Protein 2LTN (pdb70)

CATH classification: 2.60.120.200

Structure (mmCIF, N/CA/C/O backbone):
data_2LTN
#
_entry.id   2LTN
#
_cell.length_a   50.730
_cell.length_b   61.160
_cell.length_c   136.590
_cell.angle_alpha   90.00
_cell.angle_beta   90.00
_cell.angle_gamma   90.00
#
_symmetry.space_group_name_H-M   'P 21 21 21'
#
loop_
_entity.id
_entity.type
_entity.pdbx_description
1 polymer 'PEA LECTIN, ALPHA CHAIN'
2 polymer 'PEA LECTIN, BETA CHAIN'
3 non-polymer 'MANGANESE (II) ION'
4 non-polymer 'CALCIUM ION'
5 water water
#
loop_
_atom_site.group_PDB
_atom_site.id
_atom_site.type_symbol
_atom_site.label_atom_id
_atom_site.label_alt_id
_atom_site.label_comp_id
_atom_site.label_asym_id
_atom_site.label_entity_id
_atom_site.label_seq_id
_atom_site.pdbx_PDB_ins_code
_atom_site.Cartn_x
_atom_site.Cartn_y
_atom_site.Cartn_z
_atom_site.occupancy
_atom_site.B_iso_or_equiv
_atom_site.auth_seq_id
_atom_site.auth_comp_id
_atom_site.auth_asym_id
_atom_site.auth_atom_id
_atom_site.pdbx_PDB_model_num
ATOM 1 N N . THR A 1 1 ? 42.600 25.740 76.126 1.00 14.70 1 THR A N 1
ATOM 2 C CA . THR A 1 1 ? 41.440 25.338 75.320 1.00 15.91 1 THR A CA 1
ATOM 3 C C . THR A 1 1 ? 40.195 25.934 75.962 1.00 16.17 1 THR A C 1
ATOM 4 O O . THR A 1 1 ? 40.154 25.981 77.204 1.00 14.67 1 THR A O 1
ATOM 8 N N . GLU A 1 2 ? 39.223 26.302 75.127 1.00 13.20 2 GLU A N 1
ATOM 9 C CA . GLU A 1 2 ? 37.964 26.829 75.706 1.00 13.65 2 GLU A CA 1
ATOM 10 C C . GLU A 1 2 ? 36.826 26.334 74.871 1.00 14.08 2 GLU A C 1
ATOM 11 O O . GLU A 1 2 ? 36.930 26.549 73.647 1.00 13.24 2 GLU A O 1
ATOM 17 N N . THR A 1 3 ? 35.864 25.683 75.469 1.00 12.24 3 THR A N 1
ATOM 18 C CA . THR A 1 3 ? 34.676 25.199 74.653 1.00 12.92 3 THR A CA 1
ATOM 19 C C . THR A 1 3 ? 33.428 25.703 75.315 1.00 13.01 3 THR A C 1
ATOM 20 O O . THR A 1 3 ? 33.427 26.024 76.534 1.00 12.23 3 THR A O 1
ATOM 24 N N . THR A 1 4 ? 32.369 25.920 74.558 1.00 11.02 4 THR A N 1
ATOM 25 C CA . THR A 1 4 ? 31.067 26.386 75.011 1.00 10.98 4 THR A CA 1
ATOM 26 C C . THR A 1 4 ? 30.044 25.497 74.254 1.00 12.10 4 THR A C 1
ATOM 27 O O . THR A 1 4 ? 30.257 25.498 73.004 1.00 12.59 4 THR A O 1
ATOM 31 N N . SER A 1 5 ? 29.076 24.936 74.905 1.00 10.97 5 SER A N 1
ATOM 32 C CA . SER A 1 5 ? 28.110 24.116 74.157 1.00 11.41 5 SER A CA 1
ATOM 33 C C . SER A 1 5 ? 26.781 24.353 74.815 1.00 12.45 5 SER A C 1
ATOM 34 O O . SER A 1 5 ? 26.762 24.634 76.087 1.00 11.92 5 SER A O 1
ATOM 37 N N . PHE A 1 6 ? 25.714 24.226 74.079 1.00 8.52 6 PHE A N 1
ATOM 38 C CA . PHE A 1 6 ? 24.371 24.294 74.698 1.00 9.26 6 PHE A CA 1
ATOM 39 C C . PHE A 1 6 ? 23.441 23.566 73.749 1.00 9.33 6 PHE A C 1
ATOM 40 O O . PHE A 1 6 ? 23.794 23.501 72.563 1.00 9.68 6 PHE A O 1
ATOM 48 N N . LEU A 1 7 ? 22.398 23.037 74.297 1.00 10.66 7 LEU A N 1
ATOM 49 C CA . LEU A 1 7 ? 21.342 22.365 73.505 1.00 10.56 7 LEU A CA 1
ATOM 50 C C . LEU A 1 7 ? 20.043 22.788 74.114 1.00 12.34 7 LEU A C 1
ATOM 51 O O . LEU A 1 7 ? 19.889 22.616 75.371 1.00 11.33 7 LEU A O 1
ATOM 56 N N . ILE A 1 8 ? 19.065 23.215 73.338 1.00 10.89 8 ILE A N 1
ATOM 57 C CA . ILE A 1 8 ? 17.728 23.508 73.827 1.00 13.06 8 ILE A CA 1
ATOM 58 C C . ILE A 1 8 ? 16.753 22.812 72.861 1.00 15.21 8 ILE A C 1
ATOM 59 O O . ILE A 1 8 ? 16.749 23.306 71.684 1.00 15.81 8 ILE A O 1
ATOM 64 N N . THR A 1 9 ? 16.102 21.777 73.346 1.00 16.06 9 THR A N 1
ATOM 65 C CA . THR A 1 9 ? 15.168 21.099 72.357 1.00 17.82 9 THR A CA 1
ATOM 66 C C . THR A 1 9 ? 13.774 21.596 72.525 1.00 20.25 9 THR A C 1
ATOM 67 O O . THR A 1 9 ? 12.929 21.174 71.654 1.00 22.70 9 THR A O 1
ATOM 71 N N . LYS A 1 10 ? 13.456 22.357 73.515 1.00 21.37 10 LYS A N 1
ATOM 72 C CA . LYS A 1 10 ? 12.111 22.930 73.708 1.00 23.79 10 LYS A CA 1
ATOM 73 C C . LYS A 1 10 ? 12.321 24.099 74.661 1.00 23.58 10 LYS A C 1
ATOM 74 O O . LYS A 1 10 ? 13.045 24.007 75.675 1.00 24.02 10 LYS A O 1
ATOM 80 N N . PHE A 1 11 ? 11.814 25.231 74.241 1.00 22.08 11 PHE A N 1
ATOM 81 C CA . PHE A 1 11 ? 12.001 26.516 74.949 1.00 21.48 11 PHE A CA 1
ATOM 82 C C . PHE A 1 11 ? 11.001 26.589 76.100 1.00 22.55 11 PHE A C 1
ATOM 83 O O . PHE A 1 11 ? 9.929 25.968 75.953 1.00 24.64 11 PHE A O 1
ATOM 91 N N . SER A 1 12 ? 11.334 27.348 77.083 1.00 23.77 12 SER A N 1
ATOM 92 C CA . SER A 1 12 ? 10.428 27.574 78.240 1.00 23.63 12 SER A CA 1
ATOM 93 C C . SER A 1 12 ? 10.048 29.045 78.196 1.00 22.81 12 SER A C 1
ATOM 94 O O . SER A 1 12 ? 10.786 29.866 77.618 1.00 21.96 12 SER A O 1
ATOM 97 N N . PRO A 1 13 ? 8.922 29.403 78.802 1.00 22.95 13 PRO A N 1
ATOM 98 C CA . PRO A 1 13 ? 8.444 30.754 78.938 1.00 22.82 13 PRO A CA 1
ATOM 99 C C . PRO A 1 13 ? 9.385 31.691 79.673 1.00 23.35 13 PRO A C 1
ATOM 100 O O . PRO A 1 13 ? 9.421 32.902 79.389 1.00 23.62 13 PRO A O 1
ATOM 104 N N . ASP A 1 14 ? 10.170 31.143 80.603 1.00 23.58 14 ASP A N 1
ATOM 105 C CA . ASP A 1 14 ? 11.197 31.975 81.309 1.00 23.88 14 ASP A CA 1
ATOM 106 C C . ASP A 1 14 ? 12.546 31.386 80.930 1.00 21.96 14 ASP A C 1
ATOM 107 O O . ASP A 1 14 ? 13.093 30.598 81.734 1.00 22.70 14 ASP A O 1
ATOM 112 N N . GLN A 1 15 ? 12.992 31.760 79.715 1.00 18.65 15 GLN A N 1
ATOM 113 C CA . GLN A 1 15 ? 14.292 31.154 79.242 1.00 16.51 15 GLN A CA 1
ATOM 114 C C . GLN A 1 15 ? 15.370 32.103 79.598 1.00 14.88 15 GLN A C 1
ATOM 115 O O . GLN A 1 15 ? 15.746 32.988 78.818 1.00 14.23 15 GLN A O 1
ATOM 121 N N . GLN A 1 16 ? 15.948 32.027 80.849 1.00 11.59 16 GLN A N 1
ATOM 122 C CA . GLN A 1 16 ? 16.857 33.017 81.348 1.00 12.31 16 GLN A CA 1
ATOM 123 C C . GLN A 1 16 ? 18.252 33.085 80.754 1.00 10.69 16 GLN A C 1
ATOM 124 O O . GLN A 1 16 ? 18.949 34.032 81.018 1.00 11.68 16 GLN A O 1
ATOM 130 N N . ASN A 1 17 ? 18.565 32.048 79.952 1.00 11.29 17 ASN A N 1
ATOM 131 C CA . ASN A 1 17 ? 19.851 31.962 79.309 1.00 10.17 17 ASN A CA 1
ATOM 132 C C . ASN A 1 17 ? 19.779 32.627 77.862 1.00 10.14 17 ASN A C 1
ATOM 133 O O . ASN A 1 17 ? 20.848 32.475 77.271 1.00 9.69 17 ASN A O 1
ATOM 138 N N . LEU A 1 18 ? 18.673 33.178 77.554 1.00 10.26 18 LEU A N 1
ATOM 139 C CA . LEU A 1 18 ? 18.616 33.934 76.267 1.00 11.07 18 LEU A CA 1
ATOM 140 C C . LEU A 1 18 ? 18.417 35.404 76.590 1.00 11.43 18 LEU A C 1
ATOM 141 O O . LEU A 1 18 ? 17.747 35.741 77.616 1.00 11.76 18 LEU A O 1
ATOM 146 N N . ILE A 1 19 ? 18.852 36.258 75.690 1.00 8.92 19 ILE A N 1
ATOM 147 C CA . ILE A 1 19 ? 18.614 37.693 75.773 1.00 9.10 19 ILE A CA 1
ATOM 148 C C . ILE A 1 19 ? 17.555 37.967 74.649 1.00 10.78 19 ILE A C 1
ATOM 149 O O . ILE A 1 19 ? 17.895 37.534 73.511 1.00 10.33 19 ILE A O 1
ATOM 154 N N . PHE A 1 20 ? 16.498 38.628 74.960 1.00 10.36 20 PHE A N 1
ATOM 155 C CA . PHE A 1 20 ? 15.462 38.900 73.927 1.00 10.16 20 PHE A CA 1
ATOM 156 C C . PHE A 1 20 ? 15.484 40.361 73.612 1.00 10.54 20 PHE A C 1
ATOM 157 O O . PHE A 1 20 ? 15.575 41.317 74.430 1.00 10.44 20 PHE A O 1
ATOM 165 N N . GLN A 1 21 ? 15.322 40.679 72.283 1.00 9.25 21 GLN A N 1
ATOM 166 C CA . GLN A 1 21 ? 15.299 42.045 71.776 1.00 8.99 21 GLN A CA 1
ATOM 167 C C . GLN A 1 21 ? 14.107 42.230 70.815 1.00 8.89 21 GLN A C 1
ATOM 168 O O . GLN A 1 21 ? 13.735 41.242 70.185 1.00 8.18 21 GLN A O 1
ATOM 174 N N . GLY A 1 22 ? 13.618 43.421 70.881 1.00 9.71 22 GLY A N 1
ATOM 175 C CA . GLY A 1 22 ? 12.421 43.758 69.989 1.00 9.82 22 GLY A CA 1
ATOM 176 C C . GLY A 1 22 ? 11.262 42.887 70.365 1.00 11.21 22 GLY A C 1
ATOM 177 O O . GLY A 1 22 ? 10.801 42.742 71.550 1.00 10.19 22 GLY A O 1
ATOM 178 N N . ASP A 1 23 ? 10.698 42.121 69.382 1.00 8.00 23 ASP A N 1
ATOM 179 C CA . ASP A 1 23 ? 9.537 41.290 69.590 1.00 8.83 23 ASP A CA 1
ATOM 180 C C . ASP A 1 23 ? 9.810 39.870 70.104 1.00 8.48 23 ASP A C 1
ATOM 181 O O . ASP A 1 23 ? 8.819 39.132 70.278 1.00 10.37 23 ASP A O 1
ATOM 186 N N . GLY A 1 24 ? 11.038 39.529 70.306 1.00 8.39 24 GLY A N 1
ATOM 187 C CA . GLY A 1 24 ? 11.446 38.150 70.599 1.00 8.75 24 GLY A CA 1
ATOM 188 C C . GLY A 1 24 ? 10.885 37.709 72.007 1.00 10.51 24 GLY A C 1
ATOM 189 O O . GLY A 1 24 ? 11.093 38.535 72.887 1.00 10.56 24 GLY A O 1
ATOM 190 N N . TYR A 1 25 ? 10.429 36.516 72.013 1.00 12.08 25 TYR A N 1
ATOM 191 C CA . TYR A 1 25 ? 9.968 35.929 73.287 1.00 13.33 25 TYR A CA 1
ATOM 192 C C . TYR A 1 25 ? 9.770 34.449 73.054 1.00 14.28 25 TYR A C 1
ATOM 193 O O . TYR A 1 25 ? 9.718 33.940 71.963 1.00 13.92 25 TYR A O 1
ATOM 202 N N . THR A 1 26 ? 9.690 33.706 74.172 1.00 14.79 26 THR A N 1
ATOM 203 C CA . THR A 1 26 ? 9.462 32.283 74.145 1.00 14.48 26 THR A CA 1
ATOM 204 C C . THR A 1 26 ? 8.097 31.961 74.740 1.00 18.90 26 THR A C 1
ATOM 205 O O . THR A 1 26 ? 7.330 32.528 75.515 1.00 17.55 26 THR A O 1
ATOM 209 N N . THR A 1 27 ? 7.571 30.894 74.274 1.00 21.85 27 THR A N 1
ATOM 210 C CA . THR A 1 27 ? 6.648 29.911 74.325 1.00 27.54 27 THR A CA 1
ATOM 211 C C . THR A 1 27 ? 5.437 29.611 73.521 1.00 30.77 27 THR A C 1
ATOM 212 O O . THR A 1 27 ? 4.577 30.194 72.914 1.00 34.41 27 THR A O 1
ATOM 216 N N . LYS A 1 28 ? 5.262 28.313 73.395 1.00 33.80 28 LYS A N 1
ATOM 217 C CA . LYS A 1 28 ? 4.476 27.231 72.993 1.00 34.60 28 LYS A CA 1
ATOM 218 C C . LYS A 1 28 ? 5.650 26.167 72.762 1.00 33.67 28 LYS A C 1
ATOM 219 O O . LYS A 1 28 ? 5.657 25.410 71.819 1.00 33.77 28 LYS A O 1
ATOM 225 N N . GLU A 1 29 ? 6.564 26.336 73.715 1.00 32.22 29 GLU A N 1
ATOM 226 C CA . GLU A 1 29 ? 7.801 25.534 73.682 1.00 31.77 29 GLU A CA 1
ATOM 227 C C . GLU A 1 29 ? 8.714 26.060 72.542 1.00 28.80 29 GLU A C 1
ATOM 228 O O . GLU A 1 29 ? 9.740 25.377 72.273 1.00 29.20 29 GLU A O 1
ATOM 234 N N . LYS A 1 30 ? 8.224 27.106 71.872 1.00 23.39 30 LYS A N 1
ATOM 235 C CA . LYS A 1 30 ? 8.986 27.664 70.732 1.00 20.26 30 LYS A CA 1
ATOM 236 C C . LYS A 1 30 ? 9.500 29.066 71.008 1.00 16.50 30 LYS A C 1
ATOM 237 O O . LYS A 1 30 ? 9.016 29.758 71.899 1.00 15.30 30 LYS A O 1
ATOM 243 N N . LEU A 1 31 ? 10.514 29.460 70.250 1.00 13.21 31 LEU A N 1
ATOM 244 C CA . LEU A 1 31 ? 11.079 30.811 70.296 1.00 11.82 31 LEU A CA 1
ATOM 245 C C . LEU A 1 31 ? 10.437 31.606 69.110 1.00 12.94 31 LEU A C 1
ATOM 246 O O . LEU A 1 31 ? 10.691 31.198 67.961 1.00 13.04 31 LEU A O 1
ATOM 251 N N . THR A 1 32 ? 9.712 32.624 69.438 1.00 11.85 32 THR A N 1
ATOM 252 C CA . THR A 1 32 ? 9.077 33.483 68.395 1.00 13.42 32 THR A CA 1
ATOM 253 C C . THR A 1 32 ? 9.913 34.727 68.193 1.00 13.27 32 THR A C 1
ATOM 254 O O . THR A 1 32 ? 10.153 35.440 69.176 1.00 12.43 32 THR A O 1
ATOM 258 N N . LEU A 1 33 ? 10.333 34.993 66.948 1.00 10.50 33 LEU A N 1
ATOM 259 C CA . LEU A 1 33 ? 11.146 36.207 66.686 1.00 9.39 33 LEU A CA 1
ATOM 260 C C . LEU A 1 33 ? 10.160 37.309 66.245 1.00 9.23 33 LEU A C 1
ATOM 261 O O . LEU A 1 33 ? 10.306 38.430 66.676 1.00 9.84 33 LEU A O 1
ATOM 266 N N . THR A 1 34 ? 9.300 36.917 65.300 1.00 9.61 34 THR A N 1
ATOM 267 C CA . THR A 1 34 ? 8.227 37.857 64.897 1.00 9.75 34 THR A CA 1
ATOM 268 C C . THR A 1 34 ? 6.964 37.044 64.769 1.00 9.78 34 THR A C 1
ATOM 269 O O . THR A 1 34 ? 6.965 35.862 64.422 1.00 10.88 34 THR A O 1
ATOM 273 N N . LYS A 1 35 ? 5.848 37.677 65.111 1.00 11.53 35 LYS A N 1
ATOM 274 C CA . LYS A 1 35 ? 4.493 37.190 64.805 1.00 13.15 35 LYS A CA 1
ATOM 275 C C . LYS A 1 35 ? 4.279 37.707 63.335 1.00 13.21 35 LYS A C 1
ATOM 276 O O . LYS A 1 35 ? 5.173 38.417 62.862 1.00 13.34 35 LYS A O 1
ATOM 282 N N . ALA A 1 36 ? 3.098 37.336 62.834 1.00 14.16 36 ALA A N 1
ATOM 283 C CA . ALA A 1 36 ? 2.811 37.800 61.438 1.00 14.39 36 ALA A CA 1
ATOM 284 C C . ALA A 1 36 ? 2.239 39.196 61.475 1.00 14.26 36 ALA A C 1
ATOM 285 O O . ALA A 1 36 ? 1.001 39.374 61.398 1.00 15.34 36 ALA A O 1
ATOM 287 N N . VAL A 1 37 ? 3.083 40.205 61.611 1.00 12.96 37 VAL A N 1
ATOM 288 C CA . VAL A 1 37 ? 2.707 41.604 61.661 1.00 12.72 37 VAL A CA 1
ATOM 289 C C . VAL A 1 37 ? 3.742 42.380 60.845 1.00 10.69 37 VAL A C 1
ATOM 290 O O . VAL A 1 37 ? 4.848 41.840 60.687 1.00 12.09 37 VAL A O 1
ATOM 294 N N . LYS A 1 38 ? 3.316 43.515 60.357 1.00 10.74 38 LYS A N 1
ATOM 295 C CA . LYS A 1 38 ? 4.166 44.353 59.536 1.00 10.96 38 LYS A CA 1
ATOM 296 C C . LYS A 1 38 ? 5.183 45.166 60.264 1.00 11.17 38 LYS A C 1
ATOM 297 O O . LYS A 1 38 ? 5.013 45.608 61.433 1.00 12.21 38 LYS A O 1
ATOM 303 N N . ASN A 1 39 ? 6.300 45.438 59.585 1.00 8.50 39 ASN A N 1
ATOM 304 C CA . ASN A 1 39 ? 7.360 46.296 59.953 1.00 8.51 39 ASN A CA 1
ATOM 305 C C . ASN A 1 39 ? 7.873 46.063 61.424 1.00 9.41 39 ASN A C 1
ATOM 306 O O . ASN A 1 39 ? 7.857 47.065 62.123 1.00 10.02 39 ASN A O 1
ATOM 311 N N . THR A 1 40 ? 8.226 44.847 61.642 1.00 8.18 40 THR A N 1
ATOM 312 C CA . THR A 1 40 ? 8.781 44.573 63.038 1.00 9.15 40 THR A CA 1
ATOM 313 C C . THR A 1 40 ? 10.066 43.850 62.999 1.00 10.14 40 THR A C 1
ATOM 314 O O . THR A 1 40 ? 10.632 43.459 61.943 1.00 9.59 40 THR A O 1
ATOM 318 N N . VAL A 1 41 ? 10.719 43.676 64.177 1.00 9.08 41 VAL A N 1
ATOM 319 C CA . VAL A 1 41 ? 12.015 43.031 64.319 1.00 9.23 41 VAL A CA 1
ATOM 320 C C . VAL A 1 41 ? 12.007 42.280 65.707 1.00 9.57 41 VAL A C 1
ATOM 321 O O . VAL A 1 41 ? 11.373 42.812 66.610 1.00 10.29 41 VAL A O 1
ATOM 325 N N . GLY A 1 42 ? 12.611 41.135 65.641 1.00 10.05 42 GLY A N 1
ATOM 326 C CA . GLY A 1 42 ? 12.788 40.388 66.957 1.00 9.91 42 GLY A CA 1
ATOM 327 C C . GLY A 1 42 ? 14.141 39.721 66.818 1.00 10.79 42 GLY A C 1
ATOM 328 O O . GLY A 1 42 ? 14.550 39.228 65.765 1.00 9.52 42 GLY A O 1
ATOM 329 N N . ARG A 1 43 ? 14.899 39.660 67.964 1.00 8.53 43 ARG A N 1
ATOM 330 C CA . ARG A 1 43 ? 16.155 38.942 68.011 1.00 7.54 43 ARG A CA 1
ATOM 331 C C . ARG A 1 43 ? 16.243 38.134 69.349 1.00 8.17 43 ARG A C 1
ATOM 332 O O . ARG A 1 43 ? 15.498 38.548 70.264 1.00 8.84 43 ARG A O 1
ATOM 340 N N . ALA A 1 44 ? 17.092 37.165 69.256 1.00 8.55 44 ALA A N 1
ATOM 341 C CA . ALA A 1 44 ? 17.308 36.380 70.572 1.00 7.43 44 ALA A CA 1
ATOM 342 C C . ALA A 1 44 ? 18.756 36.020 70.547 1.00 9.08 44 ALA A C 1
ATOM 343 O O . ALA A 1 44 ? 19.262 35.426 69.503 1.00 9.52 44 ALA A O 1
ATOM 345 N N . LEU A 1 45 ? 19.497 36.256 71.638 1.00 7.90 45 LEU A N 1
ATOM 346 C CA . LEU A 1 45 ? 20.924 35.953 71.680 1.00 7.77 45 LEU A CA 1
ATOM 347 C C . LEU A 1 45 ? 21.229 34.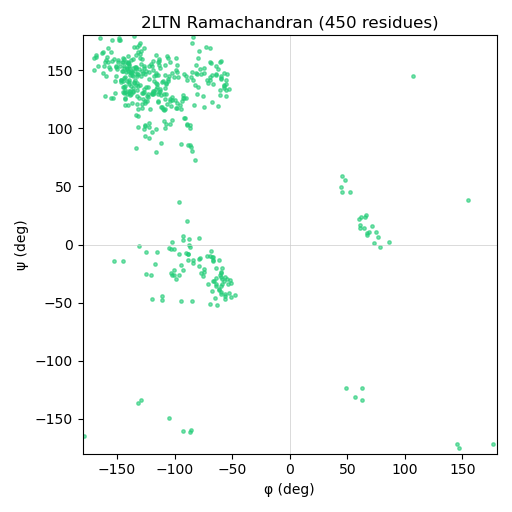960 72.870 1.00 7.63 45 LEU A C 1
ATOM 348 O O . LEU A 1 45 ? 20.412 35.017 73.817 1.00 9.42 45 LEU A O 1
ATOM 353 N N . TYR A 1 46 ? 22.226 34.171 72.612 1.00 8.31 46 TYR A N 1
ATOM 354 C CA . TYR A 1 46 ? 22.678 33.271 73.786 1.00 7.66 46 TYR A CA 1
ATOM 355 C C . TYR A 1 46 ? 23.338 34.250 74.771 1.00 7.73 46 TYR A C 1
ATOM 356 O O . TYR A 1 46 ? 24.067 35.171 74.495 1.00 8.83 46 TYR A O 1
ATOM 365 N N . SER A 1 47 ? 22.994 33.966 76.113 1.00 8.65 47 SER A N 1
ATOM 366 C CA . SER A 1 47 ? 23.497 34.879 77.182 1.00 10.10 47 SER A CA 1
ATOM 367 C C . SER A 1 47 ? 25.010 35.000 77.278 1.00 9.87 47 SER A C 1
ATOM 368 O O . SER A 1 47 ? 25.537 36.128 77.526 1.00 11.90 47 SER A O 1
ATOM 371 N N . SER A 1 48 ? 25.674 33.862 77.164 1.00 10.52 48 SER A N 1
ATOM 372 C CA . SER A 1 48 ? 27.171 33.934 77.364 1.00 12.78 48 SER A CA 1
ATOM 373 C C . SER A 1 48 ? 27.932 34.443 76.140 1.00 12.78 48 SER A C 1
ATOM 374 O O . SER A 1 48 ? 27.680 33.879 75.063 1.00 13.25 48 SER A O 1
ATOM 377 N N . PRO A 1 49 ? 28.853 35.325 76.370 1.00 12.01 49 PRO A N 1
ATOM 378 C CA . PRO A 1 49 ? 29.809 35.727 75.291 1.00 12.14 49 PRO A CA 1
ATOM 379 C C . PRO A 1 49 ? 30.584 34.486 74.978 1.00 11.96 49 PRO A C 1
ATOM 380 O O . PRO A 1 49 ? 30.803 33.559 75.818 1.00 11.34 49 PRO A O 1
ATOM 384 N N . ILE A 1 50 ? 30.974 34.308 73.709 1.00 9.36 50 ILE A N 1
ATOM 385 C CA . ILE A 1 50 ? 31.722 33.165 73.184 1.00 10.45 50 ILE A CA 1
ATOM 386 C C . ILE A 1 50 ? 33.140 33.612 72.755 1.00 9.78 50 ILE A C 1
ATOM 387 O O . ILE A 1 50 ? 33.198 34.692 72.104 1.00 7.70 50 ILE A O 1
ATOM 392 N N . HIS A 1 51 ? 34.149 32.897 73.150 1.00 8.86 51 HIS A N 1
ATOM 393 C CA . HIS A 1 51 ? 35.526 33.340 72.773 1.00 9.23 51 HIS A CA 1
ATOM 394 C C . HIS A 1 51 ? 35.807 32.673 71.412 1.00 9.17 51 HIS A C 1
ATOM 395 O O . HIS A 1 51 ? 35.971 31.439 71.344 1.00 9.94 51 HIS A O 1
ATOM 402 N N . ILE A 1 52 ? 35.682 33.528 70.375 1.00 10.40 52 ILE A N 1
ATOM 403 C CA . ILE A 1 52 ? 35.767 32.949 68.993 1.00 10.56 52 ILE A CA 1
ATOM 404 C C . ILE A 1 52 ? 37.125 32.983 68.357 1.00 10.59 52 ILE A C 1
ATOM 405 O O . ILE A 1 52 ? 37.308 32.145 67.419 1.00 10.94 52 ILE A O 1
ATOM 410 N N . TRP A 1 53 ? 38.042 33.790 68.836 1.00 9.30 53 TRP A N 1
ATOM 411 C CA . TRP A 1 53 ? 39.430 33.780 68.415 1.00 11.79 53 TRP A CA 1
ATOM 412 C C . TRP A 1 53 ? 40.312 34.249 69.581 1.00 12.13 53 TRP A C 1
ATOM 413 O O . TRP A 1 53 ? 39.773 34.962 70.464 1.00 13.49 53 TRP A O 1
ATOM 424 N N . ASP A 1 54 ? 41.536 33.821 69.577 1.00 13.76 54 ASP A N 1
ATOM 425 C CA . ASP A 1 54 ? 42.454 34.118 70.732 1.00 16.93 54 ASP A CA 1
ATOM 426 C C . ASP A 1 54 ? 43.535 35.067 70.267 1.00 17.37 54 ASP A C 1
ATOM 427 O O . ASP A 1 54 ? 44.313 34.736 69.344 1.00 16.43 54 ASP A O 1
ATOM 432 N N . ARG A 1 55 ? 43.550 36.221 70.895 1.00 19.04 55 ARG A N 1
ATOM 433 C CA . ARG A 1 55 ? 44.531 37.263 70.598 1.00 22.26 55 ARG A CA 1
ATOM 434 C C . ARG A 1 55 ? 45.971 36.801 70.814 1.00 23.02 55 ARG A C 1
ATOM 435 O O . ARG A 1 55 ? 46.826 37.140 69.992 1.00 23.08 55 ARG A O 1
ATOM 443 N N . GLU A 1 56 ? 46.214 36.051 71.883 1.00 24.40 56 GLU A N 1
ATOM 444 C CA . GLU A 1 56 ? 47.602 35.639 72.209 1.00 26.82 56 GLU A CA 1
ATOM 445 C C . GLU A 1 56 ? 48.196 34.752 71.133 1.00 26.42 56 GLU A C 1
ATOM 446 O O . GLU A 1 56 ? 49.301 35.002 70.594 1.00 26.77 56 GLU A O 1
ATOM 452 N N . THR A 1 57 ? 47.480 33.711 70.789 1.00 25.51 57 THR A N 1
ATOM 453 C CA . THR A 1 57 ? 47.854 32.657 69.859 1.00 24.24 57 THR A CA 1
ATOM 454 C C . THR A 1 57 ? 47.407 32.873 68.417 1.00 23.37 57 THR A C 1
ATOM 455 O O . THR A 1 57 ? 48.033 32.210 67.572 1.00 24.99 57 THR A O 1
ATOM 459 N N . GLY A 1 58 ? 46.413 33.672 68.188 1.00 22.27 58 GLY A N 1
ATOM 460 C CA . GLY A 1 58 ? 45.881 33.908 66.841 1.00 20.46 58 GLY A CA 1
ATOM 461 C C . GLY A 1 58 ? 45.022 32.721 66.381 1.00 20.24 58 GLY A C 1
ATOM 462 O O . GLY A 1 58 ? 44.523 32.784 65.224 1.00 20.41 58 GLY A O 1
ATOM 463 N N . ASN A 1 59 ? 44.777 31.758 67.287 1.00 18.15 59 ASN A N 1
ATOM 464 C CA . ASN A 1 59 ? 43.927 30.618 66.907 1.00 16.29 59 ASN A CA 1
ATOM 465 C C . ASN A 1 59 ? 42.495 31.105 66.742 1.00 14.40 59 ASN A C 1
ATOM 466 O O . ASN A 1 59 ? 42.117 32.017 67.473 1.00 14.22 59 ASN A O 1
ATOM 471 N N . VAL A 1 60 ? 41.703 30.377 65.974 1.00 12.10 60 VAL A N 1
ATOM 472 C CA . VAL A 1 60 ? 40.296 30.743 65.739 1.00 11.29 60 VAL A CA 1
ATOM 473 C C . VAL A 1 60 ? 39.495 29.492 66.074 1.00 8.99 60 VAL A C 1
ATOM 474 O O . VAL A 1 60 ? 40.037 28.416 65.862 1.00 10.94 60 VAL A O 1
ATOM 478 N N . ALA A 1 61 ? 38.278 29.620 66.576 1.00 10.13 61 ALA A N 1
ATOM 479 C CA . ALA A 1 61 ? 37.493 28.516 67.020 1.00 10.02 61 ALA A CA 1
ATOM 480 C C . ALA A 1 61 ? 36.805 27.787 65.857 1.00 10.54 61 ALA A C 1
ATOM 481 O O . ALA A 1 61 ? 36.505 28.468 64.869 1.00 12.03 61 ALA A O 1
ATOM 483 N N . ASN A 1 62 ? 36.673 26.509 66.018 1.00 10.69 62 ASN A N 1
ATOM 484 C CA . ASN A 1 62 ? 35.812 25.715 65.145 1.00 11.05 62 ASN A CA 1
ATOM 485 C C . ASN A 1 62 ? 34.426 25.878 65.829 1.00 12.71 62 ASN A C 1
ATOM 486 O O . ASN A 1 62 ? 34.415 25.864 67.078 1.00 13.23 62 ASN A O 1
ATOM 491 N N . PHE A 1 63 ? 33.340 25.944 65.061 1.00 10.19 63 PHE A N 1
ATOM 492 C CA . PHE A 1 63 ? 32.032 25.893 65.675 1.00 9.82 63 PHE A CA 1
ATOM 493 C C . PHE A 1 63 ? 31.010 25.246 64.784 1.00 11.01 63 PHE A C 1
ATOM 494 O O . PHE A 1 63 ? 31.249 25.211 63.537 1.00 9.48 63 PHE A O 1
ATOM 502 N N . VAL A 1 64 ? 29.973 24.751 65.398 1.00 9.75 64 VAL A N 1
ATOM 503 C CA . VAL A 1 64 ? 28.838 24.170 64.592 1.00 10.26 64 VAL A CA 1
ATOM 504 C C . VAL A 1 64 ? 27.584 24.583 65.304 1.00 10.76 64 VAL A C 1
ATOM 505 O O . VAL A 1 64 ? 27.603 24.569 66.588 1.00 8.00 64 VAL A O 1
ATOM 509 N N . THR A 1 65 ? 26.545 24.933 64.606 1.00 9.03 65 THR A N 1
ATOM 510 C CA . THR A 1 65 ? 25.243 25.271 65.242 1.00 8.52 65 THR A CA 1
ATOM 511 C C . THR A 1 65 ? 24.172 24.549 64.438 1.00 10.51 65 THR A C 1
ATOM 512 O O . THR A 1 65 ? 24.371 24.514 63.192 1.00 9.45 65 THR A O 1
ATOM 516 N N . SER A 1 66 ? 23.155 24.019 65.055 1.00 8.90 66 SER A N 1
ATOM 517 C CA . SER A 1 66 ? 22.078 23.331 64.313 1.00 10.93 66 SER A CA 1
ATOM 518 C C . SER A 1 66 ? 20.817 23.937 64.820 1.00 11.07 66 SER A C 1
ATOM 519 O O . SER A 1 66 ? 20.775 24.142 66.083 1.00 10.91 66 SER A O 1
ATOM 522 N N . PHE A 1 67 ? 19.757 24.140 64.078 1.00 8.67 67 PHE A N 1
ATOM 523 C CA . PHE A 1 67 ? 18.521 24.703 64.621 1.00 8.62 67 PHE A CA 1
ATOM 524 C C . PHE A 1 67 ? 17.414 24.296 63.633 1.00 10.20 67 PHE A C 1
ATOM 525 O O . PHE A 1 67 ? 17.801 24.031 62.467 1.00 10.99 67 PHE A O 1
ATOM 533 N N . THR A 1 68 ? 16.239 24.318 64.115 1.00 9.45 68 THR A N 1
ATOM 534 C CA . THR A 1 68 ? 15.064 24.030 63.241 1.00 11.45 68 THR A CA 1
ATOM 535 C C . THR A 1 68 ? 14.256 25.297 63.278 1.00 12.74 68 THR A C 1
ATOM 536 O O . THR A 1 68 ? 13.992 25.808 64.431 1.00 13.57 68 THR A O 1
ATOM 540 N N . PHE A 1 69 ? 13.818 25.872 62.158 1.00 11.11 69 PHE A N 1
ATOM 541 C CA . PHE A 1 69 ? 13.063 27.100 62.140 1.00 10.97 69 PHE A CA 1
ATOM 542 C C . PHE A 1 69 ? 11.865 26.958 61.141 1.00 11.15 69 PHE A C 1
ATOM 543 O O . PHE A 1 69 ? 11.963 26.098 60.277 1.00 11.38 69 PHE A O 1
ATOM 551 N N . VAL A 1 70 ? 10.931 27.787 61.351 1.00 11.96 70 VAL A N 1
ATOM 552 C CA . VAL A 1 70 ? 9.717 27.792 60.515 1.00 12.84 70 VAL A CA 1
ATOM 553 C C . VAL A 1 70 ? 9.431 29.228 60.190 1.00 13.15 70 VAL A C 1
ATOM 554 O O . VAL A 1 70 ? 9.515 30.174 61.029 1.00 13.09 70 VAL A O 1
ATOM 558 N N . ILE A 1 71 ? 9.008 29.424 58.900 1.00 11.95 71 ILE A N 1
ATOM 559 C CA . ILE A 1 71 ? 8.474 30.741 58.498 1.00 11.95 71 ILE A CA 1
ATOM 560 C C . ILE A 1 71 ? 7.012 30.427 58.186 1.00 12.42 71 ILE A C 1
ATOM 561 O O . ILE A 1 71 ? 6.814 29.495 57.373 1.00 12.33 71 ILE A O 1
ATOM 566 N N . ASN A 1 72 ? 6.097 31.178 58.739 1.00 11.96 72 ASN A N 1
ATOM 567 C CA . ASN A 1 72 ? 4.665 30.953 58.519 1.00 15.76 72 ASN A CA 1
ATOM 568 C C . ASN A 1 72 ? 4.069 32.250 58.028 1.00 16.95 72 ASN A C 1
ATOM 569 O O . ASN A 1 72 ? 3.878 33.178 58.805 1.00 14.99 72 ASN A O 1
ATOM 574 N N . ALA A 1 73 ? 3.821 32.293 56.701 1.00 18.63 73 ALA A N 1
ATOM 575 C CA . ALA A 1 73 ? 3.265 33.526 56.062 1.00 20.28 73 ALA A CA 1
ATOM 576 C C . ALA A 1 73 ? 1.823 33.250 55.673 1.00 22.93 73 ALA A C 1
ATOM 577 O O . ALA A 1 73 ? 1.486 32.089 55.446 1.00 21.99 73 ALA A O 1
ATOM 579 N N . PRO A 1 74 ? 1.046 34.307 55.597 1.00 26.12 74 PRO A N 1
ATOM 580 C CA . PRO A 1 74 ? -0.395 34.218 55.262 1.00 28.31 74 PRO A CA 1
ATOM 581 C C . PRO A 1 74 ? -0.649 33.582 53.917 1.00 30.73 74 PRO A C 1
ATOM 582 O O . PRO A 1 74 ? -1.634 32.835 53.748 1.00 30.98 74 PRO A O 1
ATOM 586 N N . ASN A 1 75 ? 0.259 33.835 52.987 1.00 32.73 75 ASN A N 1
ATOM 587 C CA . ASN A 1 75 ? 0.186 33.247 51.618 1.00 35.15 75 ASN A CA 1
ATOM 588 C C . ASN A 1 75 ? 1.659 33.147 51.224 1.00 35.37 75 ASN A C 1
ATOM 589 O O . ASN A 1 75 ? 2.395 34.036 51.746 1.00 36.96 75 ASN A O 1
ATOM 594 N N . SER A 1 76 ? 2.046 32.227 50.400 1.00 35.23 76 SER A N 1
ATOM 595 C CA . SER A 1 76 ? 3.430 32.071 50.000 1.00 35.29 76 SER A CA 1
ATOM 596 C C . SER A 1 76 ? 3.877 33.057 48.951 1.00 35.01 76 SER A C 1
ATOM 597 O O . SER A 1 76 ? 5.043 32.877 48.491 1.00 35.62 76 SER A O 1
ATOM 600 N N . TYR A 1 77 ? 3.021 34.016 48.601 1.00 33.91 77 TYR A N 1
ATOM 601 C CA . TYR A 1 77 ? 3.398 34.949 47.509 1.00 32.73 77 TYR A CA 1
ATOM 602 C C . TYR A 1 77 ? 3.928 36.259 48.044 1.00 30.50 77 TYR A C 1
ATOM 603 O O . TYR A 1 77 ? 4.810 36.894 47.373 1.00 31.87 77 TYR A O 1
ATOM 612 N N . ASN A 1 78 ? 3.453 36.639 49.206 1.00 27.20 78 ASN A N 1
ATOM 613 C CA . ASN A 1 78 ? 3.860 37.921 49.835 1.00 24.45 78 ASN A CA 1
ATOM 614 C C . ASN A 1 78 ? 4.527 37.627 51.200 1.00 22.19 78 ASN A C 1
ATOM 615 O O . ASN A 1 78 ? 3.757 37.354 52.123 1.00 21.19 78 ASN A O 1
ATOM 620 N N . VAL A 1 79 ? 5.797 37.593 51.138 1.00 19.11 79 VAL A N 1
ATOM 621 C CA . VAL A 1 79 ? 6.634 37.316 52.407 1.00 17.41 79 VAL A CA 1
ATOM 622 C C . VAL A 1 79 ? 7.832 38.227 52.090 1.00 16.46 79 VAL A C 1
ATOM 623 O O . VAL A 1 79 ? 8.236 38.161 50.910 1.00 20.47 79 VAL A O 1
ATOM 627 N N . ALA A 1 80 ? 7.727 38.626 53.426 1.00 15.25 80 ALA A N 1
ATOM 628 C CA . ALA A 1 80 ? 8.704 39.304 53.908 1.00 11.64 80 ALA A CA 1
ATOM 629 C C . ALA A 1 80 ? 9.533 39.272 55.238 1.00 11.67 80 ALA A C 1
ATOM 630 O O . ALA A 1 80 ? 8.721 39.097 56.072 1.00 9.85 80 ALA A O 1
ATOM 632 N N . ASP A 1 81 ? 10.480 39.869 55.789 1.00 8.75 81 ASP A N 1
ATOM 633 C CA . ASP A 1 81 ? 11.766 40.117 55.346 1.00 9.72 81 ASP A CA 1
ATOM 634 C C . ASP A 1 81 ? 12.770 38.991 55.204 1.00 10.48 81 ASP A C 1
ATOM 635 O O . ASP A 1 81 ? 13.562 38.798 54.226 1.00 8.97 81 ASP A O 1
ATOM 640 N N . GLY A 1 82 ? 12.870 38.223 56.309 1.00 8.84 82 GLY A N 1
ATOM 641 C CA . GLY A 1 82 ? 13.767 37.043 56.333 1.00 8.09 82 GLY A CA 1
ATOM 642 C C . GLY A 1 82 ? 14.321 36.897 57.823 1.00 8.52 82 GLY A C 1
ATOM 643 O O . GLY A 1 82 ? 13.740 37.560 58.654 1.00 8.60 82 GLY A O 1
ATOM 644 N N . PHE A 1 83 ? 15.154 35.964 57.828 1.00 8.05 83 PHE A N 1
ATOM 645 C CA . PHE A 1 83 ? 15.697 35.486 59.165 1.00 8.73 83 PHE A CA 1
ATOM 646 C C . PHE A 1 83 ? 17.163 35.302 59.006 1.00 9.66 83 PHE A C 1
ATOM 647 O O . PHE A 1 83 ? 17.702 34.967 57.897 1.00 8.64 83 PHE A O 1
ATOM 655 N N . THR A 1 84 ? 17.899 35.469 60.188 1.00 7.05 84 THR A N 1
ATOM 656 C CA . THR A 1 84 ? 19.321 35.252 60.110 1.00 8.52 84 THR A CA 1
ATOM 657 C C . THR A 1 84 ? 19.845 34.508 61.373 1.00 8.67 84 THR A C 1
ATOM 658 O O . THR A 1 84 ? 19.180 34.666 62.386 1.00 10.17 84 THR A O 1
ATOM 662 N N . PHE A 1 85 ? 20.935 33.885 61.126 1.00 7.74 85 PHE A N 1
ATOM 663 C CA . PHE A 1 85 ? 21.734 33.431 62.379 1.00 8.05 85 PHE A CA 1
ATOM 664 C C . PHE A 1 85 ? 22.875 34.420 62.293 1.00 8.50 85 PHE A C 1
ATOM 665 O O . PHE A 1 85 ? 23.520 34.551 61.208 1.00 7.79 85 PHE A O 1
ATOM 673 N N . PHE A 1 86 ? 23.381 35.032 63.399 1.00 5.85 86 PHE A N 1
ATOM 674 C CA . PHE A 1 86 ? 24.436 36.009 63.309 1.00 5.79 86 PHE A CA 1
ATOM 675 C C . PHE A 1 86 ? 25.476 35.948 64.440 1.00 6.77 86 PHE A C 1
ATOM 676 O O . PHE A 1 86 ? 25.115 35.306 65.439 1.00 7.63 86 PHE A O 1
ATOM 684 N N . ILE A 1 87 ? 26.593 36.435 64.174 1.00 6.36 87 ILE A N 1
ATOM 685 C CA . ILE A 1 87 ? 27.730 36.517 65.141 1.00 7.36 87 ILE A CA 1
ATOM 686 C C . ILE A 1 87 ? 28.077 37.977 65.109 1.00 7.72 87 ILE A C 1
ATOM 687 O O . ILE A 1 87 ? 28.449 38.594 64.113 1.00 9.12 87 ILE A O 1
ATOM 692 N N . ALA A 1 88 ? 28.042 38.639 66.343 1.00 6.69 88 ALA A N 1
ATOM 693 C CA . ALA A 1 88 ? 28.232 40.078 66.445 1.00 6.13 88 ALA A CA 1
ATOM 694 C C . ALA A 1 88 ? 28.960 40.413 67.820 1.00 6.69 88 ALA A C 1
ATOM 695 O O . ALA A 1 88 ? 29.100 39.461 68.565 1.00 7.55 88 ALA A O 1
ATOM 697 N N . PRO A 1 89 ? 29.245 41.653 67.946 1.00 8.00 89 PRO A N 1
ATOM 698 C CA . PRO A 1 89 ? 29.931 42.122 69.212 1.00 7.08 89 PRO A CA 1
ATOM 699 C C . PRO A 1 89 ? 28.938 41.755 70.348 1.00 8.18 89 PRO A C 1
ATOM 700 O O . PRO A 1 89 ? 27.766 41.674 70.226 1.00 6.77 89 PRO A O 1
ATOM 704 N N . VAL A 1 90 ? 29.590 41.635 71.562 1.00 8.63 90 VAL A N 1
ATOM 705 C CA . VAL A 1 90 ? 28.824 41.209 72.745 1.00 9.19 90 VAL A CA 1
ATOM 706 C C . VAL A 1 90 ? 27.618 42.062 73.067 1.00 7.57 90 VAL A C 1
ATOM 707 O O . VAL A 1 90 ? 26.574 41.450 73.375 1.00 9.03 90 VAL A O 1
ATOM 711 N N . ASP A 1 91 ? 27.752 43.368 72.979 1.00 8.29 91 ASP A N 1
ATOM 712 C CA . ASP A 1 91 ? 26.580 44.224 73.342 1.00 10.39 91 ASP A CA 1
ATOM 713 C C . ASP A 1 91 ? 25.730 44.667 72.154 1.00 12.32 91 ASP A C 1
ATOM 714 O O . ASP A 1 91 ? 25.167 45.787 72.189 1.00 15.06 91 ASP A O 1
ATOM 719 N N . THR A 1 92 ? 25.607 43.770 71.198 1.00 13.12 92 THR A N 1
ATOM 720 C CA . THR A 1 92 ? 24.767 44.100 70.009 1.00 14.24 92 THR A CA 1
ATOM 721 C C . THR A 1 92 ? 23.384 44.456 70.297 1.00 13.85 92 THR A C 1
ATOM 722 O O . THR A 1 92 ? 22.677 43.706 71.070 1.00 13.99 92 THR A O 1
ATOM 726 N N . LYS A 1 93 ? 22.785 45.480 69.711 1.00 14.87 93 LYS A N 1
ATOM 727 C CA . LYS A 1 93 ? 21.363 45.854 69.744 1.00 14.87 93 LYS A CA 1
ATOM 728 C C . LYS A 1 93 ? 20.842 45.733 68.262 1.00 12.56 93 LYS A C 1
ATOM 729 O O . LYS A 1 93 ? 21.686 45.710 67.368 1.00 13.96 93 LYS A O 1
ATOM 735 N N . PRO A 1 94 ? 19.547 45.688 68.175 1.00 11.73 94 PRO A N 1
ATOM 736 C CA . PRO A 1 94 ? 18.932 45.561 66.780 1.00 10.96 94 PRO A CA 1
ATOM 737 C C . PRO A 1 94 ? 19.416 46.731 65.938 1.00 10.46 94 PRO A C 1
ATOM 738 O O . PRO A 1 94 ? 19.516 47.916 66.301 1.00 11.17 94 PRO A O 1
ATOM 742 N N . GLN A 1 95 ? 19.825 46.362 64.688 1.00 9.91 95 GLN A N 1
ATOM 743 C CA . GLN A 1 95 ? 20.278 47.294 63.670 1.00 9.96 95 GLN A CA 1
ATOM 744 C C . GLN A 1 95 ? 19.028 47.605 62.870 1.00 9.94 95 GLN A C 1
ATOM 745 O O . GLN A 1 95 ? 17.883 47.517 63.326 1.00 11.72 95 GLN A O 1
ATOM 751 N N . THR A 1 96 ? 19.280 48.119 61.626 1.00 8.71 96 THR A N 1
ATOM 752 C CA . THR A 1 96 ? 18.084 48.480 60.790 1.00 8.66 96 THR A CA 1
ATOM 753 C C . THR A 1 96 ? 17.196 47.320 60.528 1.00 8.13 96 THR A C 1
ATOM 754 O O . THR A 1 96 ? 17.683 46.197 60.347 1.00 8.48 96 THR A O 1
ATOM 758 N N . GLY A 1 97 ? 15.884 47.533 60.469 1.00 8.68 97 GLY A N 1
ATOM 759 C CA . GLY A 1 97 ? 14.862 46.531 60.233 1.00 8.99 97 GLY A CA 1
ATOM 760 C C . GLY A 1 97 ? 14.606 46.291 58.685 1.00 9.51 97 GLY A C 1
ATOM 761 O O . GLY A 1 97 ? 15.540 46.620 57.916 1.00 9.15 97 GLY A O 1
ATOM 762 N N . GLY A 1 98 ? 13.483 45.716 58.502 1.00 9.57 98 GLY A N 1
ATOM 763 C CA . GLY A 1 98 ? 13.037 45.461 57.063 1.00 9.25 98 GLY A CA 1
ATOM 764 C C . GLY A 1 98 ? 14.092 44.644 56.346 1.00 9.07 98 GLY A C 1
ATOM 765 O O . GLY A 1 98 ? 14.494 43.625 56.828 1.00 8.24 98 GLY A O 1
ATOM 766 N N . GLY A 1 99 ? 14.456 45.169 55.090 1.00 8.72 99 GLY A N 1
ATOM 767 C CA . GLY A 1 99 ? 15.431 44.407 54.316 1.00 8.56 99 GLY A CA 1
ATOM 768 C C . GLY A 1 99 ? 16.822 44.183 54.864 1.00 8.94 99 GLY A C 1
ATOM 769 O O . GLY A 1 99 ? 17.603 43.384 54.376 1.00 8.35 99 GLY A O 1
ATOM 770 N N . TYR A 1 100 ? 17.134 44.974 55.947 1.00 7.20 100 TYR A N 1
ATOM 771 C CA . TYR A 1 100 ? 18.421 44.897 56.627 1.00 8.55 100 TYR A CA 1
ATOM 772 C C . TYR A 1 100 ? 18.483 43.813 57.742 1.00 6.98 100 TYR A C 1
ATOM 773 O O . TYR A 1 100 ? 19.573 43.535 58.251 1.00 7.74 100 TYR A O 1
ATOM 782 N N . LEU A 1 101 ? 17.354 43.186 57.920 1.00 7.16 101 LEU A N 1
ATOM 783 C CA . LEU A 1 101 ? 17.202 41.993 58.751 1.00 7.35 101 LEU A CA 1
ATOM 784 C C . LEU A 1 101 ? 17.551 42.206 60.240 1.00 7.98 101 LEU A C 1
ATOM 785 O O . LEU A 1 101 ? 17.830 41.173 60.914 1.00 9.09 101 LEU A O 1
ATOM 790 N N . GLY A 1 102 ? 17.597 43.450 60.627 1.00 8.82 102 GLY A N 1
ATOM 791 C CA . GLY A 1 102 ? 17.973 43.760 62.061 1.00 9.10 102 GLY A CA 1
ATOM 792 C C . GLY A 1 102 ? 19.376 43.517 62.321 1.00 8.18 102 GLY A C 1
ATOM 793 O O . GLY A 1 102 ? 19.842 43.591 63.554 1.00 8.47 102 GLY A O 1
ATOM 794 N N . VAL A 1 103 ? 20.315 43.363 61.367 1.00 7.51 103 VAL A N 1
ATOM 795 C CA . VAL A 1 103 ? 21.721 43.100 61.567 1.00 8.18 103 VAL A CA 1
ATOM 796 C C . VAL A 1 103 ? 22.679 44.034 60.937 1.00 8.58 103 VAL A C 1
ATOM 797 O O . VAL A 1 103 ? 23.827 44.143 61.357 1.00 8.81 103 VAL A O 1
ATOM 801 N N . PHE A 1 104 ? 22.237 44.701 59.827 1.00 8.94 104 PHE A N 1
ATOM 802 C CA . PHE A 1 104 ? 23.117 45.655 59.112 1.00 8.63 104 PHE A CA 1
ATOM 803 C C . PHE A 1 104 ? 22.386 46.972 58.864 1.00 7.80 104 PHE A C 1
ATOM 804 O O . PHE A 1 104 ? 21.219 47.054 59.108 1.00 9.10 104 PHE A O 1
ATOM 812 N N . ASN A 1 105 ? 23.169 47.940 58.377 1.00 9.85 105 ASN A N 1
ATOM 813 C CA . ASN A 1 105 ? 22.575 49.297 58.192 1.00 10.82 105 ASN A CA 1
ATOM 814 C C . ASN A 1 105 ? 22.931 49.760 56.758 1.00 11.93 105 ASN A C 1
ATOM 815 O O . ASN A 1 105 ? 22.478 50.900 56.541 1.00 13.26 105 ASN A O 1
ATOM 820 N N . SER A 1 106 ? 23.660 48.950 56.029 1.00 13.07 106 SER A N 1
ATOM 821 C CA . SER A 1 106 ? 24.001 49.437 54.659 1.00 14.72 106 SER A CA 1
ATOM 822 C C . SER A 1 106 ? 24.324 48.194 53.819 1.00 14.39 106 SER A C 1
ATOM 823 O O . SER A 1 106 ? 24.506 47.090 54.257 1.00 12.69 106 SER A O 1
ATOM 826 N N . ALA A 1 107 ? 24.417 48.514 52.510 1.00 16.50 107 ALA A N 1
ATOM 827 C CA . ALA A 1 107 ? 24.745 47.572 51.457 1.00 18.97 107 ALA A CA 1
ATOM 828 C C . ALA A 1 107 ? 26.197 47.769 51.054 1.00 20.51 107 ALA A C 1
ATOM 829 O O . ALA A 1 107 ? 26.657 47.032 50.143 1.00 21.92 107 ALA A O 1
ATOM 831 N N . GLU A 1 108 ? 26.889 48.660 51.707 1.00 21.73 108 GLU A N 1
ATOM 832 C CA . GLU A 1 108 ? 28.324 48.872 51.483 1.00 24.37 108 GLU A CA 1
ATOM 833 C C . GLU A 1 108 ? 29.019 48.203 52.706 1.00 23.64 108 GLU A C 1
ATOM 834 O O . GLU A 1 108 ? 28.346 48.139 53.760 1.00 23.88 108 GLU A O 1
ATOM 840 N N . TYR A 1 109 ? 30.251 47.839 52.538 1.00 22.55 109 TYR A N 1
ATOM 841 C CA . TYR A 1 109 ? 31.047 47.250 53.603 1.00 21.53 109 TYR A CA 1
ATOM 842 C C . TYR A 1 109 ? 31.326 48.278 54.710 1.00 21.46 109 TYR A C 1
ATOM 843 O O . TYR A 1 109 ? 31.928 49.325 54.448 1.00 22.04 109 TYR A O 1
ATOM 852 N N . ASP A 1 110 ? 30.920 47.927 55.913 1.00 19.95 110 ASP A N 1
ATOM 853 C CA . ASP A 1 110 ? 31.160 48.798 57.092 1.00 19.34 110 ASP A CA 1
ATOM 854 C C . ASP A 1 110 ? 31.961 47.964 58.109 1.00 18.31 110 ASP A C 1
ATOM 855 O O . ASP A 1 110 ? 31.310 47.119 58.725 1.00 16.68 110 ASP A O 1
ATOM 860 N N . LYS A 1 111 ? 33.239 48.222 58.224 1.00 18.08 111 LYS A N 1
ATOM 861 C CA . LYS A 1 111 ? 34.081 47.408 59.137 1.00 17.94 111 LYS A CA 1
ATOM 862 C C . LYS A 1 111 ? 33.656 47.558 60.594 1.00 16.70 111 LYS A C 1
ATOM 863 O O . LYS A 1 111 ? 34.019 46.633 61.356 1.00 17.35 111 LYS A O 1
ATOM 869 N N . THR A 1 112 ? 32.945 48.633 60.923 1.00 15.70 112 THR A N 1
ATOM 870 C CA . THR A 1 112 ? 32.600 48.790 62.369 1.00 15.51 112 THR A CA 1
ATOM 871 C C . THR A 1 112 ? 31.454 47.922 62.767 1.00 14.77 112 THR A C 1
ATOM 872 O O . THR A 1 112 ? 31.277 47.692 63.976 1.00 13.74 112 THR A O 1
ATOM 876 N N . THR A 1 113 ? 30.651 47.422 61.825 1.00 12.92 113 THR A N 1
ATOM 877 C CA . THR A 1 113 ? 29.514 46.567 62.126 1.00 12.49 113 THR A CA 1
ATOM 878 C C . THR A 1 113 ? 30.010 45.284 62.808 1.00 10.62 113 THR A C 1
ATOM 879 O O . THR A 1 113 ? 29.295 44.803 63.702 1.00 11.05 113 THR A O 1
ATOM 883 N N . GLN A 1 114 ? 31.141 44.794 62.318 1.00 9.93 114 GLN A N 1
ATOM 884 C CA . GLN A 1 114 ? 31.798 43.617 62.934 1.00 8.99 114 GLN A CA 1
ATOM 885 C C . GLN A 1 114 ? 30.902 42.426 63.111 1.00 9.99 114 GLN A C 1
ATOM 886 O O . GLN A 1 114 ? 30.870 41.724 64.176 1.00 7.87 114 GLN A O 1
ATOM 892 N N . THR A 1 115 ? 30.119 42.108 62.023 1.00 6.92 115 THR A N 1
ATOM 893 C CA . THR A 1 115 ? 29.111 41.081 62.120 1.00 8.19 115 THR A CA 1
ATOM 894 C C . THR A 1 115 ? 29.149 40.140 60.887 1.00 9.34 115 THR A C 1
ATOM 895 O O . THR A 1 115 ? 29.264 40.702 59.798 1.00 10.26 115 THR A O 1
ATOM 899 N N . VAL A 1 116 ? 28.982 38.899 61.194 1.00 7.97 116 VAL A N 1
ATOM 900 C CA . VAL A 1 116 ? 28.829 37.883 60.125 1.00 9.03 116 VAL A CA 1
ATOM 901 C C . VAL A 1 116 ? 27.432 37.341 60.293 1.00 8.80 116 VAL A C 1
ATOM 902 O O . VAL A 1 116 ? 27.000 36.984 61.436 1.00 9.34 116 VAL A O 1
ATOM 906 N N . ALA A 1 117 ? 26.658 37.178 59.212 1.00 7.47 117 ALA A N 1
ATOM 907 C CA . ALA A 1 117 ? 25.337 36.623 59.279 1.00 7.80 117 ALA A CA 1
ATOM 908 C C . ALA A 1 117 ? 25.065 35.617 58.110 1.00 9.20 117 ALA A C 1
ATOM 909 O O . ALA A 1 117 ? 25.623 35.827 57.031 1.00 10.49 117 ALA A O 1
ATOM 911 N N . VAL A 1 118 ? 24.273 34.679 58.495 1.00 6.93 118 VAL A N 1
ATOM 912 C CA . VAL A 1 118 ? 23.743 33.691 57.462 1.00 9.52 118 VAL A CA 1
ATOM 913 C C . VAL A 1 118 ? 22.301 34.079 57.350 1.00 9.08 118 VAL A C 1
ATOM 914 O O . VAL A 1 118 ? 21.478 33.960 58.309 1.00 8.48 118 VAL A O 1
ATOM 918 N N . GLU A 1 119 ? 21.922 34.558 56.103 1.00 8.00 119 GLU A N 1
ATOM 919 C CA . GLU A 1 119 ? 20.573 35.025 55.893 1.00 6.53 119 GLU A CA 1
ATOM 920 C C . GLU A 1 119 ? 19.689 34.092 55.115 1.00 7.73 119 GLU A C 1
ATOM 921 O O . GLU A 1 119 ? 20.221 33.363 54.307 1.00 7.53 119 GLU A O 1
ATOM 927 N N . PHE A 1 120 ? 18.454 34.028 55.411 1.00 7.52 120 PHE A N 1
ATOM 928 C CA . PHE A 1 120 ? 17.371 33.247 54.743 1.00 7.52 120 PHE A CA 1
ATOM 929 C C . PHE A 1 120 ? 16.424 34.377 54.383 1.00 8.88 120 PHE A C 1
ATOM 930 O O . PHE A 1 120 ? 15.581 34.876 55.123 1.00 6.97 120 PHE A O 1
ATOM 938 N N . ASP A 1 121 ? 16.676 34.865 53.122 1.00 8.39 121 ASP A N 1
ATOM 939 C CA . ASP A 1 121 ? 16.059 36.127 52.653 1.00 7.62 121 ASP A CA 1
ATOM 940 C C . ASP A 1 121 ? 14.831 35.893 51.778 1.00 8.10 121 ASP A C 1
ATOM 941 O O . ASP A 1 121 ? 14.970 35.159 50.795 1.00 10.17 121 ASP A O 1
ATOM 946 N N . THR A 1 122 ? 13.712 36.356 52.223 1.00 7.40 122 THR A N 1
ATOM 947 C CA . THR A 1 122 ? 12.430 35.997 51.565 1.00 9.16 122 THR A CA 1
ATOM 948 C C . THR A 1 122 ? 11.918 37.101 50.646 1.00 8.79 122 THR A C 1
ATOM 949 O O . THR A 1 122 ? 10.820 36.849 50.107 1.00 9.57 122 THR A O 1
ATOM 953 N N . PHE A 1 123 ? 12.614 38.205 50.634 1.00 9.24 123 PHE A N 1
ATOM 954 C CA . PHE A 1 123 ? 12.031 39.351 49.827 1.00 9.87 123 PHE A CA 1
ATOM 955 C C . PHE A 1 123 ? 13.139 39.967 49.042 1.00 10.11 123 PHE A C 1
ATOM 956 O O . PHE A 1 123 ? 14.211 40.304 49.513 1.00 8.25 123 PHE A O 1
ATOM 964 N N . TYR A 1 124 ? 12.804 40.226 47.699 1.00 10.04 124 TYR A N 1
ATOM 965 C CA . TYR A 1 124 ? 13.855 40.827 46.840 1.00 11.34 124 TYR A CA 1
ATOM 966 C C . TYR A 1 124 ? 13.928 42.314 46.984 1.00 10.87 124 TYR A C 1
ATOM 967 O O . TYR A 1 124 ? 12.938 43.053 46.763 1.00 11.15 124 TYR A O 1
ATOM 976 N N . ASN A 1 125 ? 15.095 42.754 47.405 1.00 11.22 125 ASN A N 1
ATOM 977 C CA . ASN A 1 125 ? 15.442 44.175 47.553 1.00 11.86 125 ASN A CA 1
ATOM 978 C C . ASN A 1 125 ? 16.317 44.487 46.291 1.00 12.10 125 ASN A C 1
ATOM 979 O O . ASN A 1 125 ? 17.442 44.060 46.241 1.00 12.42 125 ASN A O 1
ATOM 984 N N . ALA A 1 126 ? 15.643 45.247 45.394 1.00 13.49 126 ALA A N 1
ATOM 985 C CA . ALA A 1 126 ? 16.418 45.570 44.130 1.00 14.55 126 ALA A CA 1
ATOM 986 C C . ALA A 1 126 ? 17.754 46.181 44.301 1.00 14.84 126 ALA A C 1
ATOM 987 O O . ALA A 1 126 ? 18.707 45.903 43.451 1.00 15.83 126 ALA A O 1
ATOM 989 N N . ALA A 1 127 ? 17.963 47.018 45.319 1.00 14.33 127 ALA A N 1
ATOM 990 C CA . ALA A 1 127 ? 19.253 47.662 45.560 1.00 14.83 127 ALA A CA 1
ATOM 991 C C . ALA A 1 127 ? 20.417 46.757 45.716 1.00 13.83 127 ALA A C 1
ATOM 992 O O . ALA A 1 127 ? 21.548 47.204 45.460 1.00 15.96 127 ALA A O 1
ATOM 994 N N . TRP A 1 128 ? 20.255 45.520 46.184 1.00 12.88 128 TRP A N 1
ATOM 995 C CA . TRP A 1 128 ? 21.322 44.587 46.465 1.00 11.45 128 TRP A CA 1
ATOM 996 C C . TRP A 1 128 ? 21.051 43.120 46.378 1.00 11.15 128 TRP A C 1
ATOM 997 O O . TRP A 1 128 ? 22.137 42.446 46.376 1.00 13.53 128 TRP A O 1
ATOM 1008 N N . ASP A 1 129 ? 19.852 42.577 46.316 1.00 10.80 129 ASP A N 1
ATOM 1009 C CA . ASP A 1 129 ? 19.665 41.118 46.269 1.00 10.56 129 ASP A CA 1
ATOM 1010 C C . ASP A 1 129 ? 19.930 40.603 44.820 1.00 12.23 129 ASP A C 1
ATOM 1011 O O . ASP A 1 129 ? 19.832 41.475 43.915 1.00 13.08 129 ASP A O 1
ATOM 1016 N N . PRO A 1 130 ? 20.073 39.340 44.691 1.00 13.93 130 PRO A N 1
ATOM 1017 C CA . PRO A 1 130 ? 20.292 38.705 43.359 1.00 14.38 130 PRO A CA 1
ATOM 1018 C C . PRO A 1 130 ? 19.152 39.121 42.405 1.00 15.45 130 PRO A C 1
ATOM 1019 O O . PRO A 1 130 ? 17.973 39.014 42.702 1.00 14.92 130 PRO A O 1
ATOM 1023 N N . SER A 1 131 ? 19.593 39.534 41.174 1.00 17.02 131 SER A N 1
ATOM 1024 C CA . SER A 1 131 ? 18.628 40.036 40.196 1.00 18.49 131 SER A CA 1
ATOM 1025 C C . SER A 1 131 ? 17.671 38.991 39.695 1.00 18.77 131 SER A C 1
ATOM 1026 O O . SER A 1 131 ? 16.653 39.447 39.072 1.00 20.19 131 SER A O 1
ATOM 1029 N N . ASN A 1 132 ? 17.896 37.730 39.926 1.00 17.94 132 ASN A N 1
ATOM 1030 C CA . ASN A 1 132 ? 16.942 36.681 39.572 1.00 19.14 132 ASN A CA 1
ATOM 1031 C C . ASN A 1 132 ? 15.661 36.766 40.382 1.00 19.16 132 ASN A C 1
ATOM 1032 O O . ASN A 1 132 ? 14.631 36.136 40.067 1.00 20.07 132 ASN A O 1
ATOM 1037 N N . ARG A 1 133 ? 15.702 37.558 41.469 1.00 18.71 133 ARG A N 1
ATOM 1038 C CA . ARG A 1 133 ? 14.581 37.794 42.341 1.00 18.01 133 ARG A CA 1
ATOM 1039 C C . ARG A 1 133 ? 14.182 36.561 43.154 1.00 16.04 133 ARG A C 1
ATOM 1040 O O . ARG A 1 133 ? 13.106 36.663 43.778 1.00 18.45 133 ARG A O 1
ATOM 1048 N N . ASP A 1 134 ? 14.953 35.541 43.167 1.00 14.34 134 ASP A N 1
ATOM 1049 C CA . ASP A 1 134 ? 14.653 34.327 43.929 1.00 13.87 134 ASP A CA 1
ATOM 1050 C C . ASP A 1 134 ? 14.902 34.602 45.480 1.00 13.06 134 ASP A C 1
ATOM 1051 O O . ASP A 1 134 ? 15.816 35.362 45.722 1.00 12.87 134 ASP A O 1
ATOM 1056 N N . ARG A 1 135 ? 14.116 33.827 46.203 1.00 11.55 135 ARG A N 1
ATOM 1057 C CA . ARG A 1 135 ? 14.423 33.847 47.711 1.00 11.08 135 ARG A CA 1
ATOM 1058 C C . ARG A 1 135 ? 15.757 33.167 47.754 1.00 10.39 135 ARG A C 1
ATOM 1059 O O . ARG A 1 135 ? 16.133 32.353 46.826 1.00 10.67 135 ARG A O 1
ATOM 1067 N N . HIS A 1 136 ? 16.588 33.405 48.808 1.00 8.98 136 HIS A N 1
ATOM 1068 C CA . HIS A 1 136 ? 17.922 32.858 48.811 1.00 7.46 136 HIS A CA 1
ATOM 1069 C C . HIS A 1 136 ? 18.557 32.756 50.243 1.00 9.32 136 HIS A C 1
ATOM 1070 O O . HIS A 1 136 ? 18.013 33.493 51.086 1.00 10.57 136 HIS A O 1
ATOM 1077 N N . ILE A 1 137 ? 19.529 31.944 50.254 1.00 9.53 137 ILE A N 1
ATOM 1078 C CA . ILE A 1 137 ? 20.366 31.856 51.491 1.00 10.25 137 ILE A CA 1
ATOM 1079 C C . ILE A 1 137 ? 21.569 32.689 51.120 1.00 11.03 137 ILE A C 1
ATOM 1080 O O . ILE A 1 137 ? 22.083 32.562 49.941 1.00 11.34 137 ILE A O 1
ATOM 1085 N N . GLY A 1 138 ? 22.195 33.444 52.025 1.00 10.43 138 GLY A N 1
ATOM 1086 C CA . GLY A 1 138 ? 23.320 34.221 51.835 1.00 10.79 138 GLY A CA 1
ATOM 1087 C C . GLY A 1 138 ? 24.299 34.316 53.038 1.00 11.08 138 GLY A C 1
ATOM 1088 O O . GLY A 1 138 ? 23.782 34.154 54.153 1.00 10.38 138 GLY A O 1
ATOM 1089 N N . ILE A 1 139 ? 25.533 34.479 52.659 1.00 10.82 139 ILE A N 1
ATOM 1090 C CA . ILE A 1 139 ? 26.554 34.696 53.762 1.00 9.29 139 ILE A CA 1
ATOM 1091 C C . ILE A 1 139 ? 26.812 36.167 53.668 1.00 10.08 139 ILE A C 1
ATOM 1092 O O . ILE A 1 139 ? 27.260 36.731 52.617 1.00 9.22 139 ILE A O 1
ATOM 1097 N N . ASP A 1 140 ? 26.625 36.911 54.757 1.00 8.98 140 ASP A N 1
ATOM 1098 C CA . ASP A 1 140 ? 26.758 38.328 54.883 1.00 9.06 140 ASP A CA 1
ATOM 1099 C C . ASP A 1 140 ? 27.942 38.683 55.804 1.00 10.28 140 ASP A C 1
ATOM 1100 O O . ASP A 1 140 ? 27.994 38.151 56.936 1.00 11.27 140 ASP A O 1
ATOM 1105 N N . VAL A 1 141 ? 28.749 39.589 55.278 1.00 9.64 141 VAL A N 1
ATOM 1106 C CA . VAL A 1 141 ? 29.941 40.019 56.069 1.00 9.67 141 VAL A CA 1
ATOM 1107 C C . VAL A 1 141 ? 29.999 41.512 56.082 1.00 10.09 141 VAL A C 1
ATOM 1108 O O . VAL A 1 141 ? 30.422 42.157 55.037 1.00 10.36 141 VAL A O 1
ATOM 1112 N N . ASN A 1 142 ? 29.573 42.141 57.169 1.00 8.98 142 ASN A N 1
ATOM 1113 C CA . ASN A 1 142 ? 29.620 43.598 57.352 1.00 7.77 142 ASN A CA 1
ATOM 1114 C C . ASN A 1 142 ? 28.803 44.376 56.301 1.00 7.52 142 ASN A C 1
ATOM 1115 O O . ASN A 1 142 ? 29.153 45.500 56.000 1.00 9.19 142 ASN A O 1
ATOM 1120 N N . SER A 1 143 ? 27.853 43.711 55.686 1.00 8.58 143 SER A N 1
ATOM 1121 C CA . SER A 1 143 ? 26.956 44.304 54.710 1.00 9.80 143 SER A CA 1
ATOM 1122 C C . SER A 1 143 ? 25.787 43.397 54.426 1.00 9.16 143 SER A C 1
ATOM 1123 O O . SER A 1 143 ? 25.877 42.174 54.540 1.00 11.12 143 SER A O 1
ATOM 1126 N N . ILE A 1 144 ? 24.675 44.047 54.012 1.00 8.30 144 ILE A N 1
ATOM 1127 C CA . ILE A 1 144 ? 23.484 43.270 53.629 1.00 7.85 144 ILE A CA 1
ATOM 1128 C C . ILE A 1 144 ? 23.591 42.637 52.185 1.00 8.78 144 ILE A C 1
ATOM 1129 O O . ILE A 1 144 ? 22.770 41.833 51.803 1.00 8.76 144 ILE A O 1
ATOM 1134 N N . LYS A 1 145 ? 24.607 43.115 51.523 1.00 10.29 145 LYS A N 1
ATOM 1135 C CA . LYS A 1 145 ? 24.910 42.601 50.149 1.00 11.63 145 LYS A CA 1
ATOM 1136 C C . LYS A 1 145 ? 25.790 41.371 50.325 1.00 8.89 145 LYS A C 1
ATOM 1137 O O . LYS A 1 145 ? 27.003 41.580 50.621 1.00 11.45 145 LYS A O 1
ATOM 1143 N N . SER A 1 146 ? 25.187 40.195 50.222 1.00 9.14 146 SER A N 1
ATOM 1144 C CA . SER A 1 146 ? 25.895 38.947 50.475 1.00 9.18 146 SER A CA 1
ATOM 1145 C C . SER A 1 146 ? 27.156 38.700 49.702 1.00 11.43 146 SER A C 1
ATOM 1146 O O . SER A 1 146 ? 27.220 39.129 48.461 1.00 12.05 146 SER A O 1
ATOM 1149 N N . VAL A 1 147 ? 28.128 38.040 50.276 1.00 10.93 147 VAL A N 1
ATOM 1150 C CA . VAL A 1 147 ? 29.337 37.638 49.543 1.00 10.97 147 VAL A CA 1
ATOM 1151 C C . VAL A 1 147 ? 28.984 36.476 48.661 1.00 10.92 147 VAL A C 1
ATOM 1152 O O . VAL A 1 147 ? 29.742 36.275 47.643 1.00 11.34 147 VAL A O 1
ATOM 1156 N N . ASN A 1 148 ? 28.020 35.662 48.944 1.00 11.06 148 ASN A N 1
ATOM 1157 C CA . ASN A 1 148 ? 27.624 34.507 48.151 1.00 11.68 148 ASN A CA 1
ATOM 1158 C C . ASN A 1 148 ? 26.187 34.204 48.477 1.00 12.36 148 ASN A C 1
ATOM 1159 O O . ASN A 1 148 ? 25.791 34.433 49.647 1.00 9.97 148 ASN A O 1
ATOM 1164 N N . THR A 1 149 ? 25.458 33.650 47.548 1.00 11.35 149 THR A N 1
ATOM 1165 C CA . THR A 1 149 ? 24.034 33.361 47.708 1.00 11.92 149 THR A CA 1
ATOM 1166 C C . THR A 1 149 ? 23.723 32.068 46.957 1.00 13.18 149 THR A C 1
ATOM 1167 O O . THR A 1 149 ? 24.473 31.679 46.026 1.00 12.91 149 THR A O 1
ATOM 1171 N N . LYS A 1 150 ? 22.660 31.494 47.401 1.00 13.08 150 LYS A N 1
ATOM 1172 C CA . LYS A 1 150 ? 22.128 30.256 46.698 1.00 14.69 150 LYS A CA 1
ATOM 1173 C C . LYS A 1 150 ? 20.662 30.405 46.680 1.00 13.96 150 LYS A C 1
ATOM 1174 O O . LYS A 1 150 ? 20.038 30.675 47.755 1.00 12.19 150 LYS A O 1
ATOM 1180 N N . SER A 1 151 ? 19.958 30.243 45.526 1.00 12.61 151 SER A N 1
ATOM 1181 C CA . SER A 1 151 ? 18.508 30.267 45.477 1.00 13.13 151 SER A CA 1
ATOM 1182 C C . SER A 1 151 ? 17.953 29.136 46.394 1.00 11.80 151 SER A C 1
ATOM 1183 O O . SER A 1 151 ? 18.507 28.031 46.486 1.00 12.91 151 SER A O 1
ATOM 1186 N N . TRP A 1 152 ? 16.855 29.517 47.015 1.00 10.87 152 TRP A N 1
ATOM 1187 C CA . TRP A 1 152 ? 16.132 28.644 47.960 1.00 12.04 152 TRP A CA 1
ATOM 1188 C C . TRP A 1 152 ? 14.641 28.819 47.787 1.00 11.81 152 TRP A C 1
ATOM 1189 O O . TRP A 1 152 ? 14.076 29.939 47.681 1.00 12.89 152 TRP A O 1
ATOM 1200 N N . LYS A 1 153 ? 13.960 27.670 47.649 1.00 11.66 153 LYS A N 1
ATOM 1201 C CA . LYS A 1 153 ? 12.491 27.650 47.569 1.00 13.33 153 LYS A CA 1
ATOM 1202 C C . LYS A 1 153 ? 11.913 27.479 49.003 1.00 13.04 153 LYS A C 1
ATOM 1203 O O . LYS A 1 153 ? 11.930 26.359 49.534 1.00 13.33 153 LYS A O 1
ATOM 1209 N N . LEU A 1 154 ? 11.333 28.539 49.477 1.00 12.50 154 LEU A N 1
ATOM 1210 C CA . LEU A 1 154 ? 10.629 28.541 50.765 1.00 13.41 154 LEU A CA 1
ATOM 1211 C C . LEU A 1 154 ? 9.485 27.551 50.729 1.00 13.16 154 LEU A C 1
ATOM 1212 O O . LEU A 1 154 ? 8.634 27.554 49.796 1.00 13.87 154 LEU A O 1
ATOM 1217 N N . GLN A 1 155 ? 9.371 26.723 51.759 1.00 11.87 155 GLN A N 1
ATOM 1218 C CA . GLN A 1 155 ? 8.233 25.807 51.981 1.00 12.29 155 GLN A CA 1
ATOM 1219 C C . GLN A 1 155 ? 7.480 26.449 53.174 1.00 13.82 155 GLN A C 1
ATOM 1220 O O . GLN A 1 155 ? 8.019 26.329 54.311 1.00 13.94 155 GLN A O 1
ATOM 1226 N N . ASN A 1 156 ? 6.415 27.144 52.835 1.00 14.10 156 ASN A N 1
ATOM 1227 C CA . ASN A 1 156 ? 5.686 27.882 53.914 1.00 14.94 156 ASN A CA 1
ATOM 1228 C C . ASN A 1 156 ? 5.161 26.934 54.994 1.00 15.10 156 ASN A C 1
ATOM 1229 O O . ASN A 1 156 ? 4.536 25.933 54.649 1.00 15.87 156 ASN A O 1
ATOM 1234 N N . GLY A 1 157 ? 5.503 27.298 56.271 1.00 14.31 157 GLY A N 1
ATOM 1235 C CA . GLY A 1 157 ? 5.016 26.474 57.369 1.00 15.27 157 GLY A CA 1
ATOM 1236 C C . GLY A 1 157 ? 5.758 25.183 57.620 1.00 15.89 157 GLY A C 1
ATOM 1237 O O . GLY A 1 157 ? 5.384 24.461 58.597 1.00 16.89 157 GLY A O 1
ATOM 1238 N N . GLU A 1 158 ? 6.752 24.804 56.873 1.00 14.81 158 GLU A N 1
ATOM 1239 C CA . GLU A 1 158 ? 7.533 23.604 57.035 1.00 15.18 158 GLU A CA 1
ATOM 1240 C C . GLU A 1 158 ? 8.737 23.832 57.944 1.00 14.33 158 GLU A C 1
ATOM 1241 O O . GLU A 1 158 ? 9.358 24.900 57.896 1.00 13.39 158 GLU A O 1
ATOM 1247 N N . GLU A 1 159 ? 9.040 22.784 58.701 1.00 14.04 159 GLU A N 1
ATOM 1248 C CA . GLU A 1 159 ? 10.279 22.897 59.559 1.00 14.40 159 GLU A CA 1
ATOM 1249 C C . GLU A 1 159 ? 11.495 22.747 58.669 1.00 13.64 159 GLU A C 1
ATOM 1250 O O . GLU A 1 159 ? 11.658 21.701 57.994 1.00 16.00 159 GLU A O 1
ATOM 1256 N N . ALA A 1 160 ? 12.406 23.660 58.745 1.00 10.93 160 ALA A N 1
ATOM 1257 C CA . ALA A 1 160 ? 13.705 23.637 58.087 1.00 11.77 160 ALA A CA 1
ATOM 1258 C C . ALA A 1 160 ? 14.835 23.259 59.077 1.00 13.07 160 ALA A C 1
ATOM 1259 O O . ALA A 1 160 ? 14.942 23.999 60.093 1.00 13.30 160 ALA A O 1
ATOM 1261 N N . ASN A 1 161 ? 15.548 22.262 58.739 1.00 12.50 161 ASN A N 1
ATOM 1262 C CA . ASN A 1 161 ? 16.713 21.875 59.611 1.00 13.87 161 ASN A CA 1
ATOM 1263 C C . ASN A 1 161 ? 17.921 22.557 59.042 1.00 13.03 161 ASN A C 1
ATOM 1264 O O . ASN A 1 161 ? 18.312 22.231 57.860 1.00 12.70 161 ASN A O 1
ATOM 1269 N N . VAL A 1 162 ? 18.617 23.354 59.872 1.00 11.06 162 VAL A N 1
ATOM 1270 C CA . VAL A 1 162 ? 19.832 24.017 59.378 1.00 11.10 162 VAL A CA 1
ATOM 1271 C C . VAL A 1 162 ? 21.053 23.568 60.152 1.00 11.51 162 VAL A C 1
ATOM 1272 O O . VAL A 1 162 ? 20.906 23.351 61.386 1.00 12.25 162 VAL A O 1
ATOM 1276 N N . VAL A 1 163 ? 22.166 23.467 59.468 1.00 9.50 163 VAL A N 1
ATOM 1277 C CA . VAL A 1 163 ? 23.450 23.233 60.122 1.00 10.17 163 VAL A CA 1
ATOM 1278 C C . VAL A 1 163 ? 24.374 24.312 59.588 1.00 11.39 163 VAL A C 1
ATOM 1279 O O . VAL A 1 163 ? 24.483 24.415 58.332 1.00 11.35 163 VAL A O 1
ATOM 1283 N N . ILE A 1 164 ? 25.084 25.041 60.414 1.00 8.27 164 ILE A N 1
ATOM 1284 C CA . ILE A 1 164 ? 26.063 26.038 60.031 1.00 8.82 164 ILE A CA 1
ATOM 1285 C C . ILE A 1 164 ? 27.364 25.628 60.726 1.00 11.34 164 ILE A C 1
ATOM 1286 O O . ILE A 1 164 ? 27.288 25.434 61.972 1.00 11.28 164 ILE A O 1
ATOM 1291 N N . ALA A 1 165 ? 28.409 25.442 59.993 1.00 10.16 165 ALA A N 1
ATOM 1292 C CA . ALA A 1 165 ? 29.696 24.996 60.585 1.00 11.21 165 ALA A CA 1
ATOM 1293 C C . ALA A 1 165 ? 30.806 25.866 60.052 1.00 12.14 165 ALA A C 1
ATOM 1294 O O . ALA A 1 165 ? 30.824 26.299 58.866 1.00 12.98 165 ALA A O 1
ATOM 1296 N N . PHE A 1 166 ? 31.785 26.113 60.916 1.00 11.03 166 PHE A N 1
ATOM 1297 C CA . PHE A 1 166 ? 32.939 26.937 60.580 1.00 12.31 166 PHE A CA 1
ATOM 1298 C C . PHE A 1 166 ? 34.159 26.084 60.817 1.00 13.24 166 PHE A C 1
ATOM 1299 O O . PHE A 1 166 ? 34.293 25.545 61.948 1.00 12.41 166 PHE A O 1
ATOM 1307 N N . ASN A 1 167 ? 35.033 25.971 59.824 1.00 12.70 167 ASN A N 1
ATOM 1308 C CA . ASN A 1 167 ? 36.250 25.175 59.925 1.00 13.99 167 ASN A CA 1
ATOM 1309 C C . ASN A 1 167 ? 37.430 26.096 59.975 1.00 14.02 167 ASN A C 1
ATOM 1310 O O . ASN A 1 167 ? 37.770 26.800 59.005 1.00 15.31 167 ASN A O 1
ATOM 1315 N N . ALA A 1 168 ? 38.038 26.242 61.165 1.00 14.98 168 ALA A N 1
ATOM 1316 C CA . ALA A 1 168 ? 39.142 27.119 61.410 1.00 15.23 168 ALA A CA 1
ATOM 1317 C C . ALA A 1 168 ? 40.403 26.855 60.595 1.00 16.26 168 ALA A C 1
ATOM 1318 O O . ALA A 1 168 ? 41.090 27.890 60.382 1.00 17.72 168 ALA A O 1
ATOM 1320 N N . ALA A 1 169 ? 40.621 25.652 60.164 1.00 16.58 169 ALA A N 1
ATOM 1321 C CA . ALA A 1 169 ? 41.891 25.405 59.412 1.00 17.41 169 ALA A CA 1
ATOM 1322 C C . ALA A 1 169 ? 41.799 25.987 58.002 1.00 18.55 169 ALA A C 1
ATOM 1323 O O . ALA A 1 169 ? 42.823 26.334 57.406 1.00 20.34 169 ALA A O 1
ATOM 1325 N N . THR A 1 170 ? 40.616 26.125 57.551 1.00 17.00 170 THR A N 1
ATOM 1326 C CA . THR A 1 170 ? 40.277 26.528 56.150 1.00 18.16 170 THR A CA 1
ATOM 1327 C C . THR A 1 170 ? 39.553 27.807 56.005 1.00 17.20 170 THR A C 1
ATOM 1328 O O . THR A 1 170 ? 39.421 28.405 54.922 1.00 17.71 170 THR A O 1
ATOM 1332 N N . ASN A 1 171 ? 38.966 28.310 57.111 1.00 14.97 171 ASN A N 1
ATOM 1333 C CA . ASN A 1 171 ? 38.199 29.559 57.177 1.00 14.28 171 ASN A CA 1
ATOM 1334 C C . ASN A 1 171 ? 36.931 29.429 56.328 1.00 12.56 171 ASN A C 1
ATOM 1335 O O . ASN A 1 171 ? 36.398 30.444 55.845 1.00 12.74 171 ASN A O 1
ATOM 1340 N N . VAL A 1 172 ? 36.506 28.196 56.127 1.00 12.21 172 VAL A N 1
ATOM 1341 C CA . VAL A 1 172 ? 35.276 27.928 55.373 1.00 12.26 172 VAL A CA 1
ATOM 1342 C C . VAL A 1 172 ? 34.038 27.884 56.264 1.00 11.68 172 VAL A C 1
ATOM 1343 O O . VAL A 1 172 ? 34.039 27.051 57.200 1.00 13.41 172 VAL A O 1
ATOM 1347 N N . LEU A 1 173 ? 33.067 28.682 55.901 1.00 12.04 173 LEU A N 1
ATOM 1348 C CA . LEU A 1 173 ? 31.761 28.637 56.613 1.00 11.87 173 LEU A CA 1
ATOM 1349 C C . LEU A 1 173 ? 30.798 27.847 55.674 1.00 13.72 173 LEU A C 1
ATOM 1350 O O . LEU A 1 173 ? 30.609 28.283 54.509 1.00 13.52 173 LEU A O 1
ATOM 1355 N N . THR A 1 174 ? 30.199 26.851 56.201 1.00 12.33 174 THR A N 1
ATOM 1356 C CA . THR A 1 174 ? 29.259 26.027 55.413 1.00 12.47 174 THR A CA 1
ATOM 1357 C C . THR A 1 174 ? 27.860 26.120 55.975 1.00 13.60 174 THR A C 1
ATOM 1358 O O . THR A 1 174 ? 27.742 26.022 57.230 1.00 12.93 174 THR A O 1
ATOM 1362 N N . VAL A 1 175 ? 26.848 26.219 55.125 1.00 11.26 175 VAL A N 1
ATOM 1363 C CA . VAL A 1 175 ? 25.468 26.290 55.559 1.00 11.86 175 VAL A CA 1
ATOM 1364 C C . VAL A 1 175 ? 24.686 25.201 54.833 1.00 13.34 175 VAL A C 1
ATOM 1365 O O . VAL A 1 175 ? 24.931 25.085 53.618 1.00 11.40 175 VAL A O 1
ATOM 1369 N N . SER A 1 176 ? 23.874 24.477 55.576 1.00 11.38 176 SER A N 1
ATOM 1370 C CA . SER A 1 176 ? 22.984 23.491 54.916 1.00 13.50 176 SER A CA 1
ATOM 1371 C C . SER A 1 176 ? 21.598 23.652 55.444 1.00 13.12 176 SER A C 1
ATOM 1372 O O . SER A 1 176 ? 21.415 23.802 56.706 1.00 12.40 176 SER A O 1
ATOM 1375 N N . LEU A 1 177 ? 20.581 23.627 54.620 1.00 10.49 177 LEU A N 1
ATOM 1376 C CA . LEU A 1 177 ? 19.177 23.739 54.935 1.00 11.81 177 LEU A CA 1
ATOM 1377 C C . LEU A 1 177 ? 18.507 22.511 54.277 1.00 12.74 177 LEU A C 1
ATOM 1378 O O . LEU A 1 177 ? 18.724 22.238 53.120 1.00 11.91 177 LEU A O 1
ATOM 1383 N N . THR A 1 178 ? 17.707 21.857 55.108 1.00 11.16 178 THR A N 1
ATOM 1384 C CA . THR A 1 178 ? 17.016 20.618 54.631 1.00 12.56 178 THR A CA 1
ATOM 1385 C C . THR A 1 178 ? 15.594 20.639 55.074 1.00 12.11 178 THR A C 1
ATOM 1386 O O . THR A 1 178 ? 15.190 20.931 56.244 1.00 11.61 178 THR A O 1
ATOM 1390 N N . TYR A 1 179 ? 14.681 20.352 54.083 1.00 9.82 179 TYR A N 1
ATOM 1391 C CA . TYR A 1 179 ? 13.270 20.117 54.313 1.00 9.83 179 TYR A CA 1
ATOM 1392 C C . TYR A 1 179 ? 13.011 18.608 54.083 1.00 10.95 179 TYR A C 1
ATOM 1393 O O . TYR A 1 179 ? 13.755 17.999 53.281 1.00 10.91 179 TYR A O 1
ATOM 1402 N N . PRO A 1 180 ? 12.103 18.039 54.833 1.00 13.58 180 PRO A N 1
ATOM 1403 C CA . PRO A 1 180 ? 11.828 16.619 54.762 1.00 14.59 180 PRO A CA 1
ATOM 1404 C C . PRO A 1 180 ? 11.237 16.235 53.387 1.00 15.83 180 PRO A C 1
ATOM 1405 O O . PRO A 1 180 ? 11.591 15.089 53.045 1.00 15.35 180 PRO A O 1
ATOM 1409 N N . ASN A 1 181 ? 10.500 17.112 52.748 1.00 17.12 181 ASN A N 1
ATOM 1410 C CA . ASN A 1 181 ? 9.982 16.723 51.411 1.00 20.94 181 ASN A CA 1
ATOM 1411 C C . ASN A 1 181 ? 10.045 17.690 50.245 1.00 22.59 181 ASN A C 1
ATOM 1412 O O . ASN A 1 181 ? 10.020 18.848 50.149 1.00 23.26 181 ASN A O 1
ATOM 1418 N N . VAL B 2 1 ? 12.850 15.011 50.463 1.00 14.06 1 VAL B N 1
ATOM 1419 C CA . VAL B 2 1 ? 14.061 15.600 51.122 1.00 15.21 1 VAL B CA 1
ATOM 1420 C C . VAL B 2 1 ? 14.670 16.562 50.121 1.00 16.02 1 VAL B C 1
ATOM 1421 O O . VAL B 2 1 ? 15.142 16.136 49.020 1.00 16.13 1 VAL B O 1
ATOM 1425 N N . THR B 2 2 ? 14.696 17.822 50.509 1.00 14.41 2 THR B N 1
ATOM 1426 C CA . THR B 2 2 ? 15.249 18.885 49.613 1.00 14.68 2 THR B CA 1
ATOM 1427 C C . THR B 2 2 ? 16.314 19.627 50.405 1.00 14.61 2 THR B C 1
ATOM 1428 O O . THR B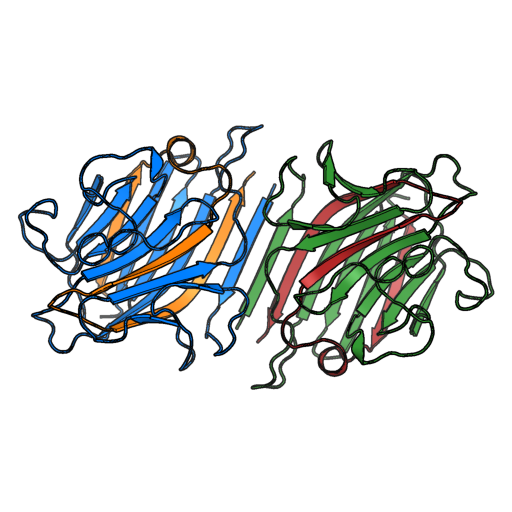 2 2 ? 15.902 20.212 51.454 1.00 15.54 2 THR B O 1
ATOM 1432 N N . SER B 2 3 ? 17.498 19.658 49.940 1.00 15.91 3 SER B N 1
ATOM 1433 C CA . SER B 2 3 ? 18.615 20.339 50.639 1.00 16.87 3 SER B CA 1
ATOM 1434 C C . SER B 2 3 ? 19.236 21.452 49.812 1.00 16.50 3 SER B C 1
ATOM 1435 O O . SER B 2 3 ? 19.219 21.426 48.586 1.00 16.19 3 SER B O 1
ATOM 1438 N N . TYR B 2 4 ? 19.813 22.408 50.502 1.00 14.66 4 TYR B N 1
ATOM 1439 C CA . TYR B 2 4 ? 20.477 23.588 49.953 1.00 13.71 4 TYR B CA 1
ATOM 1440 C C . TYR B 2 4 ? 21.787 23.685 50.679 1.00 15.45 4 TYR B C 1
ATOM 1441 O O . TYR B 2 4 ? 21.709 23.546 51.943 1.00 15.41 4 TYR B O 1
ATOM 1450 N N . THR B 2 5 ? 22.883 23.887 49.996 1.00 15.15 5 THR B N 1
ATOM 1451 C CA . THR B 2 5 ? 24.172 24.030 50.702 1.00 16.12 5 THR B CA 1
ATOM 1452 C C . THR B 2 5 ? 24.827 25.243 50.142 1.00 16.52 5 THR B C 1
ATOM 1453 O O . THR B 2 5 ? 24.694 25.474 48.892 1.00 17.49 5 THR B O 1
ATOM 1457 N N . LEU B 2 6 ? 25.579 25.976 50.916 1.00 13.18 6 LEU B N 1
ATOM 1458 C CA . LEU B 2 6 ? 26.316 27.156 50.468 1.00 13.08 6 LEU B CA 1
ATOM 1459 C C . LEU B 2 6 ? 27.596 27.197 51.281 1.00 14.16 6 LEU B C 1
ATOM 1460 O O . LEU B 2 6 ? 27.482 26.914 52.511 1.00 13.86 6 LEU B O 1
ATOM 1465 N N . SER B 2 7 ? 28.706 27.539 50.665 1.00 13.62 7 SER B N 1
ATOM 1466 C CA . SER B 2 7 ? 29.963 27.669 51.453 1.00 14.87 7 SER B CA 1
ATOM 1467 C C . SER B 2 7 ? 30.765 28.847 50.947 1.00 15.95 7 SER B C 1
ATOM 1468 O O . SER B 2 7 ? 30.607 29.220 49.757 1.00 17.21 7 SER B O 1
ATOM 1471 N N . ASP B 2 8 ? 31.559 29.463 51.815 1.00 14.95 8 ASP B N 1
ATOM 1472 C CA . ASP B 2 8 ? 32.433 30.551 51.376 1.00 14.74 8 ASP B CA 1
ATOM 1473 C C . ASP B 2 8 ? 33.506 30.737 52.454 1.00 15.19 8 ASP B C 1
ATOM 1474 O O . ASP B 2 8 ? 33.353 30.183 53.546 1.00 14.98 8 ASP B O 1
ATOM 1479 N N . VAL B 2 9 ? 34.510 31.438 52.092 1.00 13.62 9 VAL B N 1
ATOM 1480 C CA . VAL B 2 9 ? 35.668 31.730 52.974 1.00 14.70 9 VAL B CA 1
ATOM 1481 C C . VAL B 2 9 ? 35.391 33.037 53.658 1.00 15.28 9 VAL B C 1
ATOM 1482 O O . VAL B 2 9 ? 35.065 34.096 53.113 1.00 15.03 9 VAL B O 1
ATOM 1486 N N . VAL B 2 10 ? 35.483 32.955 55.044 1.00 14.26 10 VAL B N 1
ATOM 1487 C CA . VAL B 2 10 ? 35.306 34.168 55.870 1.00 15.18 10 VAL B CA 1
ATOM 1488 C C . VAL B 2 10 ? 36.473 34.181 56.886 1.00 14.25 10 VAL B C 1
ATOM 1489 O O . VAL B 2 10 ? 36.529 33.175 57.583 1.00 13.85 10 VAL B O 1
ATOM 1493 N N . SER B 2 11 ? 37.268 35.225 56.863 1.00 14.40 11 SER B N 1
ATOM 1494 C CA . SER B 2 11 ? 38.377 35.276 57.842 1.00 15.89 11 SER B CA 1
ATOM 1495 C C . SER B 2 11 ? 37.792 35.949 59.107 1.00 15.11 11 SER B C 1
ATOM 1496 O O . SER B 2 11 ? 37.846 37.165 59.253 1.00 14.91 11 SER B O 1
ATOM 1499 N N . LEU B 2 12 ? 37.191 35.109 59.899 1.00 15.40 12 LEU B N 1
ATOM 1500 C CA . LEU B 2 12 ? 36.501 35.556 61.150 1.00 16.12 12 LEU B CA 1
ATOM 1501 C C . LEU B 2 12 ? 37.351 36.481 61.964 1.00 15.67 12 LEU B C 1
ATOM 1502 O O . LEU B 2 12 ? 36.868 37.491 62.472 1.00 15.47 12 LEU B O 1
ATOM 1507 N N . LYS B 2 13 ? 38.633 36.129 62.100 1.00 16.29 13 LYS B N 1
ATOM 1508 C CA . LYS B 2 13 ? 39.585 36.907 62.912 1.00 17.89 13 LYS B CA 1
ATOM 1509 C C . LYS B 2 13 ? 39.703 38.331 62.490 1.00 18.08 13 LYS B C 1
ATOM 1510 O O . LYS B 2 13 ? 40.005 39.203 63.335 1.00 18.10 13 LYS B O 1
ATOM 1516 N N . ASP B 2 14 ? 39.527 38.620 61.188 1.00 17.48 14 ASP B N 1
ATOM 1517 C CA . ASP B 2 14 ? 39.616 39.983 60.660 1.00 17.36 14 ASP B CA 1
ATOM 1518 C C . ASP B 2 14 ? 38.294 40.702 60.670 1.00 15.90 14 ASP B C 1
ATOM 1519 O O . ASP B 2 14 ? 38.295 41.951 60.413 1.00 17.84 14 ASP B O 1
ATOM 1524 N N . VAL B 2 15 ? 37.168 40.078 60.991 1.00 13.63 15 VAL B N 1
ATOM 1525 C CA . VAL B 2 15 ? 35.889 40.691 60.963 1.00 12.46 15 VAL B CA 1
ATOM 1526 C C . VAL B 2 15 ? 35.219 40.924 62.336 1.00 11.77 15 VAL B C 1
ATOM 1527 O O . VAL B 2 15 ? 34.702 42.016 62.520 1.00 13.90 15 VAL B O 1
ATOM 1531 N N . VAL B 2 16 ? 35.254 39.843 63.131 1.00 9.85 16 VAL B N 1
ATOM 1532 C CA . VAL B 2 16 ? 34.512 40.017 64.431 1.00 9.59 16 VAL B CA 1
ATOM 1533 C C . VAL B 2 16 ? 35.554 40.171 65.552 1.00 8.67 16 VAL B C 1
ATOM 1534 O O . VAL B 2 16 ? 36.694 39.825 65.401 1.00 8.99 16 VAL B O 1
ATOM 1538 N N . PRO B 2 17 ? 35.015 40.704 66.663 1.00 9.83 17 PRO B N 1
ATOM 1539 C CA . PRO B 2 17 ? 35.885 40.815 67.867 1.00 10.01 17 PRO B CA 1
ATOM 1540 C C . PRO B 2 17 ? 36.168 39.419 68.411 1.00 9.91 17 PRO B C 1
ATOM 1541 O O . PRO B 2 17 ? 35.569 38.374 68.103 1.00 10.04 17 PRO B O 1
ATOM 1545 N N . GLU B 2 18 ? 37.163 39.462 69.370 1.00 9.33 18 GLU B N 1
ATOM 1546 C CA . GLU B 2 18 ? 37.607 38.226 70.045 1.00 10.43 18 GLU B CA 1
ATOM 1547 C C . GLU B 2 18 ? 36.511 37.517 70.807 1.00 9.58 18 GLU B C 1
ATOM 1548 O O . GLU B 2 18 ? 36.444 36.279 70.851 1.00 9.92 18 GLU B O 1
ATOM 1554 N N . TRP B 2 19 ? 35.611 38.248 71.416 1.00 8.78 19 TRP B N 1
ATOM 1555 C CA . TRP B 2 19 ? 34.420 37.779 72.120 1.00 7.96 19 TRP B CA 1
ATOM 1556 C C . TRP B 2 19 ? 33.190 38.231 71.340 1.00 7.20 19 TRP B C 1
ATOM 1557 O O . TRP B 2 19 ? 33.138 39.395 70.926 1.00 8.15 19 TRP B O 1
ATOM 1568 N N . VAL B 2 20 ? 32.268 37.347 71.143 1.00 8.50 20 VAL B N 1
ATOM 1569 C CA . VAL B 2 20 ? 31.017 37.665 70.453 1.00 7.82 20 VAL B CA 1
ATOM 1570 C C . VAL B 2 20 ? 29.796 37.139 71.190 1.00 7.65 20 VAL B C 1
ATOM 1571 O O . VAL B 2 20 ? 29.959 36.264 72.044 1.00 10.29 20 VAL B O 1
ATOM 1575 N N . ARG B 2 21 ? 28.627 37.590 70.696 1.00 7.88 21 ARG B N 1
ATOM 1576 C CA . ARG B 2 21 ? 27.375 36.949 71.080 1.00 7.69 21 ARG B CA 1
ATOM 1577 C C . ARG B 2 21 ? 26.801 36.352 69.732 1.00 9.51 21 ARG B C 1
ATOM 1578 O O . ARG B 2 21 ? 27.113 37.003 68.717 1.00 9.47 21 ARG B O 1
ATOM 1586 N N . ILE B 2 22 ? 26.159 35.257 69.857 1.00 8.08 22 ILE B N 1
ATOM 1587 C CA . ILE B 2 22 ? 25.481 34.633 68.689 1.00 8.06 22 ILE B CA 1
ATOM 1588 C C . ILE B 2 22 ? 24.006 34.678 68.929 1.00 9.07 22 ILE B C 1
ATOM 1589 O O . ILE B 2 22 ? 23.478 34.736 70.054 1.00 8.36 22 ILE B O 1
ATOM 1594 N N . GLY B 2 23 ? 23.190 34.601 67.807 1.00 8.35 23 GLY B N 1
ATOM 1595 C CA . GLY B 2 23 ? 21.752 34.709 67.957 1.00 8.09 23 GLY B CA 1
ATOM 1596 C C . GLY B 2 23 ? 21.014 34.688 66.596 1.00 8.00 23 GLY B C 1
ATOM 1597 O O . GLY B 2 23 ? 21.744 34.463 65.635 1.00 6.77 23 GLY B O 1
ATOM 1598 N N . PHE B 2 24 ? 19.789 34.951 66.768 1.00 7.93 24 PHE B N 1
ATOM 1599 C CA . PHE B 2 24 ? 18.891 34.973 65.515 1.00 7.82 24 PHE B CA 1
ATOM 1600 C C . PHE B 2 24 ? 18.277 36.334 65.468 1.00 9.69 24 PHE B C 1
ATOM 1601 O O . PHE B 2 24 ? 17.981 37.009 66.475 1.00 8.62 24 PHE B O 1
ATOM 1609 N N . SER B 2 25 ? 17.912 36.792 64.217 1.00 7.67 25 SER B N 1
ATOM 1610 C CA . SER B 2 25 ? 17.144 37.984 64.018 1.00 8.07 25 SER B CA 1
ATOM 1611 C C . SER B 2 25 ? 16.100 37.653 62.910 1.00 8.09 25 SER B C 1
ATOM 1612 O O . SER B 2 25 ? 16.376 36.725 62.142 1.00 9.86 25 SER B O 1
ATOM 1615 N N . ALA B 2 26 ? 15.006 38.290 63.003 1.00 7.37 26 ALA B N 1
ATOM 1616 C CA . ALA B 2 26 ? 13.964 38.177 61.922 1.00 7.38 26 ALA B CA 1
ATOM 1617 C C . ALA B 2 26 ? 13.320 39.528 61.824 1.00 9.36 26 ALA B C 1
ATOM 1618 O O . ALA B 2 26 ? 13.150 40.262 62.830 1.00 9.47 26 ALA B O 1
ATOM 1620 N N . THR B 2 27 ? 12.852 39.887 60.601 1.00 7.17 27 THR B N 1
ATOM 1621 C CA . THR B 2 27 ? 12.176 41.155 60.388 1.00 5.53 27 THR B CA 1
ATOM 1622 C C . THR B 2 27 ? 11.038 40.944 59.303 1.00 7.17 27 THR B C 1
ATOM 1623 O O . THR B 2 27 ? 11.103 39.948 58.624 1.00 6.93 27 THR B O 1
ATOM 1627 N N . THR B 2 28 ? 10.210 41.921 59.428 1.00 7.53 28 THR B N 1
ATOM 1628 C CA . THR B 2 28 ? 9.049 41.982 58.487 1.00 8.70 28 THR B CA 1
ATOM 1629 C C . THR B 2 28 ? 9.031 43.383 57.943 1.00 9.44 28 THR B C 1
ATOM 1630 O O . THR B 2 28 ? 9.614 44.334 58.455 1.00 11.36 28 THR B O 1
ATOM 1634 N N . GLY B 2 29 ? 8.253 43.513 56.822 1.00 11.69 29 GLY B N 1
ATOM 1635 C CA . GLY B 2 29 ? 8.040 44.843 56.209 1.00 11.99 29 GLY B CA 1
ATOM 1636 C C . GLY B 2 29 ? 6.556 44.997 55.969 1.00 13.04 29 GLY B C 1
ATOM 1637 O O . GLY B 2 29 ? 5.691 44.572 56.729 1.00 12.65 29 GLY B O 1
ATOM 1638 N N . ALA B 2 30 ? 6.258 45.543 54.733 1.00 14.19 30 ALA B N 1
ATOM 1639 C CA . ALA B 2 30 ? 4.852 45.653 54.300 1.00 14.81 30 ALA B CA 1
ATOM 1640 C C . ALA B 2 30 ? 4.242 44.275 54.153 1.00 14.62 30 ALA B C 1
ATOM 1641 O O . ALA B 2 30 ? 3.044 44.018 54.333 1.00 15.53 30 ALA B O 1
ATOM 1643 N N . GLU B 2 31 ? 5.087 43.342 53.699 1.00 14.76 31 GLU B N 1
ATOM 1644 C CA . GLU B 2 31 ? 4.779 41.919 53.607 1.00 15.29 31 GLU B CA 1
ATOM 1645 C C . GLU B 2 31 ? 5.443 41.272 54.894 1.00 13.67 31 GLU B C 1
ATOM 1646 O O . GLU B 2 3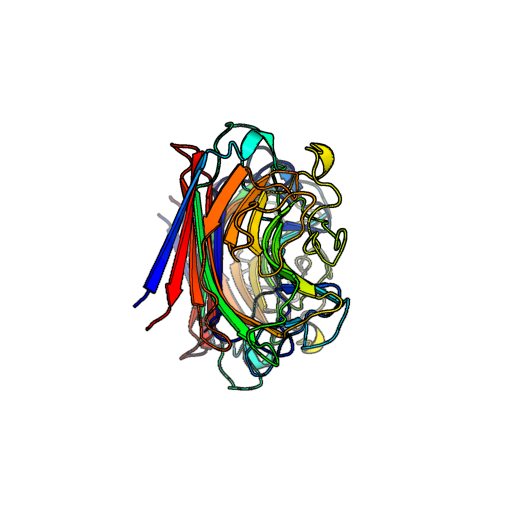1 ? 6.425 41.872 55.329 1.00 13.21 31 GLU B O 1
ATOM 1652 N N . TYR B 2 32 ? 4.803 40.236 55.285 1.00 13.26 32 TYR B N 1
ATOM 1653 C CA . TYR B 2 32 ? 5.263 39.629 56.582 1.00 13.83 32 TYR B CA 1
ATOM 1654 C C . TYR B 2 32 ? 4.977 38.182 56.725 1.00 13.89 32 TYR B C 1
ATOM 1655 O O . TYR B 2 32 ? 4.295 37.487 55.935 1.00 13.62 32 TYR B O 1
ATOM 1664 N N . ALA B 2 33 ? 5.484 37.650 57.880 1.00 11.71 33 ALA B N 1
ATOM 1665 C CA . ALA B 2 33 ? 5.305 36.265 58.258 1.00 10.39 33 ALA B CA 1
ATOM 1666 C C . ALA B 2 33 ? 5.787 36.080 59.712 1.00 10.42 33 ALA B C 1
ATOM 1667 O O . ALA B 2 33 ? 6.564 36.978 60.157 1.00 10.54 33 ALA B O 1
ATOM 1669 N N . ALA B 2 34 ? 5.280 34.986 60.252 1.00 11.42 34 ALA B N 1
ATOM 1670 C CA . ALA B 2 34 ? 5.866 34.651 61.638 1.00 10.17 34 ALA B CA 1
ATOM 1671 C C . ALA B 2 34 ? 7.170 33.961 61.418 1.00 11.97 34 ALA B C 1
ATOM 1672 O O . ALA B 2 34 ? 7.335 33.197 60.430 1.00 10.77 34 ALA B O 1
ATOM 1674 N N . HIS B 2 35 ? 8.171 34.141 62.349 1.00 9.26 35 HIS B N 1
ATOM 1675 C CA . HIS B 2 35 ? 9.448 33.543 62.277 1.00 9.20 35 HIS B CA 1
ATOM 1676 C C . HIS B 2 35 ? 9.691 32.831 63.668 1.00 11.05 35 HIS B C 1
ATOM 1677 O O . HIS B 2 35 ? 9.664 33.662 64.586 1.00 9.89 35 HIS B O 1
ATOM 1684 N N . GLU B 2 36 ? 9.823 31.575 63.557 1.00 11.45 36 GLU B N 1
ATOM 1685 C CA . GLU B 2 36 ? 9.968 30.855 64.902 1.00 13.63 36 GLU B CA 1
ATOM 1686 C C . GLU B 2 36 ? 11.067 29.883 64.822 1.00 13.66 36 GLU B C 1
ATOM 1687 O O . GLU B 2 36 ? 11.423 29.328 63.775 1.00 12.01 36 GLU B O 1
ATOM 1693 N N . VAL B 2 37 ? 11.692 29.604 66.000 1.00 10.27 37 VAL B N 1
ATOM 1694 C CA . VAL B 2 37 ? 12.769 28.651 66.147 1.00 10.02 37 VAL B CA 1
ATOM 1695 C C . VAL B 2 37 ? 12.282 27.542 67.132 1.00 10.55 37 VAL B C 1
ATOM 1696 O O . VAL B 2 37 ? 11.710 27.963 68.141 1.00 9.81 37 VAL B O 1
ATOM 1700 N N . LEU B 2 38 ? 12.499 26.336 66.703 1.00 10.57 38 LEU B N 1
ATOM 1701 C CA . LEU B 2 38 ? 11.980 25.183 67.508 1.00 10.52 38 LEU B CA 1
ATOM 1702 C C . LEU B 2 38 ? 13.075 24.513 68.331 1.00 10.78 38 LEU B C 1
ATOM 1703 O O . LEU B 2 38 ? 12.624 23.851 69.309 1.00 11.99 38 LEU B O 1
ATOM 1708 N N . SER B 2 39 ? 14.303 24.569 67.952 1.00 10.42 39 SER B N 1
ATOM 1709 C CA . SER B 2 39 ? 15.383 23.885 68.719 1.00 11.40 39 SER B CA 1
ATOM 1710 C C . SER B 2 39 ? 16.678 24.488 68.319 1.00 11.63 39 SER B C 1
ATOM 1711 O O . SER B 2 39 ? 16.754 25.110 67.225 1.00 11.42 39 SER B O 1
ATOM 1714 N N . TRP B 2 40 ? 17.679 24.444 69.210 1.00 8.86 40 TRP B N 1
ATOM 1715 C CA . TRP B 2 40 ? 18.948 25.117 68.921 1.00 9.72 40 TRP B CA 1
ATOM 1716 C C . TRP B 2 40 ? 20.074 24.433 69.626 1.00 11.83 40 TRP B C 1
ATOM 1717 O O . TRP B 2 40 ? 19.880 24.213 70.847 1.00 11.32 40 TRP B O 1
ATOM 1728 N N . SER B 2 41 ? 21.133 24.130 68.907 1.00 10.24 41 SER B N 1
ATOM 1729 C CA . SER B 2 41 ? 22.316 23.554 69.611 1.00 11.32 41 SER B CA 1
ATOM 1730 C C . SER B 2 41 ? 23.519 24.305 69.060 1.00 10.91 41 SER B C 1
ATOM 1731 O O . SER B 2 41 ? 23.496 24.826 67.892 1.00 9.25 41 SER B O 1
ATOM 1734 N N . PHE B 2 42 ? 24.526 24.445 69.941 1.00 9.38 42 PHE B N 1
ATOM 1735 C CA . PHE B 2 42 ? 25.740 25.184 69.537 1.00 10.29 42 PHE B CA 1
ATOM 1736 C C . PHE B 2 42 ? 26.934 24.562 70.229 1.00 11.83 42 PHE B C 1
ATOM 1737 O O . PHE B 2 42 ? 26.804 24.158 71.413 1.00 11.68 42 PHE B O 1
ATOM 1745 N N . HIS B 2 43 ? 28.037 24.484 69.497 1.00 11.12 43 HIS B N 1
ATOM 1746 C CA . HIS B 2 43 ? 29.294 24.009 70.117 1.00 12.72 43 HIS B CA 1
ATOM 1747 C C . HIS B 2 43 ? 30.431 24.783 69.506 1.00 13.20 43 HIS B C 1
ATOM 1748 O O . HIS B 2 43 ? 30.497 24.776 68.241 1.00 13.20 43 HIS B O 1
ATOM 1755 N N . SER B 2 44 ? 31.377 25.257 70.292 1.00 12.13 44 SER B N 1
ATOM 1756 C CA . SER B 2 44 ? 32.567 25.933 69.753 1.00 13.00 44 SER B CA 1
ATOM 1757 C C . SER B 2 44 ? 33.787 25.353 70.474 1.00 14.26 44 SER B C 1
ATOM 1758 O O . SER B 2 44 ? 33.616 24.894 71.661 1.00 13.11 44 SER B O 1
ATOM 1761 N N . GLU B 2 45 ? 34.886 25.376 69.825 1.00 12.10 45 GLU B N 1
ATOM 1762 C CA . GLU B 2 45 ? 36.139 24.868 70.451 1.00 14.75 45 GLU B CA 1
ATOM 1763 C C . GLU B 2 45 ? 37.241 25.750 69.990 1.00 14.65 45 GLU B C 1
ATOM 1764 O O . GLU B 2 45 ? 37.560 25.742 68.783 1.00 12.56 45 GLU B O 1
ATOM 1770 N N . LEU B 2 46 ? 37.931 26.419 70.898 1.00 14.02 46 LEU B N 1
ATOM 1771 C CA . LEU B 2 46 ? 39.075 27.270 70.664 1.00 13.59 46 LEU B CA 1
ATOM 1772 C C . LEU B 2 46 ? 40.306 26.561 71.238 1.00 16.29 46 LEU B C 1
ATOM 1773 O O . LEU B 2 46 ? 40.325 26.278 72.449 1.00 13.80 46 LEU B O 1
ATOM 1778 N N . SER B 2 47 ? 41.244 26.221 70.335 1.00 19.33 47 SER B N 1
ATOM 1779 C CA . SER B 2 47 ? 42.444 25.511 70.914 1.00 23.90 47 SER B CA 1
ATOM 1780 C C . SER B 2 47 ? 43.461 26.528 71.335 1.00 25.63 47 SER B C 1
ATOM 1781 O O . SER B 2 47 ? 44.364 26.028 72.124 1.00 27.94 47 SER B O 1
ATOM 1784 N N . GLY B 2 48 ? 43.397 27.767 71.093 1.00 26.73 48 GLY B N 1
ATOM 1785 N N . THR C 1 1 ? 14.667 18.852 76.276 1.00 20.45 1 THR C N 1
ATOM 1786 C CA . THR C 1 1 ? 16.000 18.648 76.903 1.00 20.22 1 THR C CA 1
ATOM 1787 C C . THR C 1 1 ? 16.792 19.941 76.865 1.00 18.27 1 THR C C 1
ATOM 1788 O O . THR C 1 1 ? 16.749 20.604 75.804 1.00 15.71 1 THR C O 1
ATOM 1792 N N . GLU C 1 2 ? 17.522 20.243 77.930 1.00 14.56 2 GLU C N 1
ATOM 1793 C CA . GLU C 1 2 ? 18.356 21.449 77.965 1.00 14.71 2 GLU C CA 1
ATOM 1794 C C . GLU C 1 2 ? 19.703 21.138 78.568 1.00 15.34 2 GLU C C 1
ATOM 1795 O O . GLU C 1 2 ? 19.703 20.567 79.708 1.00 14.59 2 GLU C O 1
ATOM 1801 N N . THR C 1 3 ? 20.776 21.384 77.813 1.00 12.82 3 THR C N 1
ATOM 1802 C CA . THR C 1 3 ? 22.131 21.116 78.365 1.00 13.06 3 THR C CA 1
ATOM 1803 C C . THR C 1 3 ? 22.933 22.376 78.251 1.00 13.08 3 THR C C 1
ATOM 1804 O O . THR C 1 3 ? 22.728 23.246 77.380 1.00 12.46 3 THR C O 1
ATOM 1808 N N . THR C 1 4 ? 23.865 22.532 79.224 1.00 12.73 4 THR C N 1
ATOM 1809 C CA . THR C 1 4 ? 24.795 23.690 79.271 1.00 12.42 4 THR C CA 1
ATOM 1810 C C . THR C 1 4 ? 26.159 23.096 79.525 1.00 12.19 4 THR C C 1
ATOM 1811 O O . THR C 1 4 ? 26.255 22.230 80.429 1.00 11.12 4 THR C O 1
ATOM 1815 N N . SER C 1 5 ? 27.188 23.421 78.706 1.00 11.66 5 SER C N 1
ATOM 1816 C CA . SER C 1 5 ? 28.522 22.827 78.979 1.00 11.42 5 SER C CA 1
ATOM 1817 C C . SER C 1 5 ? 29.586 23.880 78.687 1.00 11.78 5 SER C C 1
ATOM 1818 O O . SER C 1 5 ? 29.323 24.767 77.858 1.00 12.92 5 SER C O 1
ATOM 1821 N N . PHE C 1 6 ? 30.689 23.848 79.394 1.00 10.44 6 PHE C N 1
ATOM 1822 C CA . PHE C 1 6 ? 31.829 24.742 79.081 1.00 9.70 6 PHE C CA 1
ATOM 1823 C C . PHE C 1 6 ? 33.069 24.052 79.593 1.00 10.01 6 PHE C C 1
ATOM 1824 O O . PHE C 1 6 ? 33.003 23.190 80.509 1.00 10.14 6 PHE C O 1
ATOM 1832 N N . LEU C 1 7 ? 34.212 24.433 79.029 1.00 7.45 7 LEU C N 1
ATOM 1833 C CA . LEU C 1 7 ? 35.520 23.980 79.428 1.00 9.82 7 LEU C CA 1
ATOM 1834 C C . LEU C 1 7 ? 36.457 25.166 79.256 1.00 11.71 7 LEU C C 1
ATOM 1835 O O . LEU C 1 7 ? 36.499 25.796 78.173 1.00 10.54 7 LEU C O 1
ATOM 1840 N N . ILE C 1 8 ? 37.237 25.455 80.308 1.00 11.41 8 ILE C N 1
ATOM 1841 C CA . ILE C 1 8 ? 38.234 26.506 80.255 1.00 10.91 8 ILE C CA 1
ATOM 1842 C C . ILE C 1 8 ? 39.519 25.935 80.856 1.00 12.36 8 ILE C C 1
ATOM 1843 O O . ILE C 1 8 ? 39.475 25.687 82.082 1.00 11.84 8 ILE C O 1
ATOM 1848 N N . THR C 1 9 ? 40.539 25.736 80.039 1.00 12.00 9 THR C N 1
ATOM 1849 C CA . THR C 1 9 ? 41.800 25.191 80.614 1.00 13.04 9 THR C CA 1
ATOM 1850 C C . THR C 1 9 ? 42.834 26.263 80.782 1.00 14.62 9 THR C C 1
ATOM 1851 O O . THR C 1 9 ? 43.889 25.910 81.307 1.00 16.29 9 THR C O 1
ATOM 1855 N N . LYS C 1 10 ? 42.575 27.447 80.368 1.00 16.17 10 LYS C N 1
ATOM 1856 C CA . LYS C 1 10 ? 43.549 28.579 80.502 1.00 18.46 10 LYS C CA 1
ATOM 1857 C C . LYS C 1 10 ? 42.693 29.799 80.488 1.00 17.14 10 LYS C C 1
ATOM 1858 O O . LYS C 1 10 ? 41.814 29.884 79.607 1.00 17.23 10 LYS C O 1
ATOM 1864 N N . PHE C 1 11 ? 42.837 30.663 81.512 1.00 16.51 11 PHE C N 1
ATOM 1865 C CA . PHE C 1 11 ? 41.966 31.852 81.612 1.00 15.56 11 PHE C CA 1
ATOM 1866 C C . PHE C 1 11 ? 42.676 33.005 80.896 1.00 17.07 11 PHE C C 1
ATOM 1867 O O . PHE C 1 11 ? 43.902 33.039 80.951 1.00 19.79 11 PHE C O 1
ATOM 1875 N N . SER C 1 12 ? 41.924 33.865 80.283 1.00 15.47 12 SER C N 1
ATOM 1876 C CA . SER C 1 12 ? 42.457 35.005 79.545 1.00 16.27 12 SER C CA 1
ATOM 1877 C C . SER C 1 12 ? 42.362 36.217 80.461 1.00 14.22 12 SER C C 1
ATOM 1878 O O . SER C 1 12 ? 41.483 36.219 81.366 1.00 14.42 12 SER C O 1
ATOM 1881 N N . PRO C 1 13 ? 43.133 37.213 80.148 1.00 13.91 13 PRO C N 1
ATOM 1882 C CA . PRO C 1 13 ? 43.145 38.467 80.922 1.00 15.43 13 PRO C CA 1
ATOM 1883 C C . PRO C 1 13 ? 41.819 39.156 80.954 1.00 16.60 13 PRO C C 1
ATOM 1884 O O . PRO C 1 13 ? 41.606 39.916 81.936 1.00 18.73 13 PRO C O 1
ATOM 1888 N N . ASP C 1 14 ? 40.980 38.988 79.954 1.00 16.43 14 ASP C N 1
ATOM 1889 C CA . ASP C 1 14 ? 39.640 39.645 79.999 1.00 16.61 14 ASP C CA 1
ATOM 1890 C C . ASP C 1 14 ? 38.712 38.529 79.600 1.00 16.44 14 ASP C C 1
ATOM 1891 O O . ASP C 1 14 ? 38.386 38.336 78.420 1.00 17.30 14 ASP C O 1
ATOM 1896 N N . GLN C 1 15 ? 38.372 37.709 80.606 1.00 12.44 15 GLN C N 1
ATOM 1897 C CA . GLN C 1 15 ? 37.519 36.536 80.407 1.00 11.40 15 GLN C CA 1
ATOM 1898 C C . GLN C 1 15 ? 36.091 36.907 80.482 1.00 11.88 15 GLN C C 1
ATOM 1899 O O . GLN C 1 15 ? 35.426 36.882 81.534 1.00 11.66 15 GLN C O 1
ATOM 1905 N N . GLN C 1 16 ? 35.494 37.398 79.362 1.00 9.78 16 GLN C N 1
ATOM 1906 C CA . GLN C 1 16 ? 34.176 37.979 79.308 1.00 10.25 16 GLN C CA 1
ATOM 1907 C C . GLN C 1 16 ? 33.047 37.028 79.586 1.00 8.70 16 GLN C C 1
ATOM 1908 O O . GLN C 1 16 ? 31.933 37.594 79.769 1.00 11.50 16 GLN C O 1
ATOM 1914 N N . ASN C 1 17 ? 33.285 35.729 79.641 1.00 9.44 17 ASN C N 1
ATOM 1915 C CA . ASN C 1 17 ? 32.187 34.808 79.941 1.00 7.98 17 ASN C CA 1
ATOM 1916 C C . ASN C 1 17 ? 32.140 34.547 81.498 1.00 7.23 17 ASN C C 1
ATOM 1917 O O . ASN C 1 17 ? 31.387 33.626 81.776 1.00 8.99 17 ASN C O 1
ATOM 1922 N N . LEU C 1 18 ? 32.942 35.281 82.175 1.00 7.32 18 LEU C N 1
ATOM 1923 C CA . LEU C 1 18 ? 32.789 35.123 83.722 1.00 9.81 18 LEU C CA 1
ATOM 1924 C C . LEU C 1 18 ? 32.446 36.485 84.270 1.00 9.20 18 LEU C C 1
ATOM 1925 O O . LEU C 1 18 ? 32.697 37.559 83.676 1.00 10.83 18 LEU C O 1
ATOM 1930 N N . ILE C 1 19 ? 31.764 36.456 85.462 1.00 8.08 19 ILE C N 1
ATOM 1931 C CA . ILE C 1 19 ? 31.428 37.717 86.165 1.00 9.97 19 ILE C CA 1
ATOM 1932 C C . ILE C 1 19 ? 32.349 37.747 87.424 1.00 10.09 19 ILE C C 1
ATOM 1933 O O . ILE C 1 19 ? 32.314 36.701 88.107 1.00 10.82 19 ILE C O 1
ATOM 1938 N N . PHE C 1 20 ? 33.036 38.833 87.622 1.00 10.47 20 PHE C N 1
ATOM 1939 C CA . PHE C 1 20 ? 33.988 38.911 88.751 1.00 10.11 20 PHE C CA 1
ATOM 1940 C C . PHE C 1 20 ? 33.330 39.807 89.820 1.00 11.88 20 PHE C C 1
ATOM 1941 O O . PHE C 1 20 ? 32.620 40.781 89.528 1.00 12.37 20 PHE C O 1
ATOM 1949 N N . GLN C 1 21 ? 33.604 39.355 91.056 1.00 10.54 21 GLN C N 1
ATOM 1950 C CA . GLN C 1 21 ? 33.004 40.086 92.226 1.00 10.99 21 GLN C CA 1
ATOM 1951 C C . GLN C 1 21 ? 34.164 40.128 93.242 1.00 11.10 21 GLN C C 1
ATOM 1952 O O . GLN C 1 21 ? 35.044 39.285 93.269 1.00 11.67 21 GLN C O 1
ATOM 1958 N N . GLY C 1 22 ? 34.132 41.260 93.963 1.00 12.32 22 GLY C N 1
ATOM 1959 C CA . GLY C 1 22 ? 35.228 41.457 94.969 1.00 11.72 22 GLY C CA 1
ATOM 1960 C C . GLY C 1 22 ? 36.561 41.526 94.328 1.00 12.62 22 GLY C C 1
ATOM 1961 O O . GLY C 1 22 ? 36.705 42.270 93.282 1.00 14.44 22 GLY C O 1
ATOM 1962 N N . ASP C 1 23 ? 37.607 40.872 94.765 1.00 11.89 23 ASP C N 1
ATOM 1963 C CA . ASP C 1 23 ? 38.938 40.943 94.234 1.00 14.72 23 ASP C CA 1
ATOM 1964 C C . ASP C 1 23 ? 39.243 39.952 93.069 1.00 13.62 23 ASP C C 1
ATOM 1965 O O . ASP C 1 23 ? 40.404 39.958 92.714 1.00 15.32 23 ASP C O 1
ATOM 1970 N N . GLY C 1 24 ? 38.230 39.250 92.645 1.00 12.80 24 GLY C N 1
ATOM 1971 C CA . GLY C 1 24 ? 38.543 38.197 91.602 1.00 12.22 24 GLY C CA 1
ATOM 1972 C C . GLY C 1 24 ? 38.932 38.877 90.263 1.00 12.02 24 GLY C C 1
ATOM 1973 O O . GLY C 1 24 ? 38.292 39.829 89.901 1.00 11.76 24 GLY C O 1
ATOM 1974 N N . TYR C 1 25 ? 39.916 38.204 89.671 1.00 13.94 25 TYR C N 1
ATOM 1975 C CA . TYR C 1 25 ? 40.342 38.625 88.296 1.00 14.05 25 TYR C CA 1
ATOM 1976 C C . TYR C 1 25 ? 41.160 37.482 87.747 1.00 15.33 25 TYR C C 1
ATOM 1977 O O . TYR C 1 25 ? 41.363 36.494 88.454 1.00 14.79 25 TYR C O 1
ATOM 1986 N N . THR C 1 26 ? 41.634 37.603 86.484 1.00 14.70 26 THR C N 1
ATOM 1987 C CA . THR C 1 26 ? 42.455 36.532 85.896 1.00 16.50 26 THR C CA 1
ATOM 1988 C C . THR C 1 26 ? 43.857 37.062 85.646 1.00 19.13 26 THR C C 1
ATOM 1989 O O . THR C 1 26 ? 43.980 38.270 85.341 1.00 19.09 26 THR C O 1
ATOM 1993 N N . THR C 1 27 ? 44.831 36.192 85.803 1.00 20.74 27 THR C N 1
ATOM 1994 C CA . THR C 1 27 ? 46.251 36.587 85.591 1.00 22.44 27 THR C CA 1
ATOM 1995 C C . THR C 1 27 ? 47.136 35.374 85.391 1.00 20.99 27 THR C C 1
ATOM 1996 O O . THR C 1 27 ? 46.868 34.366 86.041 1.00 20.98 27 THR C O 1
ATOM 2000 N N . LYS C 1 28 ? 48.170 35.482 84.602 1.00 21.95 28 LYS C N 1
ATOM 2001 C CA . LYS C 1 28 ? 49.093 34.340 84.361 1.00 22.93 28 LYS C CA 1
ATOM 2002 C C . LYS C 1 28 ? 48.307 33.048 84.094 1.00 21.60 28 LYS C C 1
ATOM 2003 O O . LYS C 1 28 ? 48.631 31.906 84.548 1.00 20.57 28 LYS C O 1
ATOM 2009 N N . GLU C 1 29 ? 47.283 33.192 83.252 1.00 20.59 29 GLU C N 1
ATOM 2010 C CA . GLU C 1 29 ? 46.399 32.130 82.810 1.00 21.31 29 GLU C CA 1
ATOM 2011 C C . GLU C 1 29 ? 45.585 31.410 83.907 1.00 19.94 29 GLU C C 1
ATOM 2012 O O . GLU C 1 29 ? 44.934 30.370 83.621 1.00 18.51 29 GLU C O 1
ATOM 2018 N N . LYS C 1 30 ? 45.586 32.048 85.069 1.00 18.10 30 LYS C N 1
ATOM 2019 C CA . LYS C 1 30 ? 44.824 31.486 86.222 1.00 17.72 30 LYS C CA 1
ATOM 2020 C C . LYS C 1 30 ? 43.754 32.449 86.650 1.00 15.54 30 LYS C C 1
ATOM 2021 O O . LYS C 1 30 ? 43.829 33.632 86.325 1.00 14.56 30 LYS C O 1
ATOM 2027 N N . LEU C 1 31 ? 42.744 31.909 87.320 1.00 14.22 31 LEU C N 1
ATOM 2028 C CA . LEU C 1 31 ? 41.660 32.681 87.906 1.00 13.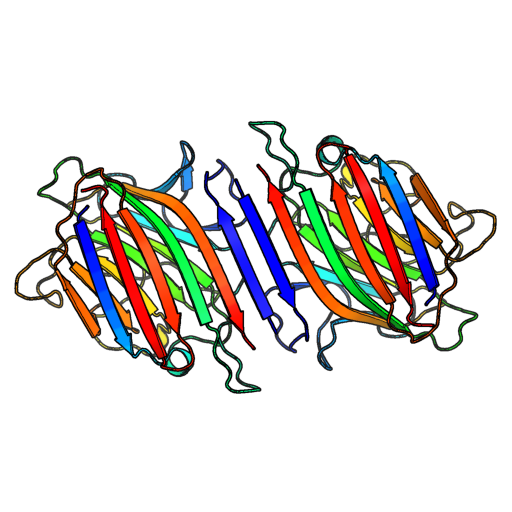48 31 LEU C CA 1
ATOM 2029 C C . LEU C 1 31 ? 42.098 32.943 89.427 1.00 13.00 31 LEU C C 1
ATOM 2030 O O . LEU C 1 31 ? 42.192 31.900 90.082 1.00 14.04 31 LEU C O 1
ATOM 2035 N N . THR C 1 32 ? 42.277 34.185 89.713 1.00 13.33 32 THR C N 1
ATOM 2036 C CA . THR C 1 32 ? 42.700 34.444 91.153 1.00 15.21 32 THR C CA 1
ATOM 2037 C C . THR C 1 32 ? 41.529 35.023 91.854 1.00 14.17 32 THR C C 1
ATOM 2038 O O . THR C 1 32 ? 40.896 35.979 91.422 1.00 13.25 32 THR C O 1
ATOM 2042 N N . LEU C 1 33 ? 41.123 34.280 92.929 1.00 13.32 33 LEU C N 1
ATOM 2043 C CA . LEU C 1 33 ? 39.959 34.695 93.749 1.00 13.72 33 LEU C CA 1
ATOM 2044 C C . LEU C 1 33 ? 40.487 35.713 94.805 1.00 13.16 33 LEU C C 1
ATOM 2045 O O . LEU C 1 33 ? 39.881 36.773 94.965 1.00 13.17 33 LEU C O 1
ATOM 2050 N N . THR C 1 34 ? 41.589 35.276 95.434 1.00 12.85 34 THR C N 1
ATOM 2051 C CA . THR C 1 34 ? 42.248 36.221 96.372 1.00 13.83 34 THR C CA 1
ATOM 2052 C C . THR C 1 34 ? 43.747 36.055 96.189 1.00 14.58 34 THR C C 1
ATOM 2053 O O . THR C 1 34 ? 44.336 35.061 95.759 1.00 14.76 34 THR C O 1
ATOM 2057 N N . LYS C 1 35 ? 44.415 37.193 96.425 1.00 17.49 35 LYS C N 1
ATOM 2058 C CA . LYS C 1 35 ? 45.895 37.274 96.537 1.00 18.94 35 LYS C CA 1
ATOM 2059 C C . LYS C 1 35 ? 46.129 36.918 98.034 1.00 19.01 35 LYS C C 1
ATOM 2060 O O . LYS C 1 35 ? 45.119 36.884 98.776 1.00 19.11 35 LYS C O 1
ATOM 2066 N N . ALA C 1 36 ? 47.362 36.772 98.421 1.00 19.35 36 ALA C N 1
ATOM 2067 C CA . ALA C 1 36 ? 47.746 36.468 99.800 1.00 20.08 36 ALA C CA 1
ATOM 2068 C C . ALA C 1 36 ? 47.751 37.789 100.604 1.00 20.51 36 ALA C C 1
ATOM 2069 O O . ALA C 1 36 ? 48.834 38.305 100.855 1.00 20.48 36 ALA C O 1
ATOM 2071 N N . VAL C 1 37 ? 46.564 38.265 100.869 1.00 20.80 37 VAL C N 1
ATOM 2072 C CA . VAL C 1 37 ? 46.385 39.542 101.605 1.00 22.57 37 VAL C CA 1
ATOM 2073 C C . VAL C 1 37 ? 45.227 39.383 102.591 1.00 22.32 37 VAL C C 1
ATOM 2074 O O . VAL C 1 37 ? 44.302 38.559 102.428 1.00 21.73 37 VAL C O 1
ATOM 2078 N N . LYS C 1 38 ? 45.315 40.173 103.688 1.00 22.50 38 LYS C N 1
ATOM 2079 C CA . LYS C 1 38 ? 44.336 40.115 104.765 1.00 21.89 38 LYS C CA 1
ATOM 2080 C C . LYS C 1 38 ? 42.954 40.587 104.427 1.00 21.06 38 LYS C C 1
ATOM 2081 O O . LYS C 1 38 ? 42.822 41.539 103.658 1.00 20.55 38 LYS C O 1
ATOM 2087 N N . ASN C 1 39 ? 41.923 39.998 105.001 1.00 19.33 39 ASN C N 1
ATOM 2088 C CA . ASN C 1 39 ? 40.551 40.349 104.951 1.00 19.28 39 ASN C CA 1
ATOM 2089 C C . ASN C 1 39 ? 39.947 40.712 103.598 1.00 18.59 39 ASN C C 1
ATOM 2090 O O . ASN C 1 39 ? 39.386 41.837 103.448 1.00 18.71 39 ASN C O 1
ATOM 2095 N N . THR C 1 40 ? 40.040 39.776 102.703 1.00 16.40 40 THR C N 1
ATOM 2096 C CA . THR C 1 40 ? 39.485 40.066 101.325 1.00 15.72 40 THR C CA 1
ATOM 2097 C C . THR C 1 40 ? 38.556 38.950 100.880 1.00 14.68 40 THR C C 1
ATOM 2098 O O . THR C 1 40 ? 38.452 37.939 101.587 1.00 14.08 40 THR C O 1
ATOM 2102 N N . VAL C 1 41 ? 37.815 39.232 99.825 1.00 12.26 41 VAL C N 1
ATOM 2103 C CA . VAL C 1 41 ? 36.842 38.275 99.256 1.00 11.85 41 VAL C CA 1
ATOM 2104 C C . VAL C 1 41 ? 36.961 38.408 97.698 1.00 11.14 41 VAL C C 1
ATOM 2105 O O . VAL C 1 41 ? 37.093 39.557 97.277 1.00 11.83 41 VAL C O 1
ATOM 2109 N N . GLY C 1 42 ? 36.847 37.216 97.096 1.00 10.64 42 GLY C N 1
ATOM 2110 C CA . GLY C 1 42 ? 36.835 37.290 95.566 1.00 9.47 42 GLY C CA 1
ATOM 2111 C C . GLY C 1 42 ? 35.881 36.202 95.133 1.00 9.12 42 GLY C C 1
ATOM 2112 O O . GLY C 1 42 ? 35.849 35.139 95.770 1.00 9.93 42 GLY C O 1
ATOM 2113 N N . ARG C 1 43 ? 35.080 36.511 94.097 1.00 9.08 43 ARG C N 1
ATOM 2114 C CA . ARG C 1 43 ? 34.134 35.472 93.574 1.00 7.62 43 ARG C CA 1
ATOM 2115 C C . ARG C 1 43 ? 34.159 35.602 91.988 1.00 8.36 43 ARG C C 1
ATOM 2116 O O . ARG C 1 43 ? 34.449 36.681 91.529 1.00 10.01 43 ARG C O 1
ATOM 2124 N N . ALA C 1 44 ? 33.856 34.486 91.400 1.00 8.78 44 ALA C N 1
ATOM 2125 C CA . ALA C 1 44 ? 33.792 34.463 89.891 1.00 9.89 44 ALA C CA 1
ATOM 2126 C C . ALA C 1 44 ? 32.629 33.523 89.553 1.00 9.48 44 ALA C C 1
ATOM 2127 O O . ALA C 1 44 ? 32.511 32.427 90.141 1.00 10.19 44 ALA C O 1
ATOM 2129 N N . LEU C 1 45 ? 31.735 33.961 88.630 1.00 7.78 45 LEU C N 1
ATOM 2130 C CA . LEU C 1 45 ? 30.573 33.197 88.270 1.00 7.82 45 LEU C CA 1
ATOM 2131 C C . LEU C 1 45 ? 30.530 32.987 86.674 1.00 7.69 45 LEU C C 1
ATOM 2132 O O . LEU C 1 45 ? 31.045 33.954 86.096 1.00 10.74 45 LEU C O 1
ATOM 2137 N N . TYR C 1 46 ? 29.992 31.827 86.410 1.00 8.00 46 TYR C N 1
ATOM 2138 C CA . TYR C 1 46 ? 29.854 31.689 84.860 1.00 8.22 46 TYR C CA 1
ATOM 2139 C C . TYR C 1 46 ? 28.734 32.639 84.521 1.00 7.49 46 TYR C C 1
ATOM 2140 O O . TYR C 1 46 ? 27.683 32.802 85.166 1.00 8.37 46 TYR C O 1
ATOM 2149 N N . SER C 1 47 ? 28.968 33.329 83.295 1.00 6.95 47 SER C N 1
ATOM 2150 C CA . SER C 1 47 ? 28.008 34.296 82.834 1.00 10.22 47 SER C CA 1
ATOM 2151 C C . SER C 1 47 ? 26.588 33.824 82.659 1.00 10.77 47 SER C C 1
ATOM 2152 O O . SER C 1 47 ? 25.650 34.608 83.037 1.00 12.27 47 SER C O 1
ATOM 2155 N N . SER C 1 48 ? 26.335 32.678 82.073 1.00 11.84 48 SER C N 1
ATOM 2156 C CA . SER C 1 48 ? 24.972 32.257 81.765 1.00 12.26 48 SER C CA 1
ATOM 2157 C C . SER C 1 48 ? 24.247 31.622 82.971 1.00 11.79 48 SER C C 1
ATOM 2158 O O . SER C 1 48 ? 24.880 30.752 83.533 1.00 11.84 48 SER C O 1
ATOM 2161 N N . PRO C 1 49 ? 23.003 32.001 83.114 1.00 11.99 49 PRO C N 1
ATOM 2162 C CA . PRO C 1 49 ? 22.148 31.309 84.114 1.00 11.40 49 PRO C CA 1
ATOM 2163 C C . PRO C 1 49 ? 22.071 29.878 83.676 1.00 12.99 49 PRO C C 1
ATOM 2164 O O . PRO C 1 49 ? 22.117 29.580 82.430 1.00 12.14 49 PRO C O 1
ATOM 2168 N N . ILE C 1 50 ? 21.910 28.917 84.549 1.00 11.32 50 ILE C N 1
ATOM 2169 C CA . ILE C 1 50 ? 21.816 27.506 84.340 1.00 12.26 50 ILE C CA 1
ATOM 2170 C C . ILE C 1 50 ? 20.442 27.004 84.809 1.00 10.75 50 ILE C C 1
ATOM 2171 O O . ILE C 1 50 ? 19.996 27.449 85.884 1.00 11.34 50 ILE C O 1
ATOM 2176 N N . HIS C 1 51 ? 19.808 26.221 83.954 1.00 9.68 51 HIS C N 1
ATOM 2177 C CA . HIS C 1 51 ? 18.459 25.720 84.282 1.00 10.95 51 HIS C CA 1
ATOM 2178 C C . HIS C 1 51 ? 18.653 24.427 85.016 1.00 11.72 51 HIS C C 1
ATOM 2179 O O . HIS C 1 51 ? 19.016 23.376 84.491 1.00 11.76 51 HIS C O 1
ATOM 2186 N N . ILE C 1 52 ? 18.462 24.530 86.371 1.00 12.19 52 ILE C N 1
ATOM 2187 C CA . ILE C 1 52 ? 18.739 23.397 87.281 1.00 13.81 52 ILE C CA 1
ATOM 2188 C C . ILE C 1 52 ? 17.527 22.574 87.627 1.00 14.62 52 ILE C C 1
ATOM 2189 O O . ILE C 1 52 ? 17.765 21.382 87.918 1.00 14.77 52 ILE C O 1
ATOM 2194 N N . TRP C 1 53 ? 16.342 23.142 87.589 1.00 14.28 53 TRP C N 1
ATOM 2195 C CA . TRP C 1 53 ? 15.130 22.313 87.818 1.00 17.03 53 TRP C CA 1
ATOM 2196 C C . TRP C 1 53 ? 14.002 23.042 87.113 1.00 18.32 53 TRP C C 1
ATOM 2197 O O . TRP C 1 53 ? 14.130 24.236 86.779 1.00 16.47 53 TRP C O 1
ATOM 2208 N N . ASP C 1 54 ? 12.915 22.289 86.952 1.00 21.33 54 ASP C N 1
ATOM 2209 C CA . ASP C 1 54 ? 11.736 22.887 86.267 1.00 25.33 54 ASP C CA 1
ATOM 2210 C C . ASP C 1 54 ? 10.468 22.645 87.070 1.00 27.46 54 ASP C C 1
ATOM 2211 O O . ASP C 1 54 ? 10.159 21.481 87.367 1.00 26.52 54 ASP C O 1
ATOM 2216 N N . ARG C 1 55 ? 9.787 23.721 87.341 1.00 30.78 55 ARG C N 1
ATOM 2217 C CA . ARG C 1 55 ? 8.503 23.714 88.040 1.00 35.04 55 ARG C CA 1
ATOM 2218 C C . ARG C 1 55 ? 7.438 23.042 87.182 1.00 36.07 55 ARG C C 1
ATOM 2219 O O . ARG C 1 55 ? 6.570 22.410 87.809 1.00 37.15 55 ARG C O 1
ATOM 2227 N N . GLU C 1 56 ? 7.520 23.127 85.874 1.00 37.48 56 GLU C N 1
ATOM 2228 C CA . GLU C 1 56 ? 6.526 22.506 84.993 1.00 38.47 56 GLU C CA 1
ATOM 2229 C C . GLU C 1 56 ? 6.474 20.993 85.034 1.00 37.13 56 GLU C C 1
ATOM 2230 O O . GLU C 1 56 ? 5.357 20.438 85.068 1.00 37.89 56 GLU C O 1
ATOM 2236 N N . THR C 1 57 ? 7.596 20.325 84.979 1.00 35.21 57 THR C N 1
ATOM 2237 C CA . THR C 1 57 ? 7.728 18.881 84.980 1.00 32.78 57 THR C CA 1
ATOM 2238 C C . THR C 1 57 ? 8.162 18.250 86.291 1.00 31.46 57 THR C C 1
ATOM 2239 O O . THR C 1 57 ? 7.944 17.028 86.531 1.00 31.06 57 THR C O 1
ATOM 2243 N N . GLY C 1 58 ? 8.852 19.036 87.110 1.00 28.97 58 GLY C N 1
ATOM 2244 C CA . GLY C 1 58 ? 9.412 18.583 88.372 1.00 26.61 58 GLY C CA 1
ATOM 2245 C C . GLY C 1 58 ? 10.795 17.962 88.158 1.00 24.91 58 GLY C C 1
ATOM 2246 O O . GLY C 1 58 ? 11.422 17.522 89.147 1.00 25.24 58 GLY C O 1
ATOM 2247 N N . ASN C 1 59 ? 11.253 17.987 86.906 1.00 22.26 59 ASN C N 1
ATOM 2248 C CA . ASN C 1 59 ? 12.569 17.457 86.588 1.00 20.80 59 ASN C CA 1
ATOM 2249 C C . ASN C 1 59 ? 13.667 18.355 87.191 1.00 18.29 59 ASN C C 1
ATOM 2250 O O . ASN C 1 59 ? 13.544 19.569 87.203 1.00 18.31 59 ASN C O 1
ATOM 2255 N N . VAL C 1 60 ? 14.707 17.689 87.615 1.00 16.66 60 VAL C N 1
ATOM 2256 C CA . VAL C 1 60 ? 15.910 18.282 88.182 1.00 15.51 60 VAL C CA 1
ATOM 2257 C C . VAL C 1 60 ? 17.065 17.791 87.301 1.00 14.09 60 VAL C C 1
ATOM 2258 O O . VAL C 1 60 ? 17.083 16.598 86.914 1.00 13.93 60 VAL C O 1
ATOM 2262 N N . ALA C 1 61 ? 18.006 18.665 87.088 1.00 13.70 61 ALA C N 1
ATOM 2263 C CA . ALA C 1 61 ? 19.166 18.349 86.268 1.00 13.42 61 ALA C CA 1
ATOM 2264 C C . ALA C 1 61 ? 20.195 17.491 86.951 1.00 13.60 61 ALA C C 1
ATOM 2265 O O . ALA C 1 61 ? 20.434 17.664 88.165 1.00 13.34 61 ALA C O 1
ATOM 2267 N N . ASN C 1 62 ? 20.868 16.639 86.187 1.00 12.22 62 ASN C N 1
ATOM 2268 C CA . ASN C 1 62 ? 22.101 15.983 86.560 1.00 12.43 62 ASN C CA 1
ATOM 2269 C C . ASN C 1 62 ? 23.207 16.993 86.228 1.00 13.19 62 ASN C C 1
ATOM 2270 O O . ASN C 1 62 ? 23.046 17.728 85.150 1.00 13.85 62 ASN C O 1
ATOM 2275 N N . PHE C 1 63 ? 24.242 17.121 87.014 1.00 11.32 63 PHE C N 1
ATOM 2276 C CA . PHE C 1 63 ? 25.362 18.020 86.648 1.00 10.83 63 PHE C CA 1
ATOM 2277 C C . PHE C 1 63 ? 26.678 17.444 87.134 1.00 10.89 63 PHE C C 1
ATOM 2278 O O . PHE C 1 63 ? 26.700 16.600 88.100 1.00 11.51 63 PHE C O 1
ATOM 2286 N N . VAL C 1 64 ? 27.755 17.856 86.516 1.00 9.54 64 VAL C N 1
ATOM 2287 C CA . VAL C 1 64 ? 29.104 17.419 86.940 1.00 9.97 64 VAL C CA 1
ATOM 2288 C C . VAL C 1 64 ? 29.958 18.659 86.732 1.00 9.95 64 VAL C C 1
ATOM 2289 O O . VAL C 1 64 ? 29.785 19.383 85.699 1.00 11.80 64 VAL C O 1
ATOM 2293 N N . THR C 1 65 ? 30.945 18.875 87.633 1.00 7.68 65 THR C N 1
ATOM 2294 C CA . THR C 1 65 ? 31.898 19.996 87.418 1.00 7.94 65 THR C CA 1
ATOM 2295 C C . THR C 1 65 ? 33.261 19.461 87.810 1.00 8.15 65 THR C C 1
ATOM 2296 O O . THR C 1 65 ? 33.356 18.703 88.815 1.00 9.94 65 THR C O 1
ATOM 2300 N N . SER C 1 66 ? 34.302 19.791 87.082 1.00 6.51 66 SER C N 1
ATOM 2301 C CA . SER C 1 66 ? 35.679 19.464 87.348 1.00 7.58 66 SER C CA 1
ATOM 2302 C C . SER C 1 66 ? 36.449 20.757 87.417 1.00 9.74 66 SER C C 1
ATOM 2303 O O . SER C 1 66 ? 36.252 21.668 86.575 1.00 9.71 66 SER C O 1
ATOM 2306 N N . PHE C 1 67 ? 37.337 20.882 88.447 1.00 8.96 67 PHE C N 1
ATOM 2307 C CA . PHE C 1 67 ? 38.232 22.053 88.474 1.00 8.73 67 PHE C CA 1
ATOM 2308 C C . PHE C 1 67 ? 39.490 21.634 89.228 1.00 8.67 67 PHE C C 1
ATOM 2309 O O . PHE C 1 67 ? 39.449 20.670 89.990 1.00 7.89 67 PHE C O 1
ATOM 2317 N N . THR C 1 68 ? 40.506 22.401 88.958 1.00 8.51 68 THR C N 1
ATOM 2318 C CA . THR C 1 68 ? 41.818 22.211 89.655 1.00 9.92 68 THR C CA 1
ATOM 2319 C C . THR C 1 68 ? 42.045 23.505 90.353 1.00 10.96 68 THR C C 1
ATOM 2320 O O . THR C 1 68 ? 41.964 24.612 89.750 1.00 9.14 68 THR C O 1
ATOM 2324 N N . PHE C 1 69 ? 42.353 23.487 91.677 1.00 11.02 69 PHE C N 1
ATOM 2325 C CA . PHE C 1 69 ? 42.549 24.720 92.438 1.00 10.95 69 PHE C CA 1
ATOM 2326 C C . PHE C 1 69 ? 43.891 24.602 93.229 1.00 10.57 69 PHE C C 1
ATOM 2327 O O . PHE C 1 69 ? 44.293 23.435 93.417 1.00 12.10 69 PHE C O 1
ATOM 2335 N N . VAL C 1 70 ? 44.342 25.738 93.600 1.00 11.42 70 VAL C N 1
ATOM 2336 C CA . VAL C 1 70 ? 45.612 25.782 94.395 1.00 13.34 70 VAL C CA 1
ATOM 2337 C C . VAL C 1 70 ? 45.411 26.845 95.461 1.00 13.67 70 VAL C C 1
ATOM 2338 O O . VAL C 1 70 ? 44.853 27.868 95.258 1.00 12.71 70 VAL C O 1
ATOM 2342 N N . ILE C 1 71 ? 45.912 26.458 96.674 1.00 15.43 71 ILE C N 1
ATOM 2343 C CA . ILE C 1 71 ? 45.928 27.387 97.818 1.00 16.62 71 ILE C CA 1
ATOM 2344 C C . ILE C 1 71 ? 47.433 27.607 98.076 1.00 17.25 71 ILE C C 1
ATOM 2345 O O . ILE C 1 71 ? 48.115 26.593 98.186 1.00 18.30 71 ILE C O 1
ATOM 2350 N N . ASN C 1 72 ? 47.867 28.811 98.044 1.00 19.34 72 ASN C N 1
ATOM 2351 C CA . ASN C 1 72 ? 49.270 29.175 98.215 1.00 22.37 72 ASN C CA 1
ATOM 2352 C C . ASN C 1 72 ? 49.348 30.149 99.408 1.00 23.41 72 ASN C C 1
ATOM 2353 O O . ASN C 1 72 ? 49.074 31.328 99.175 1.00 21.41 72 ASN C O 1
ATOM 2358 N N . ALA C 1 73 ? 49.747 29.609 100.548 1.00 24.29 73 ALA C N 1
ATOM 2359 C CA . ALA C 1 73 ? 49.889 30.447 101.755 1.00 25.50 73 ALA C CA 1
ATOM 2360 C C . ALA C 1 73 ? 51.381 30.662 102.000 1.00 27.13 73 ALA C C 1
ATOM 2361 O O . ALA C 1 73 ? 52.203 29.757 101.738 1.00 26.53 73 ALA C O 1
ATOM 2363 N N . PRO C 1 74 ? 51.690 31.895 102.406 1.00 29.20 74 PRO C N 1
ATO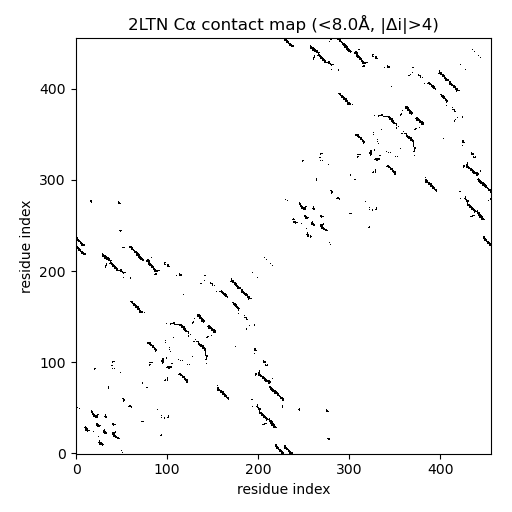M 2364 C CA . PRO C 1 74 ? 53.089 32.263 102.704 1.00 30.73 74 PRO C CA 1
ATOM 2365 C C . PRO C 1 74 ? 53.557 31.270 103.767 1.00 32.11 74 PRO C C 1
ATOM 2366 O O . PRO C 1 74 ? 54.633 30.656 103.642 1.00 32.58 74 PRO C O 1
ATOM 2370 N N . ASN C 1 75 ? 52.688 31.108 104.776 1.00 33.79 75 ASN C N 1
ATOM 2371 C CA . ASN C 1 75 ? 52.972 30.105 105.824 1.00 34.73 75 ASN C CA 1
ATOM 2372 C C . ASN C 1 75 ? 51.948 28.986 105.795 1.00 34.49 75 ASN C C 1
ATOM 2373 O O . ASN C 1 75 ? 50.769 29.353 105.968 1.00 34.85 75 ASN C O 1
ATOM 2378 N N . SER C 1 76 ? 52.346 27.758 105.660 1.00 34.24 76 SER C N 1
ATOM 2379 C CA . SER C 1 76 ? 51.431 26.623 105.607 1.00 34.59 76 SER C CA 1
ATOM 2380 C C . SER C 1 76 ? 50.676 26.294 106.885 1.00 34.00 76 SER C C 1
ATOM 2381 O O . SER C 1 76 ? 49.773 25.410 106.835 1.00 34.49 76 SER C O 1
ATOM 2384 N N . TYR C 1 77 ? 51.062 26.912 107.993 1.00 32.41 77 TYR C N 1
ATOM 2385 C CA . TYR C 1 77 ? 50.388 26.645 109.276 1.00 30.73 77 TYR C CA 1
ATOM 2386 C C . TYR C 1 77 ? 49.403 27.728 109.627 1.00 29.18 77 TYR C C 1
ATOM 2387 O O . TYR C 1 77 ? 48.432 27.508 110.414 1.00 29.42 77 TYR C O 1
ATOM 2396 N N . ASN C 1 78 ? 49.595 28.891 109.044 1.00 26.92 78 ASN C N 1
ATOM 2397 C CA . ASN C 1 78 ? 48.745 30.068 109.296 1.00 25.04 78 ASN C CA 1
ATOM 2398 C C . ASN C 1 78 ? 47.923 30.411 108.045 1.00 22.75 78 ASN C C 1
ATOM 2399 O O . ASN C 1 78 ? 48.394 31.263 107.283 1.00 22.22 78 ASN C O 1
ATOM 2404 N N . VAL C 1 79 ? 46.803 29.795 107.932 1.00 20.26 79 VAL C N 1
ATOM 2405 C CA . VAL C 1 79 ? 45.846 29.935 106.788 1.00 19.68 79 VAL C CA 1
ATOM 2406 C C . VAL C 1 79 ? 44.435 29.877 107.364 1.00 17.75 79 VAL C C 1
ATOM 2407 O O . VAL C 1 79 ? 44.051 29.070 108.244 1.00 20.88 79 VAL C O 1
ATOM 2411 N N . ALA C 1 80 ? 44.153 30.924 106.527 1.00 15.87 80 ALA C N 1
ATOM 2412 C CA . ALA C 1 80 ? 43.028 31.320 106.127 1.00 12.86 80 ALA C CA 1
ATOM 2413 C C . ALA C 1 80 ? 41.946 31.874 105.237 1.00 13.94 80 ALA C C 1
ATOM 2414 O O . ALA C 1 80 ? 42.487 32.344 104.330 1.00 14.86 80 ALA C O 1
ATOM 2416 N N . ASP C 1 81 ? 40.782 31.660 104.756 1.00 10.37 81 ASP C N 1
ATOM 2417 C CA . ASP C 1 81 ? 39.573 31.287 105.243 1.00 10.96 81 ASP C CA 1
ATOM 2418 C C . ASP C 1 81 ? 39.084 29.914 104.591 1.00 10.70 81 ASP C C 1
ATOM 2419 O O . ASP C 1 81 ? 38.533 28.933 105.169 1.00 9.79 81 ASP C O 1
ATOM 2424 N N . GLY C 1 82 ? 39.287 30.014 103.228 1.00 10.49 82 GLY C N 1
ATOM 2425 C CA . GLY C 1 82 ? 38.907 28.780 102.472 1.00 9.81 82 GLY C CA 1
ATOM 2426 C C . GLY C 1 82 ? 38.343 29.295 101.094 1.00 10.48 82 GLY C C 1
ATOM 2427 O O . GLY C 1 82 ? 38.263 30.453 100.857 1.00 9.96 82 GLY C O 1
ATOM 2428 N N . PHE C 1 83 ? 37.848 28.245 100.497 1.00 11.29 83 PHE C N 1
ATOM 2429 C CA . PHE C 1 83 ? 37.376 28.395 99.047 1.00 12.09 83 PHE C CA 1
ATOM 2430 C C . PHE C 1 83 ? 36.121 27.590 98.894 1.00 11.25 83 PHE C C 1
ATOM 2431 O O . PHE C 1 83 ? 35.955 26.525 99.539 1.00 10.17 83 PHE C O 1
ATOM 2439 N N . THR C 1 84 ? 35.215 28.013 97.970 1.00 8.41 84 THR C N 1
ATOM 2440 C CA . THR C 1 84 ? 34.013 27.210 97.733 1.00 8.00 84 THR C CA 1
ATOM 2441 C C . THR C 1 84 ? 33.632 27.156 96.174 1.00 7.86 84 THR C C 1
ATOM 2442 O O . THR C 1 84 ? 33.975 28.114 95.525 1.00 9.01 84 THR C O 1
ATOM 2446 N N . PHE C 1 85 ? 32.928 26.072 95.955 1.00 7.75 85 PHE C N 1
ATOM 2447 C CA . PHE C 1 85 ? 32.213 26.061 94.605 1.00 7.86 85 PHE C CA 1
ATOM 2448 C C . PHE C 1 85 ? 30.805 26.261 95.067 1.00 8.38 85 PHE C C 1
ATOM 2449 O O . PHE C 1 85 ? 30.381 25.499 95.996 1.00 9.53 85 PHE C O 1
ATOM 2457 N N . PHE C 1 86 ? 29.949 27.071 94.447 1.00 7.19 86 PHE C N 1
ATOM 2458 C CA . PHE C 1 86 ? 28.585 27.275 94.916 1.00 7.86 86 PHE C CA 1
ATOM 2459 C C . PHE C 1 86 ? 27.535 27.379 93.810 1.00 10.06 86 PHE C C 1
ATOM 2460 O O . PHE C 1 86 ? 27.994 27.686 92.682 1.00 9.96 86 PHE C O 1
ATOM 2468 N N . ILE C 1 87 ? 26.331 27.212 94.168 1.00 9.37 87 ILE C N 1
ATOM 2469 C CA . ILE C 1 87 ? 25.178 27.353 93.289 1.00 10.48 87 ILE C CA 1
ATOM 2470 C C . ILE C 1 87 ? 24.240 28.323 94.008 1.00 11.32 87 ILE C C 1
ATOM 2471 O O . ILE C 1 87 ? 23.861 28.005 95.135 1.00 10.79 87 ILE C O 1
ATOM 2476 N N . ALA C 1 88 ? 23.851 29.405 93.326 1.00 9.87 88 ALA C N 1
ATOM 2477 C CA . ALA C 1 88 ? 22.990 30.418 94.036 1.00 9.25 88 ALA C CA 1
ATOM 2478 C C . ALA C 1 88 ? 22.055 31.068 93.052 1.00 10.78 88 ALA C C 1
ATOM 2479 O O . ALA C 1 88 ? 22.128 30.692 91.843 1.00 10.08 88 ALA C O 1
ATOM 2481 N N . PRO C 1 89 ? 21.205 31.945 93.499 1.00 10.84 89 PRO C N 1
ATOM 2482 C CA . PRO C 1 89 ? 20.292 32.670 92.601 1.00 11.14 89 PRO C CA 1
ATOM 2483 C C . PRO C 1 89 ? 21.170 33.441 91.589 1.00 10.46 89 PRO C C 1
ATOM 2484 O O . PRO C 1 89 ? 22.314 33.831 91.768 1.00 10.26 89 PRO C O 1
ATOM 2488 N N . VAL C 1 90 ? 20.452 33.715 90.468 1.00 12.48 90 VAL C N 1
ATOM 2489 C CA . VAL C 1 90 ? 21.086 34.495 89.373 1.00 13.81 90 VAL C CA 1
ATOM 2490 C C . VAL C 1 90 ? 21.701 35.798 89.799 1.00 14.25 90 VAL C C 1
ATOM 2491 O O . VAL C 1 90 ? 22.795 36.117 89.351 1.00 14.91 90 VAL C O 1
ATOM 2495 N N . ASP C 1 91 ? 21.037 36.564 90.667 1.00 16.39 91 ASP C N 1
ATOM 2496 C CA . ASP C 1 91 ? 21.490 37.884 91.117 1.00 18.81 91 ASP C CA 1
ATOM 2497 C C . ASP C 1 91 ? 22.390 37.876 92.358 1.00 18.15 91 ASP C C 1
ATOM 2498 O O . ASP C 1 91 ? 22.618 38.936 92.982 1.00 18.39 91 ASP C O 1
ATOM 2503 N N . THR C 1 92 ? 22.975 36.748 92.620 1.00 17.66 92 THR C N 1
ATOM 2504 C CA . THR C 1 92 ? 23.893 36.576 93.794 1.00 16.73 92 THR C CA 1
ATOM 2505 C C . THR C 1 92 ? 25.014 37.557 93.815 1.00 17.03 92 THR C C 1
ATOM 2506 O O . THR C 1 92 ? 25.778 37.831 92.843 1.00 16.06 92 THR C O 1
ATOM 2510 N N . LYS C 1 93 ? 25.337 38.103 94.996 1.00 16.48 93 LYS C N 1
ATOM 2511 C CA . LYS C 1 93 ? 26.431 39.032 95.312 1.00 16.95 93 LYS C CA 1
ATOM 2512 C C . LYS C 1 93 ? 27.114 38.494 96.593 1.00 15.02 93 LYS C C 1
ATOM 2513 O O . LYS C 1 93 ? 26.494 37.617 97.194 1.00 14.20 93 LYS C O 1
ATOM 2519 N N . PRO C 1 94 ? 28.298 38.965 96.849 1.00 14.43 94 PRO C N 1
ATOM 2520 C CA . PRO C 1 94 ? 29.064 38.495 98.025 1.00 13.15 94 PRO C CA 1
ATOM 2521 C C . PRO C 1 94 ? 28.218 38.686 99.318 1.00 12.79 94 PRO C C 1
ATOM 2522 O O . PRO C 1 94 ? 27.525 39.686 99.444 1.00 11.10 94 PRO C O 1
ATOM 2526 N N . GLN C 1 95 ? 28.399 37.657 100.133 1.00 12.80 95 GLN C N 1
ATOM 2527 C CA . GLN C 1 95 ? 27.647 37.665 101.462 1.00 13.43 95 GLN C CA 1
ATOM 2528 C C . GLN C 1 95 ? 28.741 38.024 102.463 1.00 13.69 95 GLN C C 1
ATOM 2529 O O . GLN C 1 95 ? 29.720 38.736 102.133 1.00 15.95 95 GLN C O 1
ATOM 2535 N N . THR C 1 96 ? 28.580 37.494 103.689 1.00 12.38 96 THR C N 1
ATOM 2536 C CA . THR C 1 96 ? 29.578 37.817 104.741 1.00 12.10 96 THR C CA 1
ATOM 2537 C C . THR C 1 96 ? 30.915 37.273 104.369 1.00 11.72 96 THR C C 1
ATOM 2538 O O . THR C 1 96 ? 30.983 36.130 103.797 1.00 12.68 96 THR C O 1
ATOM 2542 N N . GLY C 1 97 ? 32.017 37.948 104.707 1.00 11.01 97 GLY C N 1
ATOM 2543 C CA . GLY C 1 97 ? 33.367 37.494 104.465 1.00 10.67 97 GLY C CA 1
ATOM 2544 C C . GLY C 1 97 ? 33.923 36.574 105.555 1.00 10.72 97 GLY C C 1
ATOM 2545 O O . GLY C 1 97 ? 33.131 35.980 106.352 1.00 12.89 97 GLY C O 1
ATOM 2546 N N . GLY C 1 98 ? 35.200 36.477 105.594 1.00 10.52 98 GLY C N 1
ATOM 2547 C CA . GLY C 1 98 ? 35.989 35.685 106.518 1.00 10.59 98 GLY C CA 1
ATOM 2548 C C . GLY C 1 98 ? 35.499 34.308 106.618 1.00 11.74 98 GLY C C 1
ATOM 2549 O O . GLY C 1 98 ? 35.509 33.582 105.523 1.00 11.54 98 GLY C O 1
ATOM 2550 N N . GLY C 1 99 ? 35.121 33.711 107.742 1.00 11.36 99 GLY C N 1
ATOM 2551 C CA . GLY C 1 99 ? 34.701 32.345 107.841 1.00 9.36 99 GLY C CA 1
ATOM 2552 C C . GLY C 1 99 ? 33.400 32.000 107.197 1.00 8.24 99 GLY C C 1
ATOM 2553 O O . GLY C 1 99 ? 32.993 30.815 107.131 1.00 11.73 99 GLY C O 1
ATOM 2554 N N . TYR C 1 100 ? 32.678 32.993 106.681 1.00 9.26 100 TYR C N 1
ATOM 2555 C CA . TYR C 1 100 ? 31.413 32.829 105.999 1.00 9.38 100 TYR C CA 1
ATOM 2556 C C . TYR C 1 100 ? 31.693 32.580 104.431 1.00 8.81 100 TYR C C 1
ATOM 2557 O O . TYR C 1 100 ? 30.680 32.275 103.863 1.00 8.34 100 TYR C O 1
ATOM 2566 N N . LEU C 1 101 ? 32.915 32.755 104.145 1.00 9.10 101 LEU C N 1
ATOM 2567 C CA . LEU C 1 101 ? 33.376 32.357 102.778 1.00 10.31 101 LEU C CA 1
ATOM 2568 C C . LEU C 1 101 ? 32.742 33.170 101.667 1.00 10.57 101 LEU C C 1
ATOM 2569 O O . LEU C 1 101 ? 32.923 32.690 100.492 1.00 10.26 101 LEU C O 1
ATOM 2574 N N . GLY C 1 102 ? 32.120 34.264 101.972 1.00 10.27 102 GLY C N 1
ATOM 2575 C CA . GLY C 1 102 ? 31.509 35.137 100.955 1.00 11.20 102 GLY C CA 1
ATOM 2576 C C . GLY C 1 102 ? 30.249 34.568 100.407 1.00 10.73 102 GLY C C 1
ATOM 2577 O O . GLY C 1 102 ? 29.674 35.187 99.472 1.00 11.97 102 GLY C O 1
ATOM 2578 N N . VAL C 1 103 ? 29.669 33.486 100.986 1.00 9.48 103 VAL C N 1
ATOM 2579 C CA . VAL C 1 103 ? 28.492 32.854 100.519 1.00 9.32 103 VAL C CA 1
ATOM 2580 C C . VAL C 1 103 ? 27.275 32.772 101.440 1.00 9.72 103 VAL C C 1
ATOM 2581 O O . VAL C 1 103 ? 26.136 32.578 101.054 1.00 9.83 103 VAL C O 1
ATOM 2585 N N . PHE C 1 104 ? 27.668 32.805 102.759 1.00 10.03 104 PHE C N 1
ATOM 2586 C CA . PHE C 1 104 ? 26.573 32.652 103.796 1.00 10.47 104 PHE C CA 1
ATOM 2587 C C . PHE C 1 104 ? 26.676 33.859 104.776 1.00 10.83 104 PHE C C 1
ATOM 2588 O O . PHE C 1 104 ? 27.673 34.554 104.761 1.00 11.15 104 PHE C O 1
ATOM 2596 N N . ASN C 1 105 ? 25.575 33.878 105.570 1.00 12.44 105 ASN C N 1
ATOM 2597 C CA . ASN C 1 105 ? 25.558 34.972 106.584 1.00 12.78 105 ASN C CA 1
ATOM 2598 C C . ASN C 1 105 ? 25.361 34.389 107.999 1.00 13.88 105 ASN C C 1
ATOM 2599 O O . ASN C 1 105 ? 25.454 35.264 108.916 1.00 13.88 105 ASN C O 1
ATOM 2604 N N . SER C 1 106 ? 25.124 33.127 108.085 1.00 13.86 106 SER C N 1
ATOM 2605 C CA . SER C 1 106 ? 24.825 32.572 109.438 1.00 16.93 106 SER C CA 1
ATOM 2606 C C . SER C 1 106 ? 25.039 31.091 109.493 1.00 17.76 106 SER C C 1
ATOM 2607 O O . SER C 1 106 ? 25.106 30.388 108.450 1.00 16.34 106 SER C O 1
ATOM 2610 N N . ALA C 1 107 ? 25.257 30.630 110.730 1.00 17.33 107 ALA C N 1
ATOM 2611 C CA . ALA C 1 107 ? 25.407 29.197 111.029 1.00 17.69 107 ALA C CA 1
ATOM 2612 C C . ALA C 1 107 ? 24.002 28.641 111.183 1.00 18.37 107 ALA C C 1
ATOM 2613 O O . ALA C 1 107 ? 23.901 27.420 111.093 1.00 19.20 107 ALA C O 1
ATOM 2615 N N . GLU C 1 108 ? 23.004 29.470 111.348 1.00 20.55 108 GLU C N 1
ATOM 2616 C CA . GLU C 1 108 ? 21.606 28.993 111.414 1.00 22.70 108 GLU C CA 1
ATOM 2617 C C . GLU C 1 108 ? 21.069 28.858 109.972 1.00 23.21 108 GLU C C 1
ATOM 2618 O O . GLU C 1 108 ? 21.542 29.569 109.071 1.00 24.03 108 GLU C O 1
ATOM 2624 N N . TYR C 1 109 ? 20.192 27.920 109.749 1.00 21.97 109 TYR C N 1
ATOM 2625 C CA . TYR C 1 109 ? 19.567 27.609 108.495 1.00 22.12 109 TYR C CA 1
ATOM 2626 C C . TYR C 1 109 ? 18.743 28.788 107.982 1.00 21.97 109 TYR C C 1
ATOM 2627 O O . TYR C 1 109 ? 17.823 29.208 108.693 1.00 21.38 109 TYR C O 1
ATOM 2636 N N . ASP C 1 110 ? 19.100 29.303 106.819 1.00 20.49 110 ASP C N 1
ATOM 2637 C CA . ASP C 1 110 ? 18.354 30.472 106.277 1.00 21.87 110 ASP C CA 1
ATOM 2638 C C . ASP C 1 110 ? 17.869 30.094 104.847 1.00 22.06 110 ASP C C 1
ATOM 2639 O O . ASP C 1 110 ? 18.702 30.115 103.949 1.00 20.59 110 ASP C O 1
ATOM 2644 N N . LYS C 1 111 ? 16.620 29.759 104.758 1.00 22.39 111 LYS C N 1
ATOM 2645 C CA . LYS C 1 111 ? 16.020 29.339 103.505 1.00 23.57 111 LYS C CA 1
ATOM 2646 C C . LYS C 1 111 ? 16.123 30.439 102.441 1.00 22.51 111 LYS C C 1
ATOM 2647 O O . LYS C 1 111 ? 15.980 30.067 101.256 1.00 22.40 111 LYS C O 1
ATOM 2653 N N . THR C 1 112 ? 16.255 31.662 102.881 1.00 20.75 112 THR C N 1
ATOM 2654 C CA . THR C 1 112 ? 16.265 32.765 101.879 1.00 20.50 112 THR C CA 1
ATOM 2655 C C . THR C 1 112 ? 17.583 32.803 101.147 1.00 19.56 112 THR C C 1
ATOM 2656 O O . THR C 1 112 ? 17.620 33.501 100.093 1.00 20.40 112 THR C O 1
ATOM 2660 N N . THR C 1 113 ? 18.640 32.238 101.693 1.00 18.48 113 THR C N 1
ATOM 2661 C CA . THR C 1 113 ? 19.946 32.272 101.063 1.00 17.41 113 THR C CA 1
ATOM 2662 C C . THR C 1 113 ? 19.890 31.501 99.710 1.00 16.51 113 THR C C 1
ATOM 2663 O O . THR C 1 113 ? 20.623 31.931 98.795 1.00 16.53 113 THR C O 1
ATOM 2667 N N . GLN C 1 114 ? 19.110 30.487 99.678 1.00 14.07 114 GLN C N 1
ATOM 2668 C CA . GLN C 1 114 ? 18.954 29.614 98.506 1.00 13.05 114 GLN C CA 1
ATOM 2669 C C . GLN C 1 114 ? 20.284 29.275 97.894 1.00 13.26 114 GLN C C 1
ATOM 2670 O O . GLN C 1 114 ? 20.410 29.372 96.636 1.00 12.06 114 GLN C O 1
ATOM 2676 N N . THR C 1 115 ? 21.253 28.832 98.712 1.00 10.86 115 THR C N 1
ATOM 2677 C CA . THR C 1 115 ? 22.592 28.530 98.171 1.00 11.37 115 THR C CA 1
ATOM 2678 C C . THR C 1 115 ? 23.082 27.189 98.676 1.00 11.89 115 THR C C 1
ATOM 2679 O O . THR C 1 115 ? 22.936 26.843 99.892 1.00 13.28 115 THR C O 1
ATOM 2683 N N . VAL C 1 116 ? 23.707 26.416 97.824 1.00 10.96 116 VAL C N 1
ATOM 2684 C CA . VAL C 1 116 ? 24.341 25.152 98.156 1.00 11.14 116 VAL C CA 1
ATOM 2685 C C . VAL C 1 116 ? 25.795 25.390 97.883 1.00 12.32 116 VAL C C 1
ATOM 2686 O O . VAL C 1 116 ? 26.094 26.013 96.773 1.00 11.89 116 VAL C O 1
ATOM 2690 N N . ALA C 1 117 ? 26.740 25.019 98.766 1.00 9.96 117 ALA C N 1
ATOM 2691 C CA . ALA C 1 117 ? 28.128 25.234 98.484 1.00 10.05 117 ALA C CA 1
ATOM 2692 C C . ALA C 1 117 ? 28.964 24.033 98.875 1.00 11.46 117 ALA C C 1
ATOM 2693 O O . ALA C 1 117 ? 28.474 23.371 99.801 1.00 10.94 117 ALA C O 1
ATOM 2695 N N . VAL C 1 118 ? 30.035 23.774 98.171 1.00 8.46 118 VAL C N 1
ATOM 2696 C CA . VAL C 1 118 ? 30.996 22.749 98.646 1.00 8.17 118 VAL C CA 1
ATOM 2697 C C . VAL C 1 118 ? 32.187 23.582 99.086 1.00 9.38 118 VAL C C 1
ATOM 2698 O O . VAL C 1 118 ? 32.825 24.333 98.326 1.00 8.52 118 VAL C O 1
ATOM 2702 N N . GLU C 1 119 ? 32.458 23.481 100.465 1.00 8.36 119 GLU C N 1
ATOM 2703 C CA . GLU C 1 119 ? 33.608 24.287 100.968 1.00 7.60 119 GLU C CA 1
ATOM 2704 C C . GLU C 1 119 ? 34.862 23.503 101.107 1.00 7.96 119 GLU C C 1
ATOM 2705 O O . GLU C 1 119 ? 34.816 22.238 101.344 1.00 9.14 119 GLU C O 1
ATOM 2711 N N . PHE C 1 120 ? 35.989 24.125 101.032 1.00 7.27 120 PHE C N 1
ATOM 2712 C CA . PHE C 1 120 ? 37.340 23.588 101.309 1.00 8.37 120 PHE C CA 1
ATOM 2713 C C . PHE C 1 120 ? 37.800 24.634 102.343 1.00 9.99 120 PHE C C 1
ATOM 2714 O O . PHE C 1 120 ? 38.294 25.726 102.053 1.00 8.69 120 PHE C O 1
ATOM 2722 N N . ASP C 1 121 ? 37.546 24.244 103.628 1.00 9.51 121 ASP C N 1
ATOM 2723 C CA . ASP C 1 121 ? 37.673 25.222 104.784 1.00 8.81 121 ASP C CA 1
ATOM 2724 C C . ASP C 1 121 ? 39.013 25.043 105.456 1.00 8.65 121 ASP C C 1
ATOM 2725 O O . ASP C 1 121 ? 39.324 23.883 105.890 1.00 10.85 121 ASP C O 1
ATOM 2730 N N . THR C 1 122 ? 39.804 26.066 105.523 1.00 8.41 122 THR C N 1
ATOM 2731 C CA . THR C 1 122 ? 41.188 26.024 105.966 1.00 10.70 122 THR C CA 1
ATOM 2732 C C . THR C 1 122 ? 41.405 26.601 107.424 1.00 9.71 122 THR C C 1
ATOM 2733 O O . THR C 1 122 ? 42.541 26.515 107.836 1.00 11.01 122 THR C O 1
ATOM 2737 N N . PHE C 1 123 ? 40.295 27.060 107.930 1.00 10.68 123 PHE C N 1
ATOM 2738 C CA . PHE C 1 123 ? 40.451 27.732 109.283 1.00 12.83 123 PHE C CA 1
ATOM 2739 C C . PHE C 1 123 ? 39.276 27.306 110.140 1.00 11.99 123 PHE C C 1
ATOM 2740 O O . PHE C 1 123 ? 38.122 27.394 109.846 1.00 12.70 123 PHE C O 1
ATOM 2748 N N . TYR C 1 124 ? 39.743 26.823 111.375 1.00 13.59 124 TYR C N 1
ATOM 2749 C CA . TYR C 1 124 ? 38.732 26.363 112.371 1.00 12.69 124 TYR C CA 1
ATOM 2750 C C . TYR C 1 124 ? 38.019 27.532 113.004 1.00 12.99 124 TYR C C 1
ATOM 2751 O O . TYR C 1 124 ? 38.676 28.344 113.737 1.00 12.99 124 TYR C O 1
ATOM 2760 N N . ASN C 1 125 ? 36.739 27.631 112.842 1.00 12.03 125 ASN C N 1
ATOM 2761 C CA . ASN C 1 125 ? 35.817 28.581 113.420 1.00 13.41 125 ASN C CA 1
ATOM 2762 C C . ASN C 1 125 ? 35.089 27.775 114.532 1.00 12.90 125 ASN C C 1
ATOM 2763 O O . ASN C 1 125 ? 34.214 26.997 114.285 1.00 14.27 125 ASN C O 1
ATOM 2768 N N . ALA C 1 126 ? 35.543 28.090 115.784 1.00 13.79 126 ALA C N 1
ATOM 2769 C CA . ALA C 1 126 ? 34.948 27.329 116.931 1.00 13.88 126 ALA C CA 1
ATOM 2770 C C . ALA C 1 126 ? 33.476 27.276 117.013 1.00 13.37 126 ALA C C 1
ATOM 2771 O O . ALA C 1 126 ? 32.941 26.200 117.420 1.00 15.32 126 ALA C O 1
ATOM 2773 N N . ALA C 1 127 ? 32.687 28.250 116.626 1.00 13.21 127 ALA C N 1
ATOM 2774 C CA . ALA C 1 127 ? 31.255 28.316 116.716 1.00 14.89 127 ALA C CA 1
ATOM 2775 C C . ALA C 1 127 ? 30.551 27.283 115.896 1.00 15.76 127 ALA C C 1
ATOM 2776 O O . ALA C 1 127 ? 29.435 26.898 116.215 1.00 18.84 127 ALA C O 1
ATOM 2778 N N . TRP C 1 128 ? 31.234 26.862 114.770 1.00 15.55 128 TRP C N 1
ATOM 2779 C CA . TRP C 1 128 ? 30.549 25.862 113.889 1.00 13.89 128 TRP C CA 1
ATOM 2780 C C . TRP C 1 128 ? 31.396 24.826 113.226 1.00 11.66 128 TRP C C 1
ATOM 2781 O O . TRP C 1 128 ? 30.729 23.784 112.796 1.00 13.17 128 TRP C O 1
ATOM 2792 N N . ASP C 1 129 ? 32.683 24.903 113.164 1.00 11.42 129 ASP C N 1
ATOM 2793 C CA . ASP C 1 129 ? 33.526 23.923 112.437 1.00 12.24 129 ASP C CA 1
ATOM 2794 C C . ASP C 1 129 ? 33.692 22.663 113.324 1.00 14.85 129 ASP C C 1
ATOM 2795 O O . ASP C 1 129 ? 33.530 22.735 114.582 1.00 15.65 129 ASP C O 1
ATOM 2800 N N . PRO C 1 130 ? 34.045 21.576 112.718 1.00 15.37 130 PRO C N 1
ATOM 2801 C CA . PRO C 1 130 ? 34.240 20.292 113.413 1.00 15.67 130 PRO C CA 1
ATOM 2802 C C . PRO C 1 130 ? 35.221 20.524 114.582 1.00 16.44 130 PRO C C 1
ATOM 2803 O O . PRO C 1 130 ? 36.293 21.113 114.436 1.00 15.64 130 PRO C O 1
ATOM 2807 N N . SER C 1 131 ? 34.784 19.948 115.727 1.00 18.86 131 SER C N 1
ATOM 2808 C CA . SER C 1 131 ? 35.631 20.081 116.9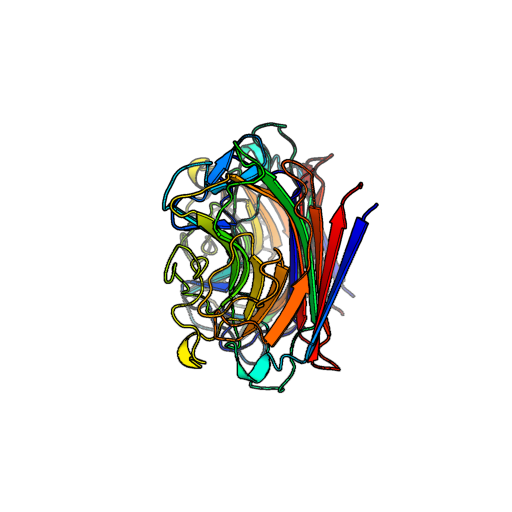49 1.00 19.85 131 SER C CA 1
ATOM 2809 C C . SER C 1 131 ? 37.013 19.554 116.875 1.00 19.51 131 SER C C 1
ATOM 2810 O O . SER C 1 131 ? 37.849 19.950 117.761 1.00 20.39 131 SER C O 1
ATOM 2813 N N . ASN C 1 132 ? 37.409 18.659 115.976 1.00 19.14 132 ASN C N 1
ATOM 2814 C CA . ASN C 1 132 ? 38.738 18.136 115.818 1.00 18.14 132 ASN C CA 1
ATOM 2815 C C . ASN C 1 132 ? 39.698 19.200 115.286 1.00 17.08 132 ASN C C 1
ATOM 2816 O O . ASN C 1 132 ? 40.930 18.968 115.310 1.00 17.52 132 ASN C O 1
ATOM 2821 N N . ARG C 1 133 ? 39.166 20.324 114.868 1.00 16.10 133 ARG C N 1
ATOM 2822 C CA . ARG C 1 133 ? 39.891 21.451 114.350 1.00 16.85 133 ARG C CA 1
ATOM 2823 C C . ARG C 1 133 ? 40.577 21.184 113.003 1.00 16.28 133 ARG C C 1
ATOM 2824 O O . ARG C 1 133 ? 41.394 22.025 112.621 1.00 16.86 133 ARG C O 1
ATOM 2832 N N . ASP C 1 134 ? 40.234 20.034 112.411 1.00 15.94 134 ASP C N 1
ATOM 2833 C CA . ASP C 1 134 ? 40.934 19.677 111.128 1.00 15.03 134 ASP C CA 1
ATOM 2834 C C . ASP C 1 134 ? 40.392 20.545 109.973 1.00 12.69 134 ASP C C 1
ATOM 2835 O O . ASP C 1 134 ? 39.234 20.925 110.053 1.00 11.94 134 ASP C O 1
ATOM 2840 N N . ARG C 1 135 ? 41.351 20.782 109.075 1.00 12.11 135 ARG C N 1
ATOM 2841 C CA . ARG C 1 135 ? 40.868 21.490 107.806 1.00 12.97 135 ARG C CA 1
ATOM 2842 C C . ARG C 1 135 ? 39.926 20.416 107.231 1.00 12.82 135 ARG C C 1
ATOM 2843 O O . ARG C 1 135 ? 40.053 19.218 107.541 1.00 11.96 135 ARG C O 1
ATOM 2851 N N . HIS C 1 136 ? 38.927 20.920 106.429 1.00 11.07 136 HIS C N 1
ATOM 2852 C CA . HIS C 1 136 ? 37.912 19.976 105.989 1.00 10.93 136 HIS C CA 1
ATOM 2853 C C . HIS C 1 136 ? 37.176 20.449 104.693 1.00 9.93 136 HIS C C 1
ATOM 2854 O O . HIS C 1 136 ? 37.155 21.632 104.427 1.00 11.57 136 HIS C O 1
ATOM 2861 N N . ILE C 1 137 ? 36.659 19.409 104.090 1.00 11.55 137 ILE C N 1
ATOM 2862 C CA . ILE C 1 137 ? 35.736 19.627 102.935 1.00 11.09 137 ILE C CA 1
ATOM 2863 C C . ILE C 1 137 ? 34.349 19.523 103.562 1.00 11.60 137 ILE C C 1
ATOM 2864 O O . ILE C 1 137 ? 34.170 18.595 104.418 1.00 13.94 137 ILE C O 1
ATOM 2869 N N . GLY C 1 138 ? 33.364 20.278 103.150 1.00 12.22 138 GLY C N 1
ATOM 2870 C CA . GLY C 1 138 ? 32.038 20.248 103.655 1.00 9.64 138 GLY C CA 1
ATOM 2871 C C . GLY C 1 138 ? 30.941 20.488 102.591 1.00 11.37 138 GLY C C 1
ATOM 2872 O O . GLY C 1 138 ? 31.299 21.162 101.613 1.00 11.20 138 GLY C O 1
ATOM 2873 N N . ILE C 1 139 ? 29.804 19.983 102.832 1.00 10.15 139 ILE C N 1
ATOM 2874 C CA . ILE C 1 139 ? 28.623 20.274 101.995 1.00 10.97 139 ILE C CA 1
ATOM 2875 C C . ILE C 1 139 ? 27.794 21.272 102.779 1.00 11.70 139 ILE C C 1
ATOM 2876 O O . ILE C 1 139 ? 27.287 20.896 103.886 1.00 10.59 139 ILE C O 1
ATOM 2881 N N . ASP C 1 140 ? 27.564 22.470 102.231 1.00 10.64 140 ASP C N 1
ATOM 2882 C CA . ASP C 1 140 ? 26.826 23.511 102.919 1.00 10.38 140 ASP C CA 1
ATOM 2883 C C . ASP C 1 140 ? 25.498 23.784 102.256 1.00 11.71 140 ASP C C 1
ATOM 2884 O O . ASP C 1 140 ? 25.514 24.064 101.007 1.00 13.26 140 ASP C O 1
ATOM 2889 N N . VAL C 1 141 ? 24.433 23.776 102.971 1.00 10.18 141 VAL C N 1
ATOM 2890 C CA . VAL C 1 141 ? 23.099 24.007 102.479 1.00 11.42 141 VAL C CA 1
ATOM 2891 C C . VAL C 1 141 ? 22.444 25.130 103.300 1.00 12.61 141 VAL C C 1
ATOM 2892 O O . VAL C 1 141 ? 22.013 24.825 104.441 1.00 11.00 141 VAL C O 1
ATOM 2896 N N . ASN C 1 142 ? 22.449 26.313 102.756 1.00 11.62 142 ASN C N 1
ATOM 2897 C CA . ASN C 1 142 ? 21.771 27.462 103.418 1.00 12.52 142 ASN C CA 1
ATOM 2898 C C . ASN C 1 142 ? 22.395 27.804 104.811 1.00 12.53 142 ASN C C 1
ATOM 2899 O O . ASN C 1 142 ? 21.615 28.405 105.549 1.00 14.00 142 ASN C O 1
ATOM 2904 N N . SER C 1 143 ? 23.583 27.447 105.005 1.00 12.89 143 SER C N 1
ATOM 2905 C CA . SER C 1 143 ? 24.255 27.668 106.299 1.00 12.42 143 SER C CA 1
ATOM 2906 C C . SER C 1 143 ? 25.705 27.367 106.173 1.00 11.97 143 SER C C 1
ATOM 2907 O O . SER C 1 143 ? 26.142 26.473 105.408 1.00 11.70 143 SER C O 1
ATOM 2910 N N . ILE C 1 144 ? 26.512 28.050 106.964 1.00 10.20 144 ILE C N 1
ATOM 2911 C CA . ILE C 1 144 ? 27.981 27.796 107.026 1.00 9.66 144 ILE C CA 1
ATOM 2912 C C . ILE C 1 144 ? 28.324 26.559 107.874 1.00 10.25 144 ILE C C 1
ATOM 2913 O O . ILE C 1 144 ? 29.460 26.126 107.883 1.00 9.72 144 ILE C O 1
ATOM 2918 N N . LYS C 1 145 ? 27.322 26.107 108.602 1.00 11.14 145 LYS C N 1
ATOM 2919 C CA . LYS C 1 145 ? 27.488 24.848 109.403 1.00 11.59 145 LYS C CA 1
ATOM 2920 C C . LYS C 1 145 ? 27.130 23.672 108.454 1.00 10.13 145 LYS C C 1
ATOM 2921 O O . LYS C 1 145 ? 25.967 23.473 108.225 1.00 11.45 145 LYS C O 1
ATOM 2927 N N . SER C 1 146 ? 28.217 23.054 108.002 1.00 10.27 146 SER C N 1
ATOM 2928 C CA . SER C 1 146 ? 28.022 21.942 106.992 1.00 11.70 146 SER C CA 1
ATOM 2929 C C . SER C 1 146 ? 27.131 20.825 107.456 1.00 14.22 146 SER C C 1
ATOM 2930 O O . SER C 1 146 ? 27.123 20.420 108.661 1.00 15.84 146 SER C O 1
ATOM 2933 N N . VAL C 1 147 ? 26.432 20.266 106.484 1.00 13.02 147 VAL C N 1
ATOM 2934 C CA . VAL C 1 147 ? 25.538 19.087 106.723 1.00 13.60 147 VAL C CA 1
ATOM 2935 C C . VAL C 1 147 ? 26.420 17.885 106.827 1.00 13.84 147 VAL C C 1
ATOM 2936 O O . VAL C 1 147 ? 25.985 16.885 107.501 1.00 14.94 147 VAL C O 1
ATOM 2940 N N . ASN C 1 148 ? 27.602 17.862 106.273 1.00 14.26 148 ASN C N 1
ATOM 2941 C CA . ASN C 1 148 ? 28.540 16.726 106.346 1.00 14.50 148 ASN C CA 1
ATOM 2942 C C . ASN C 1 148 ? 29.915 17.215 106.046 1.00 14.38 148 ASN C C 1
ATOM 2943 O O . ASN C 1 148 ? 30.014 18.217 105.312 1.00 14.52 148 ASN C O 1
ATOM 2948 N N . THR C 1 149 ? 30.951 16.699 106.643 1.00 14.49 149 THR C N 1
ATOM 2949 C CA . THR C 1 149 ? 32.325 17.120 106.474 1.00 13.64 149 THR C CA 1
ATOM 2950 C C . THR C 1 149 ? 33.256 15.949 106.451 1.00 14.05 149 THR C C 1
ATOM 2951 O O . THR C 1 149 ? 32.898 14.826 106.964 1.00 15.09 149 THR C O 1
ATOM 2955 N N . LYS C 1 150 ? 34.407 16.108 105.869 1.00 13.03 150 LYS C N 1
ATOM 2956 C CA . LYS C 1 150 ? 35.486 15.153 105.811 1.00 15.37 150 LYS C CA 1
ATOM 2957 C C . LYS C 1 150 ? 36.779 15.920 106.045 1.00 14.49 150 LYS C C 1
ATOM 2958 O O . LYS C 1 150 ? 37.020 16.948 105.446 1.00 13.51 150 LYS C O 1
ATOM 2964 N N . SER C 1 151 ? 37.581 15.378 107.010 1.00 13.95 151 SER C N 1
ATOM 2965 C CA . SER C 1 151 ? 38.905 15.977 107.271 1.00 14.56 151 SER C CA 1
ATOM 2966 C C . SER C 1 151 ? 39.724 15.911 105.960 1.00 14.46 151 SER C C 1
ATOM 2967 O O . SER C 1 151 ? 39.725 14.882 105.221 1.00 14.98 151 SER C O 1
ATOM 2970 N N . TRP C 1 152 ? 40.460 16.945 105.756 1.00 14.25 152 TRP C N 1
ATOM 2971 C CA . TRP C 1 152 ? 41.333 17.094 104.579 1.00 15.59 152 TRP C CA 1
ATOM 2972 C C . TRP C 1 152 ? 42.638 17.722 104.998 1.00 16.96 152 TRP C C 1
ATOM 2973 O O . TRP C 1 152 ? 42.628 18.760 105.714 1.00 17.10 152 TRP C O 1
ATOM 2984 N N . LYS C 1 153 ? 43.733 17.125 104.553 1.00 18.27 153 LYS C N 1
ATOM 2985 C CA . LYS C 1 153 ? 45.064 17.686 104.820 1.00 19.32 153 LYS C CA 1
ATOM 2986 C C . LYS C 1 153 ? 45.450 18.610 103.644 1.00 18.58 153 LYS C C 1
ATOM 2987 O O . LYS C 1 153 ? 45.752 18.042 102.541 1.00 18.22 153 LYS C O 1
ATOM 2993 N N . LEU C 1 154 ? 45.456 19.886 103.891 1.00 17.81 154 LEU C N 1
ATOM 2994 C CA . LEU C 1 154 ? 45.925 20.848 102.902 1.00 18.06 154 LEU C CA 1
ATOM 2995 C C . LEU C 1 154 ? 47.352 20.541 102.469 1.00 18.86 154 LEU C C 1
ATOM 2996 O O . LEU C 1 154 ? 48.266 20.243 103.294 1.00 18.69 154 LEU C O 1
ATOM 3001 N N . GLN C 1 155 ? 47.595 20.635 101.184 1.00 18.02 155 GLN C N 1
ATOM 3002 C CA . GLN C 1 155 ? 48.940 20.507 100.584 1.00 18.72 155 GLN C CA 1
ATOM 3003 C C . GLN C 1 155 ? 49.211 21.866 99.967 1.00 19.55 155 GLN C C 1
ATOM 3004 O O . GLN C 1 155 ? 48.741 22.176 98.862 1.00 17.85 155 GLN C O 1
ATOM 3010 N N . ASN C 1 156 ? 49.969 22.691 100.674 1.00 18.67 156 ASN C N 1
ATOM 3011 C CA . ASN C 1 156 ? 50.303 24.046 100.317 1.00 20.22 156 ASN C CA 1
ATOM 3012 C C . ASN C 1 156 ? 50.962 24.127 98.924 1.00 20.13 156 ASN C C 1
ATOM 3013 O O . ASN C 1 156 ? 51.908 23.381 98.669 1.00 20.41 156 ASN C O 1
ATOM 3018 N N . GLY C 1 157 ? 50.375 24.992 98.127 1.00 19.33 157 GLY C N 1
ATOM 3019 C CA . GLY C 1 157 ? 50.885 25.189 96.729 1.00 18.68 157 GLY C CA 1
ATOM 3020 C C . GLY C 1 157 ? 50.726 24.022 95.790 1.00 18.91 157 GLY C C 1
ATOM 3021 O O . GLY C 1 157 ? 51.239 24.140 94.647 1.00 19.29 157 GLY C O 1
ATOM 3022 N N . GLU C 1 158 ? 50.029 22.969 96.152 1.00 18.26 158 GLU C N 1
ATOM 3023 C CA . GLU C 1 158 ? 49.849 21.791 95.310 1.00 19.05 158 GLU C CA 1
ATOM 3024 C C . GLU C 1 158 ? 48.496 21.873 94.595 1.00 17.90 158 GLU C C 1
ATOM 3025 O O . GLU C 1 158 ? 47.553 22.471 95.107 1.00 17.03 158 GLU C O 1
ATOM 3031 N N . GLU C 1 159 ? 48.502 21.284 93.383 1.00 17.01 159 GLU C N 1
ATOM 3032 C CA . GLU C 1 159 ? 47.243 21.317 92.592 1.00 17.81 159 GLU C CA 1
ATOM 3033 C C . GLU C 1 159 ? 46.297 20.232 93.077 1.00 15.93 159 GLU C C 1
ATOM 3034 O O . GLU C 1 159 ? 46.697 19.083 93.152 1.00 16.75 159 GLU C O 1
ATOM 3040 N N . ALA C 1 160 ? 45.089 20.638 93.342 1.00 14.68 160 ALA C N 1
ATOM 3041 C CA . ALA C 1 160 ? 44.011 19.717 93.744 1.00 14.10 160 ALA C CA 1
ATOM 3042 C C . ALA C 1 160 ? 43.009 19.568 92.622 1.00 13.20 160 ALA C C 1
ATOM 3043 O O . ALA C 1 160 ? 42.522 20.601 92.176 1.00 13.38 160 ALA C O 1
ATOM 3045 N N . ASN C 1 161 ? 42.741 18.343 92.207 1.00 13.79 161 ASN C N 1
ATOM 3046 C CA . ASN C 1 161 ? 41.745 18.063 91.185 1.00 13.83 161 ASN C CA 1
ATOM 3047 C C . ASN C 1 161 ? 40.427 17.720 91.890 1.00 12.14 161 ASN C C 1
ATOM 3048 O O . ASN C 1 161 ? 40.419 16.751 92.671 1.00 11.91 161 ASN C O 1
ATOM 3053 N N . VAL C 1 162 ? 39.405 18.497 91.610 1.00 10.21 162 VAL C N 1
ATOM 3054 C CA . VAL C 1 162 ? 38.113 18.264 92.209 1.00 9.65 162 VAL C CA 1
ATOM 3055 C C . VAL C 1 162 ? 37.047 17.877 91.201 1.00 10.25 162 VAL C C 1
ATOM 3056 O O . VAL C 1 162 ? 37.118 18.467 90.077 1.00 10.23 162 VAL C O 1
ATOM 3060 N N . VAL C 1 163 ? 36.247 16.929 91.550 1.00 8.64 163 VAL C N 1
ATOM 3061 C CA . VAL C 1 163 ? 35.040 16.598 90.760 1.00 9.64 163 VAL C CA 1
ATOM 3062 C C . VAL C 1 163 ? 33.837 16.697 91.699 1.00 9.88 163 VAL C C 1
ATOM 3063 O O . VAL C 1 163 ? 33.887 16.008 92.771 1.00 10.39 163 VAL C O 1
ATOM 3067 N N . ILE C 1 164 ? 32.823 17.423 91.343 1.00 9.02 164 ILE C N 1
ATOM 3068 C CA . ILE C 1 164 ? 31.565 17.467 92.042 1.00 10.24 164 ILE C CA 1
ATOM 3069 C C . ILE C 1 164 ? 30.452 17.017 91.105 1.00 11.11 164 ILE C C 1
ATOM 3070 O O . ILE C 1 164 ? 30.427 17.589 89.978 1.00 12.37 164 ILE C O 1
ATOM 3075 N N . ALA C 1 165 ? 29.625 16.133 91.512 1.00 10.44 165 ALA C N 1
ATOM 3076 C CA . ALA C 1 165 ? 28.556 15.587 90.656 1.00 11.06 165 ALA C CA 1
ATOM 3077 C C . ALA C 1 165 ? 27.278 15.528 91.458 1.00 12.88 165 ALA C C 1
ATOM 3078 O O . ALA C 1 165 ? 27.322 15.233 92.669 1.00 11.94 165 ALA C O 1
ATOM 3080 N N . PHE C 1 166 ? 26.179 15.777 90.751 1.00 11.92 166 PHE C N 1
ATOM 3081 C CA . PHE C 1 166 ? 24.851 15.686 91.387 1.00 12.79 166 PHE C CA 1
ATOM 3082 C C . PHE C 1 166 ? 24.051 14.676 90.570 1.00 13.91 166 PHE C C 1
ATOM 3083 O O . PHE C 1 166 ? 23.993 14.828 89.314 1.00 12.96 166 PHE C O 1
ATOM 3091 N N . ASN C 1 167 ? 23.456 13.719 91.254 1.00 12.84 167 ASN C N 1
ATOM 3092 C CA . ASN C 1 167 ? 22.661 12.667 90.614 1.00 14.78 167 ASN C CA 1
ATOM 3093 C C . ASN C 1 167 ? 21.215 12.917 90.906 1.00 14.89 167 ASN C C 1
ATOM 3094 O O . ASN C 1 167 ? 20.780 12.671 92.057 1.00 15.62 167 ASN C O 1
ATOM 3099 N N . ALA C 1 168 ? 20.399 13.421 90.003 1.00 14.96 168 ALA C N 1
ATOM 3100 C CA . ALA C 1 168 ? 19.035 13.751 90.152 1.00 14.98 168 ALA C CA 1
ATOM 3101 C C . ALA C 1 168 ? 18.112 12.567 90.557 1.00 15.55 168 ALA C C 1
ATOM 3102 O O . ALA C 1 168 ? 17.105 12.856 91.182 1.00 18.21 168 ALA C O 1
ATOM 3104 N N . ALA C 1 169 ? 18.513 11.381 90.265 1.00 15.76 169 ALA C N 1
ATOM 3105 C CA . ALA C 1 169 ? 17.759 10.159 90.523 1.00 17.25 169 ALA C CA 1
ATOM 3106 C C . ALA C 1 169 ? 17.658 9.921 92.049 1.00 17.49 169 ALA C C 1
ATOM 3107 O O . ALA C 1 169 ? 16.591 9.562 92.580 1.00 18.80 169 ALA C O 1
ATOM 3109 N N . THR C 1 170 ? 18.781 10.220 92.661 1.00 16.67 170 THR C N 1
ATOM 3110 C CA . THR C 1 170 ? 18.896 10.003 94.133 1.00 15.74 170 THR C CA 1
ATOM 3111 C C . THR C 1 170 ? 19.073 11.229 94.975 1.00 16.45 170 THR C C 1
ATOM 3112 O O . THR C 1 170 ? 19.224 11.018 96.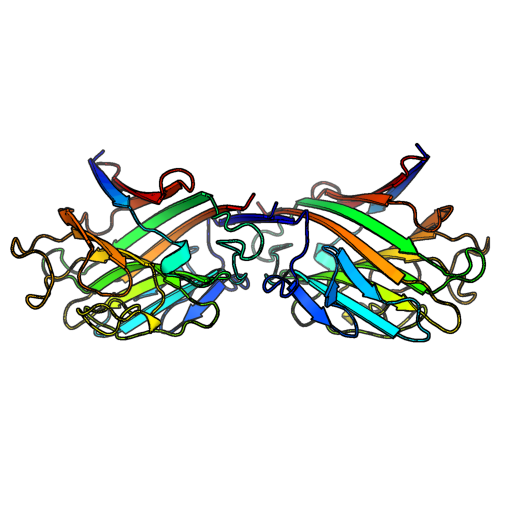229 1.00 15.62 170 THR C O 1
ATOM 3116 N N . ASN C 1 171 ? 19.246 12.398 94.402 1.00 15.62 171 ASN C N 1
ATOM 3117 C CA . ASN C 1 171 ? 19.510 13.637 95.095 1.00 16.26 171 ASN C CA 1
ATOM 3118 C C . ASN C 1 171 ? 20.884 13.594 95.786 1.00 15.16 171 ASN C C 1
ATOM 3119 O O . ASN C 1 171 ? 21.036 14.342 96.781 1.00 15.71 171 ASN C O 1
ATOM 3124 N N . VAL C 1 172 ? 21.763 12.788 95.275 1.00 13.71 172 VAL C N 1
ATOM 3125 C CA . VAL C 1 172 ? 23.102 12.689 95.910 1.00 13.93 172 VAL C CA 1
ATOM 3126 C C . VAL C 1 172 ? 24.128 13.629 95.314 1.00 14.11 172 VAL C C 1
ATOM 3127 O O . VAL C 1 172 ? 24.347 13.542 94.110 1.00 14.62 172 VAL C O 1
ATOM 3131 N N . LEU C 1 173 ? 24.784 14.396 96.217 1.00 12.79 173 LEU C N 1
ATOM 3132 C CA . LEU C 1 173 ? 25.862 15.278 95.774 1.00 12.41 173 LEU C CA 1
ATOM 3133 C C . LEU C 1 173 ? 27.148 14.620 96.181 1.00 12.57 173 LEU C C 1
ATOM 3134 O O . LEU C 1 173 ? 27.274 14.303 97.398 1.00 13.39 173 LEU C O 1
ATOM 3139 N N . THR C 1 174 ? 28.078 14.389 95.265 1.00 11.31 174 THR C N 1
ATOM 3140 C CA . THR C 1 174 ? 29.364 13.770 95.596 1.00 12.37 174 THR C CA 1
ATOM 3141 C C . THR C 1 174 ? 30.519 14.698 95.299 1.00 13.05 174 THR C C 1
ATOM 3142 O O . THR C 1 174 ? 30.450 15.446 94.331 1.00 14.04 174 THR C O 1
ATOM 3146 N N . VAL C 1 175 ? 31.513 14.702 96.181 1.00 11.35 175 VAL C N 1
ATOM 3147 C CA . VAL C 1 175 ? 32.687 15.556 96.022 1.00 11.55 175 VAL C CA 1
ATOM 3148 C C . VAL C 1 175 ? 33.885 14.641 96.069 1.00 13.39 175 VAL C C 1
ATOM 3149 O O . VAL C 1 175 ? 33.926 13.772 97.004 1.00 11.76 175 VAL C O 1
ATOM 3153 N N . SER C 1 176 ? 34.827 14.829 95.168 1.00 12.06 176 SER C N 1
ATOM 3154 C CA . SER C 1 176 ? 36.109 14.104 95.259 1.00 14.48 176 SER C CA 1
ATOM 3155 C C . SER C 1 176 ? 37.230 15.128 95.117 1.00 13.70 176 SER C C 1
ATOM 3156 O O . SER C 1 176 ? 37.128 16.103 94.345 1.00 13.63 176 SER C O 1
ATOM 3159 N N . LEU C 1 177 ? 38.252 14.954 95.977 1.00 11.98 177 LEU C N 1
ATOM 3160 C CA . LEU C 1 177 ? 39.444 15.789 95.902 1.00 11.83 177 LEU C CA 1
ATOM 3161 C C . LEU C 1 177 ? 40.662 14.891 95.826 1.00 13.71 177 LEU C C 1
ATOM 3162 O O . LEU C 1 177 ? 40.815 14.025 96.681 1.00 12.94 177 LEU C O 1
ATOM 3167 N N . THR C 1 178 ? 41.553 15.176 94.840 1.00 13.28 178 THR C N 1
ATOM 3168 C CA . THR C 1 178 ? 42.760 14.376 94.683 1.00 15.63 178 THR C CA 1
ATOM 3169 C C . THR C 1 178 ? 43.964 15.255 94.500 1.00 16.11 178 THR C C 1
ATOM 3170 O O . THR C 1 178 ? 43.996 16.250 93.760 1.00 16.27 178 THR C O 1
ATOM 3174 N N . TYR C 1 179 ? 45.058 14.895 95.174 1.00 16.04 179 TYR C N 1
ATOM 3175 C CA . TYR C 1 179 ? 46.379 15.444 95.087 1.00 19.42 179 TYR C CA 1
ATOM 3176 C C . TYR C 1 179 ? 47.305 14.375 94.427 1.00 22.40 179 TYR C C 1
ATOM 3177 O O . TYR C 1 179 ? 47.179 13.209 94.738 1.00 21.93 179 TYR C O 1
ATOM 3186 N N . PRO C 1 180 ? 48.166 14.900 93.576 1.00 26.91 180 PRO C N 1
ATOM 3187 C CA . PRO C 1 180 ? 49.126 14.035 92.821 1.00 29.94 180 PRO C CA 1
ATOM 3188 C C . PRO C 1 180 ? 49.832 13.156 93.854 1.00 33.59 180 PRO C C 1
ATOM 3189 O O . PRO C 1 180 ? 50.252 12.001 93.730 1.00 34.01 180 PRO C O 1
ATOM 3193 N N . ASN C 1 181 ? 49.953 13.754 95.025 1.00 37.17 181 ASN C N 1
ATOM 3194 C CA . ASN C 1 181 ? 50.286 13.237 96.298 1.00 40.38 181 ASN C CA 1
ATOM 3195 C C . ASN C 1 181 ? 49.830 14.299 97.339 1.00 41.64 181 ASN C C 1
ATOM 3196 O O . ASN C 1 181 ? 50.383 15.409 97.164 1.00 43.24 181 ASN C O 1
ATOM 3202 N N . VAL D 2 1 ? 49.472 9.854 95.187 1.00 31.24 1 VAL D N 1
ATOM 3203 C CA . VAL D 2 1 ? 48.071 10.240 95.124 1.00 30.51 1 VAL D CA 1
ATOM 3204 C C . VAL D 2 1 ? 47.372 10.087 96.496 1.00 29.61 1 VAL D C 1
ATOM 3205 O O . VAL D 2 1 ? 47.407 9.028 97.162 1.00 29.78 1 VAL D O 1
ATOM 3209 N N . THR D 2 2 ? 46.708 11.171 96.826 1.00 27.36 2 THR D N 1
ATOM 3210 C CA . THR D 2 2 ? 45.944 11.278 98.070 1.00 25.29 2 THR D CA 1
ATOM 3211 C C . THR D 2 2 ? 44.535 11.752 97.701 1.00 24.47 2 THR D C 1
ATOM 3212 O O . THR D 2 2 ? 44.491 12.856 97.138 1.00 24.51 2 THR D O 1
ATOM 3216 N N . SER D 2 3 ? 43.536 10.974 98.041 1.00 22.66 3 SER D N 1
ATOM 3217 C CA . SER D 2 3 ? 42.169 11.361 97.675 1.00 22.37 3 SER D CA 1
ATOM 3218 C C . SER D 2 3 ? 41.200 11.327 98.833 1.00 21.06 3 SER D C 1
ATOM 3219 O O . SER D 2 3 ? 41.385 10.595 99.837 1.00 21.43 3 SER D O 1
ATOM 3222 N N . TYR D 2 4 ? 40.176 12.120 98.674 1.00 18.37 4 TYR D N 1
ATOM 3223 C CA . TYR D 2 4 ? 39.108 12.324 99.676 1.00 17.07 4 TYR D CA 1
ATOM 3224 C C . TYR D 2 4 ? 37.771 12.356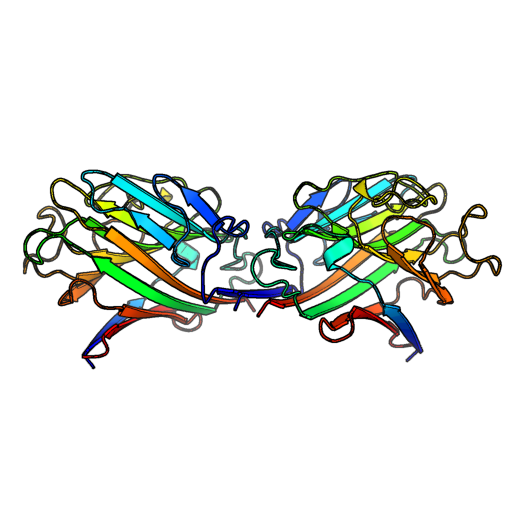 98.972 1.00 17.93 4 TYR D C 1
ATOM 3225 O O . TYR D 2 4 ? 37.712 12.997 97.873 1.00 18.68 4 TYR D O 1
ATOM 3234 N N . THR D 2 5 ? 36.771 11.709 99.496 1.00 17.08 5 THR D N 1
ATOM 3235 C CA . THR D 2 5 ? 35.426 11.711 98.930 1.00 18.15 5 THR D CA 1
ATOM 3236 C C . THR D 2 5 ? 34.416 12.020 100.031 1.00 18.83 5 THR D C 1
ATOM 3237 O O . THR D 2 5 ? 34.690 11.736 101.229 1.00 19.24 5 THR D O 1
ATOM 3241 N N . LEU D 2 6 ? 33.327 12.611 99.668 1.00 16.44 6 LEU D N 1
ATOM 3242 C CA . LEU D 2 6 ? 32.261 12.991 100.587 1.00 16.25 6 LEU D CA 1
ATOM 3243 C C . LEU D 2 6 ? 30.971 12.968 99.810 1.00 16.43 6 LEU D C 1
ATOM 3244 O O . LEU D 2 6 ? 31.067 13.471 98.676 1.00 14.91 6 LEU D O 1
ATOM 3249 N N . SER D 2 7 ? 29.876 12.581 100.410 1.00 14.92 7 SER D N 1
ATOM 3250 C CA . SER D 2 7 ? 28.593 12.661 99.716 1.00 15.03 7 SER D CA 1
ATOM 3251 C C . SER D 2 7 ? 27.479 12.915 100.715 1.00 15.87 7 SER D C 1
ATOM 3252 O O . SER D 2 7 ? 27.704 12.576 101.925 1.00 15.40 7 SER D O 1
ATOM 3255 N N . ASP D 2 8 ? 26.381 13.418 100.264 1.00 13.68 8 ASP D N 1
ATOM 3256 C CA . ASP D 2 8 ? 25.175 13.550 101.096 1.00 14.67 8 ASP D CA 1
ATOM 3257 C C . ASP D 2 8 ? 24.002 13.772 100.174 1.00 15.44 8 ASP D C 1
ATOM 3258 O O . ASP D 2 8 ? 24.238 14.086 98.969 1.00 15.88 8 ASP D O 1
ATOM 3263 N N . VAL D 2 9 ? 22.804 13.608 100.660 1.00 14.00 9 VAL D N 1
ATOM 3264 C CA . VAL D 2 9 ? 21.583 13.822 99.912 1.00 16.43 9 VAL D CA 1
ATOM 3265 C C . VAL D 2 9 ? 21.208 15.283 100.182 1.00 17.55 9 VAL D C 1
ATOM 3266 O O . VAL D 2 9 ? 21.167 15.759 101.342 1.00 17.45 9 VAL D O 1
ATOM 3270 N N . VAL D 2 10 ? 21.024 16.004 99.083 1.00 15.68 10 VAL D N 1
ATOM 3271 C CA . VAL D 2 10 ? 20.679 17.418 99.085 1.00 16.57 10 VAL D CA 1
ATOM 3272 C C . VAL D 2 10 ? 19.507 17.539 98.093 1.00 17.85 10 VAL D C 1
ATOM 3273 O O . VAL D 2 10 ? 19.774 17.219 96.909 1.00 17.80 10 VAL D O 1
ATOM 3277 N N . SER D 2 11 ? 18.362 17.917 98.531 1.00 18.50 11 SER D N 1
ATOM 3278 C CA . SER D 2 11 ? 17.188 18.061 97.660 1.00 18.78 11 SER D CA 1
ATOM 3279 C C . SER D 2 11 ? 17.237 19.475 97.068 1.00 17.99 11 SER D C 1
ATOM 3280 O O . SER D 2 11 ? 16.575 20.389 97.557 1.00 17.08 11 SER D O 1
ATOM 3283 N N . LEU D 2 12 ? 17.969 19.564 95.969 1.00 16.80 12 LEU D N 1
ATOM 3284 C CA . LEU D 2 12 ? 18.176 20.811 95.263 1.00 17.83 12 LEU D CA 1
ATOM 3285 C C . LEU D 2 12 ? 16.899 21.557 94.965 1.00 17.31 12 LEU D C 1
ATOM 3286 O O . LEU D 2 12 ? 16.895 22.758 95.084 1.00 15.80 12 LEU D O 1
ATOM 3291 N N . LYS D 2 13 ? 15.895 20.844 94.498 1.00 19.34 13 LYS D N 1
ATOM 3292 C CA . LYS D 2 13 ? 14.609 21.442 94.098 1.00 21.74 13 LYS D CA 1
ATOM 3293 C C . LYS D 2 13 ? 14.026 22.281 95.239 1.00 22.31 13 LYS D C 1
ATOM 3294 O O . LYS D 2 13 ? 13.268 23.228 94.978 1.00 21.93 13 LYS D O 1
ATOM 3300 N N . ASP D 2 14 ? 14.353 21.856 96.488 1.00 21.83 14 ASP D N 1
ATOM 3301 C CA . ASP D 2 14 ? 13.821 22.545 97.655 1.00 21.80 14 ASP D CA 1
ATOM 3302 C C . ASP D 2 14 ? 14.685 23.692 98.118 1.00 21.30 14 ASP D C 1
ATOM 3303 O O . ASP D 2 14 ? 14.154 24.440 98.992 1.00 22.24 14 ASP D O 1
ATOM 3308 N N . VAL D 2 15 ? 15.891 23.830 97.661 1.00 18.80 15 VAL D N 1
ATOM 3309 C CA . VAL D 2 15 ? 16.802 24.869 98.159 1.00 18.37 15 VAL D CA 1
ATOM 3310 C C . VAL D 2 15 ? 17.133 25.976 97.181 1.00 17.61 15 VAL D C 1
ATOM 3311 O O . VAL D 2 15 ? 17.134 27.137 97.624 1.00 17.49 15 VAL D O 1
ATOM 3315 N N . VAL D 2 16 ? 17.407 25.607 95.938 1.00 15.42 16 VAL D N 1
ATOM 3316 C CA . VAL D 2 16 ? 17.757 26.709 94.953 1.00 14.21 16 VAL D CA 1
ATOM 3317 C C . VAL D 2 16 ? 16.574 26.921 94.027 1.00 13.46 16 VAL D C 1
ATOM 3318 O O . VAL D 2 16 ? 15.725 26.058 93.899 1.00 14.05 16 VAL D O 1
ATOM 3322 N N . PRO D 2 17 ? 16.570 28.097 93.385 1.00 13.29 17 PRO D N 1
ATOM 3323 C CA . PRO D 2 17 ? 15.557 28.449 92.387 1.00 12.96 17 PRO D CA 1
ATOM 3324 C C . PRO D 2 17 ? 15.869 27.613 91.112 1.00 11.95 17 PRO D C 1
ATOM 3325 O O . PRO D 2 17 ? 16.890 26.934 90.985 1.00 11.97 17 PRO D O 1
ATOM 3329 N N . GLU D 2 18 ? 14.868 27.728 90.240 1.00 12.45 18 GLU D N 1
ATOM 3330 C CA . GLU D 2 18 ? 14.932 26.973 88.934 1.00 12.52 18 GLU D CA 1
ATOM 3331 C C . GLU D 2 18 ? 16.133 27.394 88.092 1.00 10.29 18 GLU D C 1
ATOM 3332 O O . GLU D 2 18 ? 16.705 26.496 87.453 1.00 10.71 18 GLU D O 1
ATOM 3338 N N . TRP D 2 19 ? 16.435 28.652 88.096 1.00 10.27 19 TRP D N 1
ATOM 3339 C CA . TRP D 2 19 ? 17.601 29.192 87.411 1.00 10.77 19 TRP D CA 1
ATOM 3340 C C . TRP D 2 19 ? 18.639 29.607 88.454 1.00 12.32 19 TRP D C 1
ATOM 3341 O O . TRP D 2 19 ? 18.245 30.283 89.429 1.00 13.69 19 TRP D O 1
ATOM 3352 N N . VAL D 2 20 ? 19.895 29.230 88.193 1.00 11.21 20 VAL D N 1
ATOM 3353 C CA . VAL D 2 20 ? 20.964 29.617 89.090 1.00 10.98 20 VAL D CA 1
ATOM 3354 C C . VAL D 2 20 ? 22.180 30.125 88.334 1.00 10.55 20 VAL D C 1
ATOM 3355 O O . VAL D 2 20 ? 22.283 29.911 87.085 1.00 12.51 20 VAL D O 1
ATOM 3359 N N . ARG D 2 21 ? 23.107 30.675 89.074 1.00 10.90 21 ARG D N 1
ATOM 3360 C CA . ARG D 2 21 ? 24.449 30.962 88.602 1.00 9.75 21 ARG D CA 1
ATOM 3361 C C . ARG D 2 21 ? 25.378 30.066 89.483 1.00 10.82 21 ARG D C 1
ATOM 3362 O O . ARG D 2 21 ? 25.023 29.759 90.646 1.00 10.50 21 ARG D O 1
ATOM 3370 N N . ILE D 2 22 ? 26.431 29.647 88.897 1.00 8.22 22 ILE D N 1
ATOM 3371 C CA . ILE D 2 22 ? 27.438 28.792 89.550 1.00 9.07 22 ILE D CA 1
ATOM 3372 C C . ILE D 2 22 ? 28.729 29.530 89.548 1.00 8.89 22 ILE D C 1
ATOM 3373 O O . ILE D 2 22 ? 29.046 30.368 88.600 1.00 9.30 22 ILE D O 1
ATOM 3378 N N . GLY D 2 23 ? 29.573 29.252 90.580 1.00 8.51 23 GLY D N 1
ATOM 3379 C CA . GLY D 2 23 ? 30.838 29.915 90.664 1.00 8.10 23 GLY D CA 1
ATOM 3380 C C . GLY D 2 23 ? 31.730 29.496 91.852 1.00 6.32 23 GLY D C 1
ATOM 3381 O O . GLY D 2 23 ? 31.396 28.473 92.422 1.00 7.68 23 GLY D O 1
ATOM 3382 N N . PHE D 2 24 ? 32.666 30.350 92.011 1.00 6.74 24 PHE D N 1
ATOM 3383 C CA . PHE D 2 24 ? 33.652 30.079 93.160 1.00 6.26 24 PHE D CA 1
ATOM 3384 C C . PHE D 2 24 ? 33.683 31.344 94.028 1.00 7.92 24 PHE D C 1
ATOM 3385 O O . PHE D 2 24 ? 33.540 32.446 93.562 1.00 7.37 24 PHE D O 1
ATOM 3393 N N . SER D 2 25 ? 34.019 31.065 95.322 1.00 9.52 25 SER D N 1
ATOM 3394 C CA . SER D 2 25 ? 34.219 32.197 96.273 1.00 10.64 25 SER D CA 1
ATOM 3395 C C . SER D 2 25 ? 35.415 31.847 97.092 1.00 10.15 25 SER D C 1
ATOM 3396 O O . SER D 2 25 ? 35.646 30.610 97.290 1.00 10.93 25 SER D O 1
ATOM 3399 N N . ALA D 2 26 ? 36.173 32.847 97.519 1.00 8.82 26 ALA D N 1
ATOM 3400 C CA . ALA D 2 26 ? 37.299 32.532 98.482 1.00 8.79 26 ALA D CA 1
ATOM 3401 C C . ALA D 2 26 ? 37.355 33.799 99.340 1.00 9.07 26 ALA D C 1
ATOM 3402 O O . ALA D 2 26 ? 37.087 34.939 98.915 1.00 9.44 26 ALA D O 1
ATOM 3404 N N . THR D 2 27 ? 37.858 33.551 100.597 1.00 10.13 27 THR D N 1
ATOM 3405 C CA . THR D 2 27 ? 37.996 34.682 101.531 1.00 9.49 27 THR D CA 1
ATOM 3406 C C . THR D 2 27 ? 39.297 34.438 102.358 1.00 9.46 27 THR D C 1
ATOM 3407 O O . THR D 2 27 ? 39.753 33.322 102.459 1.00 9.06 27 THR D O 1
ATOM 3411 N N . THR D 2 28 ? 39.699 35.564 102.868 1.00 10.65 28 THR D N 1
ATOM 3412 C CA . THR D 2 28 ? 40.875 35.542 103.812 1.00 13.89 28 THR D CA 1
ATOM 3413 C C . THR D 2 28 ? 40.407 36.395 105.032 1.00 15.26 28 THR D C 1
ATOM 3414 O O . THR D 2 28 ? 39.416 37.095 104.967 1.00 15.46 28 THR D O 1
ATOM 3418 N N . GLY D 2 29 ? 41.217 36.205 106.072 1.00 17.46 29 GLY D N 1
ATOM 3419 C CA . GLY D 2 29 ? 40.970 36.950 107.333 1.00 17.90 29 GLY D CA 1
ATOM 3420 C C . GLY D 2 29 ? 42.306 37.587 107.700 1.00 18.77 29 GLY D C 1
ATOM 3421 O O . GLY D 2 29 ? 43.057 38.171 106.920 1.00 18.43 29 GLY D O 1
ATOM 3422 N N . ALA D 2 30 ? 42.589 37.392 109.032 1.00 20.13 30 ALA D N 1
ATOM 3423 C CA . ALA D 2 30 ? 43.869 37.864 109.604 1.00 19.83 30 ALA D CA 1
ATOM 3424 C C . ALA D 2 30 ? 44.995 37.021 109.099 1.00 19.57 30 ALA D C 1
ATOM 3425 O O . ALA D 2 30 ? 46.117 37.514 108.842 1.00 20.64 30 ALA D O 1
ATOM 3427 N N . GLU D 2 31 ? 44.728 35.753 108.882 1.00 19.40 31 GLU D N 1
ATOM 3428 C CA . GLU D 2 31 ? 45.637 34.771 108.253 1.00 19.92 31 GLU D CA 1
ATOM 3429 C C . GLU D 2 31 ? 45.045 34.656 106.772 1.00 18.66 31 GLU D C 1
ATOM 3430 O O . GLU D 2 31 ? 43.847 34.873 106.663 1.00 17.23 31 GLU D O 1
ATOM 3436 N N . TYR D 2 32 ? 46.005 34.430 105.910 1.00 19.25 32 TYR D N 1
ATOM 3437 C CA . TYR D 2 32 ? 45.558 34.435 104.463 1.00 20.16 32 TYR D CA 1
ATOM 3438 C C . TYR D 2 32 ? 46.353 33.510 103.581 1.00 19.52 32 TYR D C 1
ATOM 3439 O O . TYR D 2 32 ? 47.327 32.849 103.961 1.00 19.92 32 TYR D O 1
ATOM 3448 N N . ALA D 2 33 ? 45.870 33.483 102.308 1.00 17.18 33 ALA D N 1
ATOM 3449 C CA . ALA D 2 33 ? 46.527 32.648 101.257 1.00 15.71 33 ALA D CA 1
ATOM 3450 C C . ALA D 2 33 ? 45.883 33.115 99.902 1.00 14.22 33 ALA D C 1
ATOM 3451 O O . ALA D 2 33 ? 44.815 33.680 99.958 1.00 13.43 33 ALA D O 1
ATOM 3453 N N . ALA D 2 34 ? 46.639 32.764 98.872 1.00 13.77 34 ALA D N 1
ATOM 3454 C CA . ALA D 2 34 ? 46.062 33.075 97.498 1.00 13.45 34 ALA D CA 1
ATOM 3455 C C . ALA D 2 34 ? 45.269 31.836 97.152 1.00 12.51 34 ALA D C 1
ATOM 3456 O O . ALA D 2 34 ? 45.669 30.691 97.525 1.00 13.24 34 ALA D O 1
ATOM 3458 N N . HIS D 2 35 ? 44.112 32.061 96.510 1.00 11.93 35 HIS D N 1
ATOM 3459 C CA . HIS D 2 35 ? 43.199 30.976 96.166 1.00 11.03 35 HIS D CA 1
ATOM 3460 C C . HIS D 2 35 ? 43.099 31.091 94.588 1.00 10.94 35 HIS D C 1
ATOM 3461 O O . HIS D 2 35 ? 42.643 32.159 94.257 1.00 11.21 35 HIS D O 1
ATOM 3468 N N . GLU D 2 36 ? 43.560 30.026 93.942 1.00 11.13 36 GLU D N 1
ATOM 3469 C CA . GLU D 2 36 ? 43.514 30.207 92.426 1.00 13.47 36 GLU D CA 1
ATOM 3470 C C . GLU D 2 36 ? 42.922 28.984 91.782 1.00 12.85 36 GLU D C 1
ATOM 3471 O O . GLU D 2 36 ? 42.989 27.878 92.374 1.00 13.19 36 GLU D O 1
ATOM 3477 N N . VAL D 2 37 ? 42.291 29.198 90.623 1.00 11.28 37 VAL D N 1
ATOM 3478 C CA . VAL D 2 37 ? 41.647 28.073 89.902 1.00 9.79 37 VAL D CA 1
ATOM 3479 C C . VAL D 2 37 ? 42.389 27.971 88.502 1.00 9.46 37 VAL D C 1
ATOM 3480 O O . VAL D 2 37 ? 42.537 29.067 87.951 1.00 10.36 37 VAL D O 1
ATOM 3484 N N . LEU D 2 38 ? 42.793 26.784 88.207 1.00 8.87 38 LEU D N 1
ATOM 3485 C CA . LEU D 2 38 ? 43.630 26.635 86.976 1.00 10.39 38 LEU D CA 1
ATOM 3486 C C . LEU D 2 38 ? 42.814 26.116 85.764 1.00 11.61 38 LEU D C 1
ATOM 3487 O O . LEU D 2 38 ? 43.285 26.376 84.646 1.00 12.35 38 LEU D O 1
ATOM 3492 N N . SER D 2 39 ? 41.778 25.413 86.007 1.00 10.04 39 SER D N 1
ATOM 3493 C CA . SER D 2 39 ? 40.946 24.817 84.965 1.00 12.38 39 SER D CA 1
ATOM 3494 C C . SER D 2 39 ? 39.542 24.692 85.471 1.00 12.38 39 SER D C 1
ATOM 3495 O O . SER D 2 39 ? 39.397 24.403 86.689 1.00 11.29 39 SER D O 1
ATOM 3498 N N . TRP D 2 40 ? 38.528 24.701 84.628 1.00 8.02 40 TRP D N 1
ATOM 3499 C CA . TRP D 2 40 ? 37.150 24.498 85.046 1.00 7.52 40 TRP D CA 1
ATOM 3500 C C . TRP D 2 40 ? 36.262 23.934 83.950 1.00 10.08 40 TRP D C 1
ATOM 3501 O O . TRP D 2 40 ? 36.306 24.618 82.861 1.00 10.55 40 TRP D O 1
ATOM 3512 N N . SER D 2 41 ? 35.597 22.854 84.226 1.00 7.43 41 SER D N 1
ATOM 3513 C CA . SER D 2 41 ? 34.601 22.400 83.206 1.00 9.18 41 SER D CA 1
ATOM 3514 C C . SER D 2 41 ? 33.285 22.198 83.967 1.00 9.94 41 SER D C 1
ATOM 3515 O O . SER D 2 41 ? 33.260 21.887 85.178 1.00 7.82 41 SER D O 1
ATOM 3518 N N . PHE D 2 42 ? 32.190 22.215 83.221 1.00 8.07 42 PHE D N 1
ATOM 3519 C CA . PHE D 2 42 ? 30.863 22.089 83.776 1.00 7.58 42 PHE D CA 1
ATOM 3520 C C . PHE D 2 42 ? 29.954 21.447 82.689 1.00 10.44 42 PHE D C 1
ATOM 3521 O O . PHE D 2 42 ? 30.144 21.842 81.524 1.00 10.05 42 PHE D O 1
ATOM 3529 N N . HIS D 2 43 ? 29.100 20.579 83.125 1.00 8.68 43 HIS D N 1
ATOM 3530 C CA . HIS D 2 43 ? 28.066 20.003 82.220 1.00 10.37 43 HIS D CA 1
ATOM 3531 C C . HIS D 2 43 ? 26.792 19.835 83.007 1.00 11.28 43 HIS D C 1
ATOM 3532 O O . HIS D 2 43 ? 26.861 19.174 84.083 1.00 9.70 43 HIS D O 1
ATOM 3539 N N . SER D 2 44 ? 25.675 20.273 82.528 1.00 9.99 44 SER D N 1
ATOM 3540 C CA . SER D 2 44 ? 24.375 20.034 83.153 1.00 11.62 44 SER D CA 1
ATOM 3541 C C . SER D 2 44 ? 23.437 19.475 82.085 1.00 12.36 44 SER D C 1
ATOM 3542 O O . SER D 2 44 ? 23.581 19.869 80.877 1.00 13.22 44 SER D O 1
ATOM 3545 N N . GLU D 2 45 ? 22.524 18.652 82.517 1.00 12.32 45 GLU D N 1
ATOM 3546 C CA . GLU D 2 45 ? 21.476 18.137 81.582 1.00 13.89 45 GLU D CA 1
ATOM 3547 C C . GLU D 2 45 ? 20.155 18.094 82.297 1.00 14.13 45 GLU D C 1
ATOM 3548 O O . GLU D 2 45 ? 20.067 17.396 83.302 1.00 13.61 45 GLU D O 1
ATOM 3554 N N . LEU D 2 46 ? 19.147 18.823 81.806 1.00 13.04 46 LEU D N 1
ATOM 3555 C CA . LEU D 2 46 ? 17.799 18.842 82.365 1.00 13.77 46 LEU D CA 1
ATOM 3556 C C . LEU D 2 46 ? 16.884 18.144 81.320 1.00 17.20 46 LEU D C 1
ATOM 3557 O O . LEU D 2 46 ? 16.792 18.684 80.198 1.00 17.40 46 LEU D O 1
ATOM 3562 N N . SER D 2 47 ? 16.294 17.055 81.729 1.00 20.72 47 SER D N 1
ATOM 3563 C CA . SER D 2 47 ? 15.388 16.327 80.760 1.00 25.11 47 SER D CA 1
ATOM 3564 C C . SER D 2 47 ? 14.010 16.924 80.769 1.00 27.31 47 SER D C 1
ATOM 3565 O O . SER D 2 47 ? 13.189 16.604 79.812 1.00 29.23 47 SER D O 1
ATOM 3568 N N . GLY D 2 48 ? 13.687 17.725 81.690 1.00 28.53 48 GLY D N 1
#

Nearest PDB structures (foldseek):
  1bqp-assembly1_A  TM=1.001E+00  e=6.205E-31  Pisum sativum
  1lof-assembly2_C  TM=1.002E+00  e=2.518E-30  Lathyrus ochrus
  1les-assembly1_C  TM=1.002E+00  e=2.960E-30  Lens culinaris
  1lob-assembly1_A  TM=1.001E+00  e=6.642E-30  Lathyrus ochrus
  1rin-assembly1_A  TM=1.001E+00  e=1.573E-29  Pisum sativum

Organism: Pisum sativum (NCBI:txid3888)

InterPro domains:
  IPR000985 Legume lectin, alpha chain, conserved site [PS00308] (233-242)
  IPR001220 Legume lectin domain [PF00139] (34-266)
  IPR001220 Legume lectin domain [cd06899] (34-263)
  IPR013320 Concanavalin A-like lectin/glucanase domain superfamily [SSF49899] (33-263)
  IPR016363 Legume lectin [PIRSF002690] (10-269)
  IPR019825 Legume lectin, beta chain, Mn/Ca-binding site [PS00307] (146-152)
  IPR050258 Leguminous Lectin [PTHR32401] (13-264)

B-factor: mean 16.64, std 8.41, range [5.36, 81.72]

Solvent-accessible surface area: 17560 Å² total

Foldseek 3Di:
DDDDDDDQPFADQCRPQKDKAWPWGDDVSDIDQDDADPDTGIDIGGNDDDDQADPVVRFGDKDKDKDKDAAAYPDLPDDDFWAKDKDFPNPDHFDDDGNQRSQAPAQDADVVSRMKIWIQGRADDPVADPPVGAGWIFIDDRHSRGPDIDGDDHDHGFIKMKMWIADRVVRDIDIDIDTPD/DDDDDDDDDDPCPVPDDPDDDDDDDDDDDPHDDDDDDDDDDDDDDDD/DDDDDDDQPFADQCRPQKDKAWPWGDDPRGTDQDDQDPDTGIDIGGNDDDDAADPVPRAGDKDKDKDKDAAAYPDLVDDDFWAKDKDFDPPDHFDDDGVCRRQADAQDADVVSRMKIWIQGDADDPVADDPVRAGWIAIDDRHSRGPDIDGDDHDHGFIKMKMWIADRVVRDIDIDIDTPD/DDDDDDDDDDPCPVPDDPDDDDDDDDDDDPHDDDDDDDDDDDDDDDD

Secondary structure (P-SEA, 3-state):
cbbbbbbbcccccccccccccccccccccccccccccccbbbbbbcccccccccccccbbbbbcccbbbbbbcccccccccccccccccccccccccccccccccccccccccccccccccccccccccccccccbbbbbcccccccbbbbbbbcccbbbbbbbbbbccccbbbbbbbbcc/cbbbbbbbbbccccccccccccccccccccccbbbbbcbbbbbbbcc/cbbbbbcccccccccccccccccccccccccccccccccbbbbbbcccccccccccccbbbbbcccbbbbbbbccccccccccccccccccccccccccccccccccccccccccccccccccccccccccccccbbbbbcccccccbbbbbbbbccbbbbbbbbbbccccbbbbbbbccc/ccbbbbbbbbccccccccccccccccccccccbbbbbcbbbbbbbcc

Radius of gyration: 24.64 Å; Cα contacts (8 Å, |Δi|>4): 1397; chains: 4; bounding box: 54×39×77 Å

Sequence (456 aa):
TETTSFLITKFSPDQQNLIFQGDGYTTKEKLTLTKAVKNTVGRALYSSPIHIWDRETGNVANFVTSFTFVINAPNSYNVADGFTFFIAPVDTKPQTGGGYLGVFNSAEYDKTTQTVAVEFDTFYNAAWDPSNRDRHIGIDVNSIKSVNTKSWKLQNGEEANVVIAFNAATNVLTVSLTYPNVTSYTLSDVVSLKDVVPEWVRIGFSATTGAEYAAHEVLSWSFHSELSTETTSFLITKFSPDQQNLIFQGDGYTTKEKLTLTKAVKNTVGRALYSSPIHIWDRETGNVANFVTSFTFVINAPNSYNVADGFTFFIAPVDTKPQTGGGYLGVFNSAEYDKTTQTVAVEFDTFYNAAWDPSNRDRHIGIDVNSIKSVNTKSWKLQNGEEANVVIAFNAATNVLTVSLTYPNVTSYTLSDVVSLKDVVPEWVRIGFSATTGAEYAAHEVLSWSFHSELS